Protein 4KYZ (pdb70)

Solvent-accessible surface area: 34044 Å² total

Foldseek 3Di:
DKKKKKWFAQDPDIDIDIDDDDDPVVVVVVLVVCVCCQPPNGQKMKMKMKDQALVVVLVVLVVVVVSCLVSQWDQPWKKKKKWFDQPVVLVVVLVVVVVLLVVQVWDWDWDDDHGMIMIMTTDHDPVSLSVVRVVSRVSCVVSVIGMMDMMMTMIHRDDPVVSD/DKKKWKWFAQDVDIDIDMDDDDDPVVVVVVLVVCVCCQVPNGQKMKMKMKAQALVVVLVVLVVVVVSCLVSQKDFPWKKKKKKFDDPVVLVVVLVVVVVLQVVQVWDWDWDDDHGMIMIMTTDDDPVSLSVVRNVNRVSCVVSVIGMMDMMMTMIHRDDPVVSD/DKKKWKWFAADPDIDIDMDDDDDPVVVVVVLVVCVCCQVPNTQKMKMKMKDQALVVVVVVLVVVVVSCLVSQKDQPWKKKKKKFDQPPVLVVVLVVVVVLLVVQPWDWDWDDDHRMIMIMTTDDDPVSVSVVRNVSRVSCVVSVIGMMDMMMTMIHNDDPVVSD/DKKKKKWFAQDVDIDIDIDDDDDPVVVVVVLVVCVCCQVPNTQKMKMKMKDQALVVVLVVVVVVVVSCLVSQWDFPFKKKKKWFAQDPVLVVVLVVVVVLLCVQVWDWDWDDDHRMIMIMITDHPPVSLSVVRNVSVVSCVVSVIGMMDMMMTMTHRDDPVVND

CATH classification: 3.30.70.600

Sequence (656 aa):
DIQVQVNIDDNGKNFDYTYTVTTESELQKVLNELDYIKKQGAKRVRISITARSSKEAYKFLAILAKVFAELGYNDINRKTVRFRGDDLEALEKALKEIRQARKFAGTVTYTLDGNDLEITITGVPRQVLEELAKEAERLAKEFNITITITVTVEGQLGSLEHHHDIQVQVNIDDNGKNFDYTYTVTTESELQKVLNELDYIKKQGAKRVRISITARSSKEAYKFLAILAKVFAELGYNDINRKTVRFRGDDLEALEKALKEIRQARKFAGTVTYTLDGNDLEITITGVPRQVLEELAKEAERLAKEFNITITITVTVEGQLGSLEHHHDIQVQVNIDDNGKNFDYTYTVTTESELQKVLNELDYIKKQGAKRVRISITARSSKEAYKFLAILAKVFAELGYNDINRKTVRFRGDDLEALEKALKEIRQARKFAGTVTYTLDGNDLEITITGVPRQVLEELAKEAERLAKEFNITITITVTVEGQLGSLEHHHDIQVQVNIDDNGKNFDYTYTVTTESELQKVLNELDYIKKQGAKRVRISITARSSKEAYKFLAILAKVFAELGYNDINRKTVRFRGDDLEALEKALKEIRQARKFAGTVTYTLDGNDLEITITGVPRQVLEELAKEAERLAKEFNITITITVTVEGQLGSLEHHH

Secondary structure (DSSP, 8-state):
-EEEEEEEE-SSSEEEEEEEESSHHHHHHHHHH--HHHHH--SEEEEEEEESSHHHHHHHHHHHHHHHHHHTEEEEEE--EEEE-S-HHHHHHHHH--HHHHHTT-EEEEEEETTEEEEEEES--HHHHHHHHHHHHHHHHHTT-EEEEEEEEEEEE--HHHH-/-EEEEEEEEETTEEEEEEEEESSHHHHHHHHHH--HHHHH--SEEEEEEEESSHHHHHHHHHHHHHHHHHHTEEEEEE--EEEE-S-HHHHHHHHH--HHHHHTT-EEEEEEETTEEEEEEES--HHHHHHHHHHHHHHHHHTT-EEEEEEEEEEEE--HHHH-/-EEEEEEEE-SS-EEEEEEEESSHHHHHHHHHH--HHHHH--SEEEEEEEESSHHHHHHHHHHHHHHHHHHTEEEEEE--EEEE-S-HHHHHHHHH--HHHHHTT-EEEEEEETTEEEEEEESS-HHHHHHHHHHHHHHHHHHT-EEEEEEEEEEEE--HHHH-/-EEEEEEEE-SSSEEEEEEEESSHHHHHHHHHH--HHHHH--SEEEEEEEESSHHHHHHHHHHHHHHHHHHTEEEEEE--EEEE-S-HHHHHHHHH--HHHHHTT-EEEEEEETTEEEEEEES--HHHHHHHHHHHHHHHHHHT-EEEEEEEEEEEE--HHHH-

B-factor: mean 33.31, std 10.25, range [11.46, 69.8]

Radius of gyration: 30.58 Å; Cα contacts (8 Å, |Δi|>4): 1275; chains: 4; bounding box: 86×59×70 Å

Nearest PDB structures (foldseek):
  4kyz-assembly1_A  TM=1.004E+00  e=5.260E-32  synthetic construct
  5cw9-assembly1_A  TM=6.616E-01  e=2.447E-10  synthetic construct
  4rjv-assembly2_C  TM=8.339E-01  e=1.054E-07  synthetic construct
  6wxp-assembly2_D  TM=7.128E-01  e=6.543E-07  synthetic construct
  4nez-assembly1_A-2  TM=4.896E-01  e=3.786E-09  synthetic construct

Structure (mmCIF, N/CA/C/O backbone):
data_4KYZ
#
_entry.id   4KYZ
#
_cell.length_a   43.819
_cell.length_b   55.402
_cell.length_c   78.258
_cell.angle_alpha   82.030
_cell.angle_beta   80.340
_cell.angle_gamma   90.030
#
_symmetry.space_group_name_H-M   'P 1'
#
loop_
_entity.id
_entity.type
_entity.pdbx_description
1 polymer 'Designed protein OR327'
2 water water
#
loop_
_atom_site.group_PDB
_atom_site.id
_atom_site.type_symbol
_atom_site.label_atom_id
_atom_site.label_alt_id
_atom_site.label_comp_id
_atom_site.label_asym_id
_atom_site.label_entity_id
_atom_site.label_seq_id
_atom_site.pdbx_PDB_ins_code
_atom_site.Cartn_x
_atom_site.Cartn_y
_atom_site.Cartn_z
_atom_site.occupancy
_atom_site.B_iso_or_equiv
_atom_site.auth_seq_id
_atom_site.auth_comp_id
_atom_site.auth_asym_id
_atom_site.auth_atom_id
_atom_site.pdbx_PDB_model_num
ATOM 1 N N . ASP A 1 3 ? -8.631 10.769 4.564 1.00 46.84 3 ASP A N 1
ATOM 2 C CA . ASP A 1 3 ? -7.706 11.166 3.496 1.00 46.23 3 ASP A CA 1
ATOM 3 C C . ASP A 1 3 ? -6.434 10.314 3.482 1.00 43.44 3 ASP A C 1
ATOM 4 O O . ASP A 1 3 ? -6.179 9.571 2.527 1.00 46.11 3 ASP A O 1
ATOM 9 N N . ILE A 1 4 ? -5.621 10.436 4.524 1.00 35.34 4 ILE A N 1
ATOM 10 C CA . ILE A 1 4 ? -4.458 9.571 4.650 1.00 33.05 4 ILE A CA 1
ATOM 11 C C . ILE A 1 4 ? -4.606 8.655 5.852 1.00 27.76 4 ILE A C 1
ATOM 12 O O . ILE A 1 4 ? -4.890 9.099 6.958 1.00 26.62 4 ILE A O 1
ATOM 17 N N . GLN A 1 5 ? -4.414 7.365 5.626 1.00 26.23 5 GLN A N 1
ATOM 18 C CA . GLN A 1 5 ? -4.482 6.405 6.708 1.00 24.20 5 GLN A CA 1
ATOM 19 C C . GLN A 1 5 ? -3.160 5.651 6.878 1.00 22.68 5 GLN A C 1
ATOM 20 O O . GLN A 1 5 ? -2.611 5.106 5.920 1.00 17.99 5 GLN A O 1
ATOM 26 N N . VAL A 1 6 ? -2.659 5.626 8.110 1.00 19.77 6 VAL A N 1
ATOM 27 C CA . VAL A 1 6 ? -1.413 4.943 8.397 1.00 18.94 6 VAL A CA 1
ATOM 28 C C . VAL A 1 6 ? -1.635 3.916 9.497 1.00 16.53 6 VAL A C 1
ATOM 29 O O . VAL A 1 6 ? -2.140 4.250 10.567 1.00 16.51 6 VAL A O 1
ATOM 33 N N . GLN A 1 7 ? -1.280 2.665 9.203 1.00 15.93 7 GLN A N 1
ATOM 34 C CA . GLN A 1 7 ? -1.461 1.542 10.119 1.00 15.78 7 GLN A CA 1
ATOM 35 C C . GLN A 1 7 ? -0.128 0.932 10.508 1.00 17.61 7 GLN A C 1
ATOM 36 O O . GLN A 1 7 ? 0.693 0.573 9.667 1.00 18.29 7 GLN A O 1
ATOM 42 N N . VAL A 1 8 ? 0.074 0.783 11.801 1.00 18.60 8 VAL A N 1
ATOM 43 C CA . VAL A 1 8 ? 1.358 0.358 12.292 1.00 18.62 8 VAL A CA 1
ATOM 44 C C . VAL A 1 8 ? 1.220 -0.906 13.116 1.00 20.71 8 VAL A C 1
ATOM 45 O O . VAL A 1 8 ? 0.393 -0.972 14.021 1.00 23.07 8 VAL A O 1
ATOM 49 N N . ASN A 1 9 ? 2.017 -1.912 12.778 1.00 22.68 9 ASN A N 1
ATOM 50 C CA . ASN A 1 9 ? 2.176 -3.098 13.601 1.00 23.01 9 ASN A CA 1
ATOM 51 C C . ASN A 1 9 ? 3.598 -3.136 14.147 1.00 26.15 9 ASN A C 1
ATOM 52 O O . ASN A 1 9 ? 4.565 -3.083 13.390 1.00 24.78 9 ASN A O 1
ATOM 57 N N . ILE A 1 10 ? 3.714 -3.204 15.465 1.00 25.74 10 ILE A N 1
ATOM 58 C CA . ILE A 1 10 ? 4.991 -3.363 16.120 1.00 23.27 10 ILE A CA 1
ATOM 59 C C . ILE A 1 10 ? 5.034 -4.724 16.793 1.00 28.63 10 ILE A C 1
ATOM 60 O O . ILE A 1 10 ? 4.271 -4.994 17.716 1.00 29.13 10 ILE A O 1
ATOM 65 N N . ASP A 1 11 ? 5.937 -5.576 16.329 1.00 29.62 11 ASP A N 1
ATOM 66 C CA . ASP A 1 11 ? 6.161 -6.876 16.939 1.00 34.54 11 ASP A CA 1
ATOM 67 C C . ASP A 1 11 ? 7.340 -6.735 17.897 1.00 32.75 11 ASP A C 1
ATOM 68 O O . ASP A 1 11 ? 8.481 -6.627 17.465 1.00 32.27 11 ASP A O 1
ATOM 73 N N . ASP A 1 12 ? 7.057 -6.722 19.195 1.00 39.46 12 ASP A N 1
ATOM 74 C CA . ASP A 1 12 ? 8.108 -6.729 20.209 1.00 41.14 12 ASP A CA 1
ATOM 75 C C . ASP A 1 12 ? 8.141 -8.099 20.889 1.00 43.25 12 ASP A C 1
ATOM 76 O O . ASP A 1 12 ? 8.187 -8.195 22.115 1.00 43.93 12 ASP A O 1
ATOM 81 N N . ASN A 1 13 ? 8.091 -9.134 20.049 1.00 42.87 13 ASN A N 1
ATOM 82 C CA . ASN A 1 13 ? 8.163 -10.557 20.408 1.00 46.27 13 ASN A CA 1
ATOM 83 C C . ASN A 1 13 ? 7.714 -11.038 21.803 1.00 52.37 13 ASN A C 1
ATOM 84 O O . ASN A 1 13 ? 8.328 -10.715 22.831 1.00 54.18 13 ASN A O 1
ATOM 89 N N . GLY A 1 14 ? 6.661 -11.857 21.803 1.00 53.12 14 GLY A N 1
ATOM 90 C CA . GLY A 1 14 ? 6.031 -12.343 23.022 1.00 46.78 14 GLY A CA 1
ATOM 91 C C . GLY A 1 14 ? 4.767 -11.539 23.227 1.00 45.74 14 GLY A C 1
ATOM 92 O O . GLY A 1 14 ? 3.824 -11.978 23.904 1.00 36.24 14 GLY A O 1
ATOM 93 N N . LYS A 1 15 ? 4.775 -10.353 22.616 1.00 44.46 15 LYS A N 1
ATOM 94 C CA . LYS A 1 15 ? 3.666 -9.418 22.641 1.00 43.40 15 LYS A CA 1
ATOM 95 C C . LYS A 1 15 ? 3.614 -8.653 21.316 1.00 47.19 15 LYS A C 1
ATOM 96 O O . LYS A 1 15 ? 4.501 -8.809 20.468 1.00 45.99 15 LYS A O 1
ATOM 102 N N . ASN A 1 16 ? 2.590 -7.820 21.143 1.00 41.13 16 ASN A N 1
ATOM 103 C CA . ASN A 1 16 ? 2.285 -7.290 19.827 1.00 36.79 16 ASN A CA 1
ATOM 104 C C . ASN A 1 16 ? 1.312 -6.101 19.866 1.00 38.35 16 ASN A C 1
ATOM 105 O O . ASN A 1 16 ? 0.258 -6.174 20.501 1.00 37.77 16 ASN A O 1
ATOM 110 N N . PHE A 1 17 ? 1.665 -5.013 19.178 1.00 33.24 17 PHE A N 1
ATOM 111 C CA . PHE A 1 17 ? 0.889 -3.784 19.257 1.00 31.54 17 PHE A CA 1
ATOM 112 C C . PHE A 1 17 ? 0.485 -3.152 17.906 1.00 31.31 17 PHE A C 1
ATOM 113 O O . PHE A 1 17 ? 1.339 -2.849 17.065 1.00 30.98 17 PHE A O 1
ATOM 121 N N . ASP A 1 18 ? -0.818 -2.946 17.726 1.00 25.15 18 ASP A N 1
ATOM 122 C CA . ASP A 1 18 ? -1.375 -2.389 16.492 1.00 24.83 18 ASP A CA 1
ATOM 123 C C . ASP A 1 18 ? -2.199 -1.136 16.758 1.00 24.24 18 ASP A C 1
ATOM 124 O O . ASP A 1 18 ? -2.952 -1.068 17.732 1.00 19.81 18 ASP A O 1
ATOM 129 N N . TYR A 1 19 ? -2.086 -0.169 15.858 1.00 20.67 19 TYR A N 1
ATOM 130 C CA . TYR A 1 19 ? -2.809 1.073 15.984 1.00 19.47 19 TYR A CA 1
ATOM 131 C C . TYR A 1 19 ? -2.859 1.755 14.643 1.00 19.50 19 TYR A C 1
ATOM 132 O O . TYR A 1 19 ? -2.108 1.411 13.732 1.00 18.21 19 TYR A O 1
ATOM 141 N N . THR A 1 20 ? -3.759 2.725 14.531 1.00 18.62 20 THR A N 1
ATOM 142 C CA . THR A 1 20 ? -3.981 3.418 13.280 1.00 18.81 20 THR A CA 1
ATOM 143 C C . THR A 1 20 ? -4.307 4.886 13.532 1.00 19.58 20 THR A C 1
ATOM 144 O O . THR A 1 20 ? -5.025 5.223 14.468 1.00 20.35 20 THR A O 1
ATOM 148 N N . TYR A 1 21 ? -3.749 5.763 12.716 1.00 16.99 21 TYR A N 1
ATOM 149 C CA . TYR A 1 21 ? -4.223 7.128 12.683 1.00 19.87 21 TYR A CA 1
ATOM 150 C C . TYR A 1 21 ? -4.748 7.393 11.281 1.00 20.93 21 TYR A C 1
ATOM 151 O O . TYR A 1 21 ? -4.208 6.882 10.286 1.00 20.37 21 TYR A O 1
ATOM 160 N N . THR A 1 22 ? -5.796 8.204 11.209 1.00 21.89 22 THR A N 1
ATOM 161 C CA . THR A 1 22 ? -6.198 8.811 9.958 1.00 22.66 22 THR A CA 1
ATOM 162 C C . THR A 1 22 ? -5.824 10.277 10.084 1.00 23.02 22 THR A C 1
ATOM 163 O O . THR A 1 22 ? -6.001 10.868 11.141 1.00 27.25 22 THR A O 1
ATOM 167 N N . VAL A 1 23 ? -5.273 10.848 9.020 1.00 24.91 23 VAL A N 1
ATOM 168 C CA . VAL A 1 23 ? -4.731 12.203 9.039 1.00 27.65 23 VAL A CA 1
ATOM 169 C C . VAL A 1 23 ? -4.952 12.828 7.671 1.00 29.45 23 VAL A C 1
ATOM 170 O O . VAL A 1 23 ? -5.150 12.114 6.686 1.00 31.69 23 VAL A O 1
ATOM 174 N N . THR A 1 24 ? -4.898 14.156 7.601 1.00 31.78 24 THR A N 1
ATOM 175 C CA . THR A 1 24 ? -5.272 14.859 6.372 1.00 32.91 24 THR A CA 1
ATOM 176 C C . THR A 1 24 ? -4.121 15.501 5.617 1.00 32.30 24 THR A C 1
ATOM 177 O O . THR A 1 24 ? -4.277 15.836 4.444 1.00 37.40 24 THR A O 1
ATOM 181 N N . THR A 1 25 ? -2.974 15.661 6.272 1.00 27.20 25 THR A N 1
ATOM 182 C CA . THR A 1 25 ? -1.817 16.294 5.642 1.00 26.77 25 THR A CA 1
ATOM 183 C C . THR A 1 25 ? -0.581 15.428 5.731 1.00 28.57 25 THR A C 1
ATOM 184 O O . THR A 1 25 ? -0.498 14.557 6.580 1.00 31.10 25 THR A O 1
ATOM 188 N N . GLU A 1 26 ? 0.396 15.698 4.876 1.00 29.04 26 GLU A N 1
ATOM 189 C CA . GLU A 1 26 ? 1.695 15.044 4.968 1.00 25.98 26 GLU A CA 1
ATOM 190 C C . GLU A 1 26 ? 2.397 15.352 6.284 1.00 27.25 26 GLU A C 1
ATOM 191 O O . GLU A 1 26 ? 3.097 14.508 6.851 1.00 29.71 26 GLU A O 1
ATOM 197 N N . SER A 1 27 ? 2.212 16.569 6.767 1.00 26.48 27 SER A N 1
ATOM 198 C CA . SER A 1 27 ? 2.791 16.984 8.035 1.00 24.22 27 SER A CA 1
ATOM 199 C C . SER A 1 27 ? 2.288 16.170 9.250 1.00 27.71 27 SER A C 1
ATOM 200 O O . SER A 1 27 ? 3.069 15.815 10.131 1.00 27.65 27 SER A O 1
ATOM 203 N N . GLU A 1 28 ? 0.991 15.873 9.300 1.00 30.21 28 GLU A N 1
ATOM 204 C CA . GLU A 1 28 ? 0.437 15.060 10.382 1.00 25.95 28 GLU A CA 1
ATOM 205 C C . GLU A 1 28 ? 0.871 13.609 10.258 1.00 22.69 28 GLU A C 1
ATOM 206 O O . GLU A 1 28 ? 1.002 12.895 11.248 1.00 20.48 28 GLU A O 1
ATOM 212 N N . LEU A 1 29 ? 1.095 13.183 9.025 1.00 22.42 29 LEU A N 1
ATOM 213 C CA . LEU A 1 29 ? 1.610 11.864 8.762 1.00 20.79 29 LEU A CA 1
ATOM 214 C C . LEU A 1 29 ? 3.014 11.780 9.369 1.00 22.43 29 LEU A C 1
ATOM 215 O O . LEU A 1 29 ? 3.321 10.879 10.159 1.00 18.83 29 LEU A O 1
ATOM 220 N N . GLN A 1 30 ? 3.851 12.753 9.009 1.00 23.98 30 GLN A N 1
ATOM 221 C CA . GLN A 1 30 ? 5.228 12.813 9.469 1.00 19.94 30 GLN A CA 1
ATOM 222 C C . GLN A 1 30 ? 5.319 12.762 10.987 1.00 19.98 30 GLN A C 1
ATOM 223 O O . GLN A 1 30 ? 6.185 12.093 11.544 1.00 21.59 30 GLN A O 1
ATOM 229 N N . LYS A 1 31 ? 4.415 13.455 11.664 1.00 21.24 31 LYS A N 1
ATOM 230 C CA . LYS A 1 31 ? 4.446 13.481 13.121 1.00 21.34 31 LYS A CA 1
ATOM 231 C C . LYS A 1 31 ? 4.171 12.107 13.753 1.00 20.04 31 LYS A C 1
ATOM 232 O O . LYS A 1 31 ? 4.705 11.789 14.802 1.00 21.36 31 LYS A O 1
ATOM 238 N N . VAL A 1 32 ? 3.343 11.291 13.110 1.00 20.16 32 VAL A N 1
ATOM 239 C CA . VAL A 1 32 ? 3.127 9.923 13.564 1.00 16.88 32 VAL A CA 1
ATOM 240 C C . VAL A 1 32 ? 4.405 9.106 13.389 1.00 16.50 32 VAL A C 1
ATOM 241 O O . VAL A 1 32 ? 4.854 8.430 14.311 1.00 18.44 32 VAL A O 1
ATOM 245 N N . LEU A 1 33 ? 4.996 9.179 12.207 1.00 15.10 33 LEU A N 1
ATOM 246 C CA . LEU A 1 33 ? 6.249 8.497 11.942 1.00 17.29 33 LEU A CA 1
ATOM 247 C C . LEU A 1 33 ? 7.399 8.937 12.865 1.00 18.24 33 LEU A C 1
ATOM 248 O O . LEU A 1 33 ? 8.172 8.094 13.328 1.00 17.14 33 LEU A O 1
ATOM 253 N N . ASN A 1 34 ? 7.501 10.235 13.151 1.00 17.10 34 ASN A N 1
ATOM 254 C CA . ASN A 1 34 ? 8.503 10.721 14.102 1.00 17.57 34 ASN A CA 1
ATOM 255 C C . ASN A 1 34 ? 8.312 10.117 15.470 1.00 20.32 34 ASN A C 1
ATOM 256 O O . ASN A 1 34 ? 9.283 9.741 16.129 1.00 21.96 34 ASN A O 1
ATOM 261 N N . GLU A 1 35 ? 7.061 10.047 15.918 1.00 19.98 35 GLU A N 1
ATOM 262 C CA . GLU A 1 35 ? 6.796 9.459 17.224 1.00 22.26 35 GLU A CA 1
ATOM 263 C C . GLU A 1 35 ? 7.196 7.998 17.220 1.00 18.38 35 GLU A C 1
ATOM 264 O O . GLU A 1 35 ? 7.675 7.477 18.218 1.00 20.86 35 GLU A O 1
ATOM 270 N N . LEU A 1 36 ? 6.981 7.331 16.098 1.00 15.73 36 LEU A N 1
ATOM 271 C CA . LEU A 1 36 ? 7.305 5.925 16.030 1.00 16.66 36 LEU A CA 1
ATOM 272 C C . LEU A 1 36 ? 8.826 5.728 15.936 1.00 19.19 36 LEU A C 1
ATOM 273 O O . LEU A 1 36 ? 9.370 4.811 16.528 1.00 19.96 36 LEU A O 1
ATOM 286 N N . ASP A 1 38 ? 11.170 7.753 17.283 1.00 17.40 38 ASP A N 1
ATOM 287 C CA . ASP A 1 38 ? 11.655 7.947 18.655 1.00 19.80 38 ASP A CA 1
ATOM 288 C C . ASP A 1 38 ? 11.483 6.686 19.482 1.00 20.91 38 ASP A C 1
ATOM 289 O O . ASP A 1 38 ? 12.409 6.273 20.191 1.00 20.96 38 ASP A O 1
ATOM 294 N N . TYR A 1 39 ? 10.309 6.063 19.381 1.00 18.20 39 TYR A N 1
ATOM 295 C CA . TYR A 1 39 ? 10.038 4.876 20.174 1.00 17.80 39 TYR A CA 1
ATOM 296 C C . TYR A 1 39 ? 10.946 3.710 19.777 1.00 19.72 39 TYR A C 1
ATOM 297 O O . TYR A 1 39 ? 11.465 2.976 20.635 1.00 17.95 39 TYR A O 1
ATOM 306 N N . ILE A 1 40 ? 11.116 3.527 18.473 1.00 15.31 40 ILE A N 1
ATOM 307 C CA . ILE A 1 40 ? 11.930 2.440 17.996 1.00 19.41 40 ILE A CA 1
ATOM 308 C C . ILE A 1 40 ? 13.400 2.622 18.408 1.00 21.56 40 ILE A C 1
ATOM 309 O O . ILE A 1 40 ? 14.050 1.679 18.860 1.00 20.23 40 ILE A O 1
ATOM 314 N N . LYS A 1 41 ? 13.895 3.848 18.271 1.00 20.43 41 LYS A N 1
ATOM 315 C CA . LYS A 1 41 ? 15.265 4.175 18.616 1.00 19.60 41 LYS A CA 1
ATOM 316 C C . LYS A 1 41 ? 15.523 3.850 20.075 1.00 21.96 41 LYS A C 1
ATOM 317 O O . LYS A 1 41 ? 16.607 3.356 20.440 1.00 22.42 41 LYS A O 1
ATOM 323 N N . LYS A 1 42 ? 14.515 4.104 20.900 1.00 17.78 42 LYS A N 1
ATOM 324 C CA . LYS A 1 42 ? 14.665 4.014 22.352 1.00 22.23 42 LYS A CA 1
ATOM 325 C C . LYS A 1 42 ? 14.223 2.689 22.996 1.00 24.10 42 LYS A C 1
ATOM 326 O O . LYS A 1 42 ? 14.645 2.387 24.112 1.00 28.27 42 LYS A O 1
ATOM 332 N N . GLN A 1 43 ? 13.389 1.907 22.307 1.00 22.56 43 GLN A N 1
ATOM 333 C CA . GLN A 1 43 ? 12.816 0.689 22.885 1.00 21.54 43 GLN A CA 1
ATOM 334 C C . GLN A 1 43 ? 12.978 -0.529 21.984 1.00 22.10 43 GLN A C 1
ATOM 335 O O . GLN A 1 43 ? 12.846 -1.668 22.430 1.00 24.53 43 GLN A O 1
ATOM 341 N N . GLY A 1 44 ? 13.253 -0.288 20.709 1.00 23.61 44 GLY A N 1
ATOM 342 C CA . GLY A 1 44 ? 13.463 -1.358 19.747 1.00 21.60 44 GLY A CA 1
ATOM 343 C C . GLY A 1 44 ? 12.222 -2.159 19.411 1.00 24.11 44 GLY A C 1
ATOM 344 O O . GLY A 1 44 ? 11.137 -1.915 19.954 1.00 24.31 44 GLY A O 1
ATOM 345 N N . ALA A 1 45 ? 12.385 -3.123 18.509 1.00 24.42 45 ALA A N 1
ATOM 346 C CA . ALA A 1 45 ? 11.320 -4.068 18.187 1.00 24.38 45 ALA A CA 1
ATOM 347 C C . ALA A 1 45 ? 11.905 -5.271 17.458 1.00 23.65 45 ALA A C 1
ATOM 348 O O . ALA A 1 45 ? 12.961 -5.170 16.852 1.00 25.82 45 ALA A O 1
ATOM 350 N N . LYS A 1 46 ? 11.232 -6.410 17.505 1.00 24.37 46 LYS A N 1
ATOM 351 C CA . LYS A 1 46 ? 11.658 -7.536 16.687 1.00 26.42 46 LYS A CA 1
ATOM 352 C C . LYS A 1 46 ? 11.369 -7.238 15.206 1.00 29.09 46 LYS A C 1
ATOM 353 O O . LYS A 1 46 ? 12.183 -7.527 14.330 1.00 31.91 46 LYS A O 1
ATOM 359 N N . ARG A 1 47 ? 10.226 -6.613 14.940 1.00 27.81 47 ARG A N 1
ATOM 360 C CA . ARG A 1 47 ? 9.812 -6.324 13.578 1.00 26.42 47 ARG A CA 1
ATOM 361 C C . ARG A 1 47 ? 8.787 -5.182 13.565 1.00 26.00 47 ARG A C 1
ATOM 362 O O . ARG A 1 47 ? 8.059 -4.984 14.537 1.00 24.15 47 ARG A O 1
ATOM 370 N N . VAL A 1 48 ? 8.732 -4.417 12.480 1.00 23.26 48 VAL A N 1
ATOM 371 C CA . VAL A 1 48 ? 7.725 -3.359 12.363 1.00 23.58 48 VAL A CA 1
ATOM 372 C C . VAL A 1 48 ? 7.075 -3.401 10.984 1.00 23.50 48 VAL A C 1
ATOM 373 O O . VAL A 1 48 ? 7.754 -3.611 9.989 1.00 24.81 48 VAL A O 1
ATOM 377 N N . ARG A 1 49 ? 5.759 -3.223 10.924 1.00 23.99 49 ARG A N 1
ATOM 378 C CA . ARG A 1 49 ? 5.066 -3.113 9.639 1.00 24.62 49 ARG A CA 1
ATOM 379 C C . ARG A 1 49 ? 4.297 -1.789 9.557 1.00 20.99 49 ARG A C 1
ATOM 380 O O . ARG A 1 49 ? 3.617 -1.406 10.508 1.00 17.55 49 ARG A O 1
ATOM 388 N N . ILE A 1 50 ? 4.444 -1.076 8.441 1.00 19.09 50 ILE A N 1
ATOM 389 C CA . ILE A 1 50 ? 3.776 0.209 8.257 1.00 19.55 50 ILE A CA 1
ATOM 390 C C . ILE A 1 50 ? 3.018 0.219 6.938 1.00 21.51 50 ILE A C 1
ATOM 391 O O . ILE A 1 50 ? 3.584 -0.123 5.895 1.00 20.69 50 ILE A O 1
ATOM 396 N N . SER A 1 51 ? 1.737 0.594 6.992 1.00 19.79 51 SER A N 1
ATOM 397 C CA . SER A 1 51 ? 0.905 0.723 5.795 1.00 20.28 51 SER A CA 1
ATOM 398 C C . SER A 1 51 ? 0.415 2.156 5.676 1.00 20.41 51 SER A C 1
ATOM 399 O O . SER A 1 51 ? -0.091 2.739 6.637 1.00 18.73 51 SER A O 1
ATOM 402 N N . ILE A 1 52 ? 0.582 2.740 4.504 1.00 19.16 52 ILE A N 1
ATOM 403 C CA . ILE A 1 52 ? 0.008 4.041 4.266 1.00 18.78 52 ILE A CA 1
ATOM 404 C C . ILE A 1 52 ? -0.885 3.932 3.049 1.00 23.05 52 ILE A C 1
ATOM 405 O O . ILE A 1 52 ? -0.513 3.304 2.050 1.00 21.35 52 ILE A O 1
ATOM 410 N N . THR A 1 53 ? -2.083 4.508 3.180 1.00 22.08 53 THR A N 1
ATOM 411 C CA . THR A 1 53 ? -3.140 4.443 2.177 1.00 24.18 53 THR A CA 1
ATOM 412 C C . THR A 1 53 ? -3.322 5.806 1.518 1.00 27.02 53 THR A C 1
ATOM 413 O O . THR A 1 53 ? -3.776 6.750 2.153 1.00 26.59 53 THR A O 1
ATOM 417 N N . ALA A 1 54 ? -2.976 5.885 0.237 1.00 30.01 54 ALA A N 1
ATOM 418 C CA . ALA A 1 54 ? -3.061 7.115 -0.543 1.00 31.62 54 ALA A CA 1
ATOM 419 C C . ALA A 1 54 ? -4.306 7.153 -1.416 1.00 37.14 54 ALA A C 1
ATOM 420 O O . ALA A 1 54 ? -4.965 6.127 -1.627 1.00 38.66 54 ALA A O 1
ATOM 422 N N . ARG A 1 55 ? -4.607 8.341 -1.941 1.00 39.38 55 ARG A N 1
ATOM 423 C CA . ARG A 1 55 ? -5.714 8.525 -2.869 1.00 33.81 55 ARG A CA 1
ATOM 424 C C . ARG A 1 55 ? -5.200 8.620 -4.304 1.00 30.40 55 ARG A C 1
ATOM 425 O O . ARG A 1 55 ? -5.987 8.622 -5.242 1.00 30.02 55 ARG A O 1
ATOM 433 N N . SER A 1 56 ? -3.879 8.683 -4.476 1.00 32.84 56 SER A N 1
ATOM 434 C CA . SER A 1 56 ? -3.291 8.870 -5.812 1.00 30.25 56 SER A CA 1
ATOM 435 C C . SER A 1 56 ? -1.929 8.237 -5.983 1.00 26.99 56 SER A C 1
ATOM 436 O O . SER A 1 56 ? -1.238 7.933 -5.016 1.00 31.59 56 SER A O 1
ATOM 439 N N . SER A 1 57 ? -1.526 8.048 -7.226 1.00 27.36 57 SER A N 1
ATOM 440 C CA . SER A 1 57 ? -0.226 7.451 -7.478 1.00 27.85 57 SER A CA 1
ATOM 441 C C . SER A 1 57 ? 0.923 8.388 -7.077 1.00 29.97 57 SER A C 1
ATOM 442 O O . SER A 1 57 ? 1.975 7.925 -6.631 1.00 31.79 57 SER A O 1
ATOM 445 N N . LYS A 1 58 ? 0.732 9.696 -7.233 1.00 28.06 58 LYS A N 1
ATOM 446 C CA . LYS A 1 58 ? 1.740 10.642 -6.775 1.00 28.96 58 LYS A CA 1
ATOM 447 C C . LYS A 1 58 ? 1.948 10.538 -5.269 1.00 29.79 58 LYS A C 1
ATOM 448 O O . LYS A 1 58 ? 3.072 10.637 -4.792 1.00 30.45 58 LYS A O 1
ATOM 454 N N . GLU A 1 59 ? 0.874 10.331 -4.515 1.00 30.65 59 GLU A N 1
ATOM 455 C CA . GLU A 1 59 ? 1.023 10.164 -3.074 1.00 30.58 59 GLU A CA 1
ATOM 456 C C . GLU A 1 59 ? 1.641 8.818 -2.743 1.00 28.76 59 GLU A C 1
ATOM 457 O O . GLU A 1 59 ? 2.411 8.711 -1.801 1.00 29.76 59 GLU A O 1
ATOM 463 N N . ALA A 1 60 ? 1.296 7.789 -3.509 1.00 28.94 60 ALA A N 1
ATOM 464 C CA . ALA A 1 60 ? 1.836 6.458 -3.253 1.00 27.24 60 ALA A CA 1
ATOM 465 C C . ALA A 1 60 ? 3.339 6.477 -3.434 1.00 29.09 60 ALA A C 1
ATOM 466 O O . ALA A 1 60 ? 4.078 6.011 -2.558 1.00 28.66 60 ALA A O 1
ATOM 468 N N . TYR A 1 61 ? 3.788 7.026 -4.565 1.00 29.92 61 TYR A N 1
ATOM 469 C CA . TYR A 1 61 ? 5.210 7.264 -4.798 1.00 28.95 61 TYR A CA 1
ATOM 470 C C . TYR A 1 61 ? 5.835 7.972 -3.595 1.00 28.69 61 TYR A C 1
ATOM 471 O O . TYR A 1 61 ? 6.895 7.583 -3.106 1.00 25.96 61 TYR A O 1
ATOM 480 N N . LYS A 1 62 ? 5.175 9.025 -3.131 1.00 27.36 62 LYS A N 1
ATOM 481 C CA . LYS A 1 62 ? 5.722 9.828 -2.050 1.00 29.68 62 LYS A CA 1
ATOM 482 C C . LYS A 1 62 ? 5.785 9.040 -0.741 1.00 28.17 62 LYS A C 1
ATOM 483 O O . LYS A 1 62 ? 6.747 9.175 0.036 1.00 26.77 62 LYS A O 1
ATOM 489 N N . PHE A 1 63 ? 4.765 8.213 -0.521 1.00 24.27 63 PHE A N 1
ATOM 490 C CA . PHE A 1 63 ? 4.658 7.399 0.681 1.00 24.60 63 PHE A CA 1
ATOM 491 C C . PHE A 1 63 ? 5.701 6.273 0.675 1.00 23.79 63 PHE A C 1
ATOM 492 O O . PHE A 1 63 ? 6.165 5.833 1.724 1.00 22.94 63 PHE A O 1
ATOM 500 N N . LEU A 1 64 ? 6.076 5.808 -0.510 1.00 22.82 64 LEU A N 1
ATOM 501 C CA . LEU A 1 64 ? 7.096 4.778 -0.593 1.00 23.37 64 LEU A CA 1
ATOM 502 C C . LEU A 1 64 ? 8.462 5.381 -0.297 1.00 26.12 64 LEU A C 1
ATOM 503 O O . LEU A 1 64 ? 9.323 4.729 0.312 1.00 28.07 64 LEU A O 1
ATOM 508 N N . ALA A 1 65 ? 8.664 6.626 -0.721 1.00 23.85 65 ALA A N 1
ATOM 509 C CA . ALA A 1 65 ? 9.915 7.311 -0.438 1.00 26.16 65 ALA A CA 1
ATOM 510 C C . ALA A 1 65 ? 9.982 7.651 1.042 1.00 24.17 65 ALA A C 1
ATOM 511 O O . ALA A 1 65 ? 11.060 7.710 1.636 1.00 24.17 65 ALA A O 1
ATOM 513 N N . ILE A 1 66 ? 8.821 7.850 1.646 1.00 23.88 66 ILE A N 1
ATOM 514 C CA . ILE A 1 66 ? 8.781 8.196 3.061 1.00 26.06 66 ILE A CA 1
ATOM 515 C C . ILE A 1 66 ? 9.025 6.971 3.954 1.00 25.14 66 ILE A C 1
ATOM 516 O O . ILE A 1 66 ? 9.680 7.056 4.995 1.00 24.34 66 ILE A O 1
ATOM 521 N N . LEU A 1 67 ? 8.499 5.826 3.544 1.00 26.29 67 LEU A N 1
ATOM 522 C CA . LEU A 1 67 ? 8.761 4.599 4.278 1.00 22.81 67 LEU A CA 1
ATOM 523 C C . LEU A 1 67 ? 10.263 4.292 4.186 1.00 23.26 67 LEU A C 1
ATOM 524 O O . LEU A 1 67 ? 10.872 3.869 5.160 1.00 23.76 67 LEU A O 1
ATOM 529 N N . ALA A 1 68 ? 10.865 4.548 3.026 1.00 21.97 68 ALA A N 1
ATOM 530 C CA . ALA A 1 68 ? 12.293 4.296 2.846 1.00 24.82 68 ALA A CA 1
ATOM 531 C C . ALA A 1 68 ? 13.184 5.097 3.799 1.00 24.22 68 ALA A C 1
ATOM 532 O O . ALA A 1 68 ? 14.088 4.528 4.415 1.00 23.46 68 ALA A O 1
ATOM 534 N N . LYS A 1 69 ? 12.927 6.397 3.943 1.00 22.47 69 LYS A N 1
ATOM 535 C CA . LYS A 1 69 ? 13.700 7.203 4.888 1.00 21.02 69 LYS A CA 1
ATOM 536 C C . LYS A 1 69 ? 13.505 6.723 6.312 1.00 24.21 69 LYS A C 1
ATOM 537 O O . LYS A 1 69 ? 14.455 6.695 7.102 1.00 27.14 69 LYS A O 1
ATOM 543 N N . VAL A 1 70 ? 12.273 6.341 6.632 1.00 22.60 70 VAL A N 1
ATOM 544 C CA . VAL A 1 70 ? 11.933 5.895 7.971 1.00 21.99 70 VAL A CA 1
ATOM 545 C C . VAL A 1 70 ? 12.804 4.711 8.371 1.00 22.15 70 VAL A C 1
ATOM 546 O O . VAL A 1 70 ? 13.468 4.751 9.407 1.00 21.96 70 VAL A O 1
ATOM 550 N N . PHE A 1 71 ? 12.815 3.668 7.544 1.00 20.83 71 PHE A N 1
ATOM 551 C CA . PHE A 1 71 ? 13.629 2.488 7.843 1.00 23.61 71 PHE A CA 1
ATOM 552 C C . PHE A 1 71 ? 15.147 2.774 7.792 1.00 25.71 71 PHE A C 1
ATOM 553 O O . PHE A 1 71 ? 15.908 2.249 8.610 1.00 24.99 71 PHE A O 1
ATOM 561 N N . ALA A 1 72 ? 15.566 3.624 6.855 1.00 24.00 72 ALA A N 1
ATOM 562 C CA . ALA A 1 72 ? 16.962 4.031 6.761 1.00 22.20 72 ALA A CA 1
ATOM 563 C C . ALA A 1 72 ? 17.395 4.654 8.063 1.00 22.72 72 ALA A C 1
ATOM 564 O O . ALA A 1 72 ? 18.352 4.202 8.687 1.00 26.34 72 ALA A O 1
ATOM 566 N N . GLU A 1 73 ? 16.691 5.690 8.482 1.00 20.33 73 GLU A N 1
ATOM 567 C CA . GLU A 1 73 ? 16.993 6.323 9.757 1.00 21.25 73 GLU A CA 1
ATOM 568 C C . GLU A 1 73 ? 17.067 5.325 10.936 1.00 24.32 73 GLU A C 1
ATOM 569 O O . GLU A 1 73 ? 17.866 5.494 11.863 1.00 20.99 73 GLU A O 1
ATOM 575 N N . LEU A 1 74 ? 16.235 4.281 10.889 1.00 23.39 74 LEU A N 1
ATOM 576 C CA . LEU A 1 74 ? 16.186 3.305 11.970 1.00 21.98 74 LEU A CA 1
ATOM 577 C C . LEU A 1 74 ? 17.247 2.241 11.812 1.00 22.94 74 LEU A C 1
ATOM 578 O O . LEU A 1 74 ? 17.451 1.433 12.720 1.00 22.96 74 LEU A O 1
ATOM 583 N N . GLY A 1 75 ? 17.930 2.242 10.670 1.00 22.18 75 GLY A N 1
ATOM 584 C CA . GLY A 1 75 ? 18.881 1.186 10.358 1.00 23.01 75 GLY A CA 1
ATOM 585 C C . GLY A 1 75 ? 18.146 -0.129 10.187 1.00 24.89 75 GLY A C 1
ATOM 586 O O . GLY A 1 75 ? 18.645 -1.209 10.532 1.00 27.41 75 GLY A O 1
ATOM 587 N N . TYR A 1 76 ? 16.929 -0.037 9.668 1.00 24.01 76 TYR A N 1
ATOM 588 C CA . TYR A 1 76 ? 16.099 -1.206 9.449 1.00 23.08 76 TYR A CA 1
ATOM 589 C C . TYR A 1 76 ? 16.222 -1.666 8.014 1.00 24.44 76 TYR A C 1
ATOM 590 O O . TYR A 1 76 ? 16.223 -0.852 7.098 1.00 25.74 76 TYR A O 1
ATOM 599 N N . ASN A 1 77 ? 16.329 -2.975 7.832 1.00 25.99 77 ASN A N 1
ATOM 600 C CA . ASN A 1 77 ? 16.299 -3.583 6.514 1.00 28.53 77 ASN A CA 1
ATOM 601 C C . ASN A 1 77 ? 14.884 -3.782 6.016 1.00 33.96 77 ASN A C 1
ATOM 602 O O . ASN A 1 77 ? 14.083 -4.472 6.657 1.00 33.53 77 ASN A O 1
ATOM 607 N N . ASP A 1 78 ? 14.596 -3.180 4.866 1.00 34.22 78 ASP A N 1
ATOM 608 C CA . ASP A 1 78 ? 13.344 -3.362 4.154 1.00 34.71 78 ASP A CA 1
ATOM 609 C C . ASP A 1 78 ? 13.184 -4.834 3.728 1.00 40.70 78 ASP A C 1
ATOM 610 O O . ASP A 1 78 ? 13.519 -5.191 2.602 1.00 45.57 78 ASP A O 1
ATOM 615 N N . ILE A 1 79 ? 12.671 -5.679 4.623 1.00 35.33 79 ILE A N 1
ATOM 616 C CA . ILE A 1 79 ? 12.561 -7.114 4.355 1.00 36.47 79 ILE A CA 1
ATOM 617 C C . ILE A 1 79 ? 11.281 -7.536 3.599 1.00 44.03 79 ILE A C 1
ATOM 618 O O . ILE A 1 79 ? 11.102 -8.718 3.295 1.00 44.10 79 ILE A O 1
ATOM 623 N N . ASN A 1 80 ? 10.401 -6.589 3.282 1.00 39.98 80 ASN A N 1
ATOM 624 C CA . ASN A 1 80 ? 9.093 -6.955 2.742 1.00 36.80 80 ASN A CA 1
ATOM 625 C C . ASN A 1 80 ? 8.263 -5.763 2.291 1.00 33.66 80 ASN A C 1
ATOM 626 O O . ASN A 1 80 ? 8.053 -4.832 3.060 1.00 31.42 80 ASN A O 1
ATOM 631 N N . ARG A 1 81 ? 7.783 -5.799 1.052 1.00 33.44 81 ARG A N 1
ATOM 632 C CA . ARG A 1 81 ? 6.961 -4.718 0.523 1.00 31.48 81 ARG A CA 1
ATOM 633 C C . ARG A 1 81 ? 5.806 -5.257 -0.296 1.00 32.62 81 ARG A C 1
ATOM 634 O O . ARG A 1 81 ? 5.932 -6.272 -0.980 1.00 33.58 81 ARG A O 1
ATOM 642 N N . LYS A 1 82 ? 4.671 -4.577 -0.217 1.00 26.35 82 LYS A N 1
ATOM 643 C CA . LYS A 1 82 ? 3.550 -4.913 -1.079 1.00 28.22 82 LYS A CA 1
ATOM 644 C C . LYS A 1 82 ? 2.634 -3.731 -1.344 1.00 27.58 82 LYS A C 1
ATOM 645 O O . LYS A 1 82 ? 2.892 -2.601 -0.919 1.00 24.91 82 LYS A O 1
ATOM 659 N N . THR A 1 84 ? -1.715 -2.748 -2.016 1.00 21.98 84 THR A N 1
ATOM 660 C CA . THR A 1 84 ? -3.098 -3.125 -2.208 1.00 22.07 84 THR A CA 1
ATOM 661 C C . THR A 1 84 ? -3.833 -1.995 -2.934 1.00 22.58 84 THR A C 1
ATOM 662 O O . THR A 1 84 ? -3.890 -0.861 -2.456 1.00 20.97 84 THR A O 1
ATOM 666 N N . VAL A 1 85 ? -4.370 -2.307 -4.104 1.00 22.79 85 VAL A N 1
ATOM 667 C CA . VAL A 1 85 ? -5.239 -1.372 -4.805 1.00 22.57 85 VAL A CA 1
ATOM 668 C C . VAL A 1 85 ? -6.693 -1.757 -4.574 1.00 24.13 85 VAL A C 1
ATOM 669 O O . VAL A 1 85 ? -7.085 -2.911 -4.756 1.00 23.71 85 VAL A O 1
ATOM 673 N N . ARG A 1 86 ? -7.488 -0.788 -4.151 1.00 23.63 86 ARG A N 1
ATOM 674 C CA . ARG A 1 86 ? -8.904 -1.015 -3.930 1.00 25.22 86 ARG A CA 1
ATOM 675 C C . ARG A 1 86 ? -9.679 -0.113 -4.873 1.00 25.90 86 ARG A C 1
ATOM 676 O O . ARG A 1 86 ? -9.551 1.110 -4.817 1.00 24.67 86 ARG A O 1
ATOM 684 N N . PHE A 1 87 ? -10.461 -0.732 -5.752 1.00 27.27 87 PHE A N 1
ATOM 685 C CA . PHE A 1 87 ? -11.383 -0.015 -6.624 1.00 27.80 87 PHE A CA 1
ATOM 686 C C . PHE A 1 87 ? -12.800 -0.176 -6.124 1.00 28.76 87 PHE A C 1
ATOM 687 O O . PHE A 1 87 ? -13.133 -1.168 -5.464 1.00 32.98 87 PHE A O 1
ATOM 695 N N . ARG A 1 88 ? -13.648 0.784 -6.465 1.00 30.61 88 ARG A N 1
ATOM 696 C CA . ARG A 1 88 ? -15.068 0.700 -6.133 1.00 32.49 88 ARG A CA 1
ATOM 697 C C . ARG A 1 88 ? -15.886 1.259 -7.294 1.00 33.45 88 ARG A C 1
ATOM 698 O O . ARG A 1 88 ? -15.577 2.333 -7.805 1.00 33.78 88 ARG A O 1
ATOM 706 N N . GLY A 1 89 ? -16.912 0.527 -7.724 1.00 34.98 89 GLY A N 1
ATOM 707 C CA . GLY A 1 89 ? -17.705 0.939 -8.869 1.00 34.70 89 GLY A CA 1
ATOM 708 C C . GLY A 1 89 ? -19.062 0.268 -8.901 1.00 41.17 89 GLY A C 1
ATOM 709 O O . GLY A 1 89 ? -19.266 -0.734 -8.224 1.00 42.85 89 GLY A O 1
ATOM 710 N N . ASP A 1 90 ? -19.986 0.817 -9.688 1.00 42.09 90 ASP A N 1
ATOM 711 C CA . ASP A 1 90 ? -21.318 0.239 -9.854 1.00 36.98 90 ASP A CA 1
ATOM 712 C C . ASP A 1 90 ? -21.396 -0.631 -11.089 1.00 36.19 90 ASP A C 1
ATOM 713 O O . ASP A 1 90 ? -22.135 -1.597 -11.125 1.00 40.57 90 ASP A O 1
ATOM 718 N N . ASP A 1 91 ? -20.652 -0.275 -12.122 1.00 39.97 91 ASP A N 1
ATOM 719 C CA . ASP A 1 91 ? -20.665 -1.072 -13.337 1.00 39.83 91 ASP A CA 1
ATOM 720 C C . ASP A 1 91 ? -19.728 -2.271 -13.142 1.00 40.17 91 ASP A C 1
ATOM 721 O O . ASP A 1 91 ? -18.504 -2.144 -13.234 1.00 38.65 91 ASP A O 1
ATOM 726 N N . LEU A 1 92 ? -20.325 -3.425 -12.848 1.00 38.72 92 LEU A N 1
ATOM 727 C CA . LEU A 1 92 ? -19.590 -4.665 -12.653 1.00 36.10 92 LEU A CA 1
ATOM 728 C C . LEU A 1 92 ? -18.629 -4.875 -13.788 1.00 34.70 92 LEU A C 1
ATOM 729 O O . LEU A 1 92 ? -17.494 -5.268 -13.570 1.00 34.76 92 LEU A O 1
ATOM 734 N N . GLU A 1 93 ? -19.095 -4.610 -15.004 1.00 36.32 93 GLU A N 1
ATOM 735 C CA . GLU A 1 93 ? -18.299 -4.868 -16.195 1.00 35.74 93 GLU A CA 1
ATOM 736 C C . GLU A 1 93 ? -17.027 -4.028 -16.230 1.00 32.78 93 GLU A C 1
ATOM 737 O O . GLU A 1 93 ? -15.987 -4.501 -16.657 1.00 30.39 93 GLU A O 1
ATOM 743 N N . ALA A 1 94 ? -17.126 -2.783 -15.772 1.00 35.89 94 ALA A N 1
ATOM 744 C CA . ALA A 1 94 ? -15.991 -1.868 -15.701 1.00 33.13 94 ALA A CA 1
ATOM 745 C C . ALA A 1 94 ? -14.999 -2.347 -14.651 1.00 34.25 94 ALA A C 1
ATOM 746 O O . ALA A 1 94 ? -13.783 -2.277 -14.842 1.00 33.11 94 ALA A O 1
ATOM 748 N N . LEU A 1 95 ? -15.537 -2.840 -13.540 1.00 32.24 95 LEU A N 1
ATOM 749 C CA . LEU A 1 95 ? -14.734 -3.369 -12.449 1.00 29.10 95 LEU A CA 1
ATOM 750 C C . LEU A 1 95 ? -13.915 -4.569 -12.918 1.00 30.13 95 LEU A C 1
ATOM 751 O O . LEU A 1 95 ? -12.703 -4.624 -12.719 1.00 29.76 95 LEU A O 1
ATOM 756 N N . GLU A 1 96 ? -14.578 -5.516 -13.569 1.00 28.75 96 GLU A N 1
ATOM 757 C CA . GLU A 1 96 ? -13.900 -6.685 -14.112 1.00 29.03 96 GLU A CA 1
ATOM 758 C C . GLU A 1 96 ? -12.853 -6.380 -15.201 1.00 32.07 96 GLU A C 1
ATOM 759 O O . GLU A 1 96 ? -11.838 -7.091 -15.306 1.00 31.67 96 GLU A O 1
ATOM 765 N N . LYS A 1 97 ? -13.072 -5.328 -15.992 1.00 29.02 97 LYS A N 1
ATOM 766 C CA . LYS A 1 97 ? -12.031 -4.877 -16.925 1.00 33.86 97 LYS A CA 1
ATOM 767 C C . LYS A 1 97 ? -10.806 -4.311 -16.185 1.00 31.80 97 LYS A C 1
ATOM 768 O O . LYS A 1 97 ? -9.664 -4.648 -16.499 1.00 31.39 97 LYS A O 1
ATOM 774 N N . ALA A 1 98 ? -11.051 -3.478 -15.180 1.00 31.62 98 ALA A N 1
ATOM 775 C CA . ALA A 1 98 ? -9.971 -2.989 -14.328 1.00 32.82 98 ALA A CA 1
ATOM 776 C C . ALA A 1 98 ? -9.151 -4.139 -13.730 1.00 30.74 98 ALA A C 1
ATOM 777 O O . ALA A 1 98 ? -7.932 -4.069 -13.685 1.00 29.14 98 ALA A O 1
ATOM 779 N N . LEU A 1 99 ? -9.822 -5.200 -13.288 1.00 29.03 99 LEU A N 1
ATOM 780 C CA . LEU A 1 99 ? -9.127 -6.352 -12.721 1.00 27.91 99 LEU A CA 1
ATOM 781 C C . LEU A 1 99 ? -8.274 -7.042 -13.764 1.00 29.81 99 LEU A C 1
ATOM 782 O O . LEU A 1 99 ? -7.116 -7.359 -13.507 1.00 30.49 99 LEU A O 1
ATOM 787 N N . LYS A 1 100 ? -8.857 -7.283 -14.935 1.00 31.76 100 LYS A N 1
ATOM 788 C CA . LYS A 1 100 ? -8.178 -8.035 -15.982 1.00 30.16 100 LYS A CA 1
ATOM 789 C C . LYS A 1 100 ? -6.847 -7.392 -16.323 1.00 31.26 100 LYS A C 1
ATOM 790 O O . LYS A 1 100 ? -5.829 -8.072 -16.428 1.00 30.03 100 LYS A O 1
ATOM 796 N N . GLU A 1 101 ? -6.869 -6.069 -16.465 1.00 32.47 101 GLU A N 1
ATOM 797 C CA . GLU A 1 101 ? -5.697 -5.316 -16.882 1.00 30.50 101 GLU A CA 1
ATOM 798 C C . GLU A 1 101 ? -4.726 -5.069 -15.731 1.00 31.09 101 GLU A C 1
ATOM 799 O O . GLU A 1 101 ? -3.520 -5.164 -15.914 1.00 32.43 101 GLU A O 1
ATOM 813 N N . ILE A 1 103 ? -4.084 -6.952 -13.210 1.00 28.95 103 ILE A N 1
ATOM 814 C CA . ILE A 1 103 ? -3.292 -8.122 -12.878 1.00 31.89 103 ILE A CA 1
ATOM 815 C C . ILE A 1 103 ? -2.390 -8.595 -14.017 1.00 31.93 103 ILE A C 1
ATOM 816 O O . ILE A 1 103 ? -1.408 -9.297 -13.783 1.00 30.59 103 ILE A O 1
ATOM 821 N N . ARG A 1 104 ? -2.724 -8.217 -15.245 1.00 31.94 104 ARG A N 1
ATOM 822 C CA . ARG A 1 104 ? -1.880 -8.558 -16.373 1.00 30.96 104 ARG A CA 1
ATOM 823 C C . ARG A 1 104 ? -0.573 -7.802 -16.219 1.00 33.25 104 ARG A C 1
ATOM 824 O O . ARG A 1 104 ? 0.504 -8.393 -16.272 1.00 32.21 104 ARG A O 1
ATOM 832 N N . GLN A 1 105 ? -0.689 -6.495 -15.996 1.00 31.54 105 GLN A N 1
ATOM 833 C CA . GLN A 1 105 ? 0.459 -5.621 -15.822 1.00 32.70 105 GLN A CA 1
ATOM 834 C C . GLN A 1 105 ? 1.373 -6.104 -14.694 1.00 37.64 105 GLN A C 1
ATOM 835 O O . GLN A 1 105 ? 2.596 -6.111 -14.833 1.00 37.74 105 GLN A O 1
ATOM 841 N N . ALA A 1 106 ? 0.784 -6.515 -13.576 1.00 36.45 106 ALA A N 1
ATOM 842 C CA . ALA A 1 106 ? 1.585 -6.926 -12.427 1.00 34.14 106 ALA A CA 1
ATOM 843 C C . ALA A 1 106 ? 2.325 -8.229 -12.706 1.00 35.79 106 ALA A C 1
ATOM 844 O O . ALA A 1 106 ? 3.514 -8.362 -12.404 1.00 35.96 106 ALA A O 1
ATOM 846 N N . ARG A 1 107 ? 1.625 -9.185 -13.300 1.00 33.76 107 ARG A N 1
ATOM 847 C CA . ARG A 1 107 ? 2.260 -10.431 -13.707 1.00 35.81 107 ARG A CA 1
ATOM 848 C C . ARG A 1 107 ? 3.325 -10.168 -14.790 1.00 38.12 107 ARG A C 1
ATOM 849 O O . ARG A 1 107 ? 4.349 -10.844 -14.839 1.00 38.05 107 ARG A O 1
ATOM 857 N N . LYS A 1 108 ? 3.084 -9.169 -15.638 1.00 37.03 108 LYS A N 1
ATOM 858 C CA . LYS A 1 108 ? 4.067 -8.746 -16.633 1.00 36.12 108 LYS A CA 1
ATOM 859 C C . LYS A 1 108 ? 5.384 -8.342 -15.978 1.00 38.42 108 LYS A C 1
ATOM 860 O O . LYS A 1 108 ? 6.456 -8.563 -16.544 1.00 38.75 108 LYS A O 1
ATOM 866 N N . PHE A 1 109 ? 5.303 -7.741 -14.792 1.00 38.08 109 PHE A N 1
ATOM 867 C CA . PHE A 1 109 ? 6.506 -7.385 -14.040 1.00 35.78 109 PHE A CA 1
ATOM 868 C C . PHE A 1 109 ? 6.792 -8.443 -12.983 1.00 34.74 109 PHE A C 1
ATOM 869 O O . PHE A 1 109 ? 7.272 -8.118 -11.906 1.00 34.03 109 PHE A O 1
ATOM 877 N N . ALA A 1 110 ? 6.469 -9.700 -13.288 1.00 35.72 110 ALA A N 1
ATOM 878 C CA . ALA A 1 110 ? 6.795 -10.845 -12.423 1.00 33.77 110 ALA A CA 1
ATOM 879 C C . ALA A 1 110 ? 6.208 -10.799 -11.023 1.00 35.05 110 ALA A C 1
ATOM 880 O O . ALA A 1 110 ? 6.598 -11.583 -10.162 1.00 35.50 110 ALA A O 1
ATOM 882 N N . GLY A 1 111 ? 5.270 -9.890 -10.792 1.00 36.38 111 GLY A N 1
ATOM 883 C CA . GLY A 1 111 ? 4.614 -9.816 -9.503 1.00 32.65 111 GLY A CA 1
ATOM 884 C C . GLY A 1 111 ? 3.549 -10.880 -9.365 1.00 33.78 111 GLY A C 1
ATOM 885 O O . GLY A 1 111 ? 2.974 -11.308 -10.358 1.00 33.26 111 GLY A O 1
ATOM 886 N N . THR A 1 112 ? 3.302 -11.301 -8.125 1.00 35.14 112 THR A N 1
ATOM 887 C CA . THR A 1 112 ? 2.230 -12.220 -7.783 1.00 27.14 112 THR A CA 1
ATOM 888 C C . THR A 1 112 ? 1.057 -11.408 -7.242 1.00 29.97 112 THR A C 1
ATOM 889 O O . THR A 1 112 ? 1.244 -10.511 -6.417 1.00 28.37 112 THR A O 1
ATOM 893 N N . VAL A 1 113 ? -0.149 -11.732 -7.704 1.00 28.83 113 VAL A N 1
ATOM 894 C CA . VAL A 1 113 ? -1.347 -11.015 -7.291 1.00 26.54 113 VAL A CA 1
ATOM 895 C C . VAL A 1 113 ? -2.331 -11.872 -6.519 1.00 23.60 113 VAL A C 1
ATOM 896 O O . VAL A 1 113 ? -2.406 -13.085 -6.688 1.00 24.37 113 VAL A O 1
ATOM 900 N N . THR A 1 114 ? -3.098 -11.203 -5.678 1.00 22.01 114 THR A N 1
ATOM 901 C CA . THR A 1 114 ? -4.180 -11.813 -4.927 1.00 26.03 114 THR A CA 1
ATOM 902 C C . THR A 1 114 ? -5.372 -10.862 -5.091 1.00 25.30 114 THR A C 1
ATOM 903 O O . THR A 1 114 ? -5.184 -9.644 -5.132 1.00 25.13 114 THR A O 1
ATOM 907 N N . TYR A 1 115 ? -6.587 -11.381 -5.218 1.00 23.12 115 TYR A N 1
ATOM 908 C CA . TYR A 1 115 ? -7.724 -10.469 -5.345 1.00 24.53 115 TYR A CA 1
ATOM 909 C C . TYR A 1 115 ? -9.051 -10.997 -4.859 1.00 20.83 115 TYR A C 1
ATOM 910 O O . TYR A 1 115 ? -9.288 -12.195 -4.858 1.00 21.90 115 TYR A O 1
ATOM 919 N N . THR A 1 116 ? -9.917 -10.074 -4.461 1.00 19.24 116 THR A N 1
ATOM 920 C CA . THR A 1 116 ? -11.286 -10.416 -4.117 1.00 24.82 116 THR A CA 1
ATOM 921 C C . THR A 1 116 ? -12.273 -9.367 -4.649 1.00 23.42 116 THR A C 1
ATOM 922 O O . THR A 1 116 ? -12.063 -8.168 -4.485 1.00 25.68 116 THR A O 1
ATOM 926 N N . LEU A 1 117 ? -13.327 -9.828 -5.310 1.00 22.67 117 LEU A N 1
ATOM 927 C CA . LEU A 1 117 ? -14.426 -8.954 -5.737 1.00 25.27 117 LEU A CA 1
ATOM 928 C C . LEU A 1 117 ? -15.663 -9.222 -4.908 1.00 24.58 117 LEU A C 1
ATOM 929 O O . LEU A 1 117 ? -16.147 -10.344 -4.829 1.00 23.92 117 LEU A O 1
ATOM 934 N N . ASP A 1 118 ? -16.185 -8.184 -4.285 1.00 27.46 118 ASP A N 1
ATOM 935 C CA . ASP A 1 118 ? -17.362 -8.357 -3.460 1.00 30.34 118 ASP A CA 1
ATOM 936 C C . ASP A 1 118 ? -18.299 -7.163 -3.615 1.00 30.93 118 ASP A C 1
ATOM 937 O O . ASP A 1 118 ? -18.043 -6.090 -3.081 1.00 31.34 118 ASP A O 1
ATOM 942 N N . GLY A 1 119 ? -19.388 -7.363 -4.348 1.00 34.14 119 GLY A N 1
ATOM 943 C CA . GLY A 1 119 ? -20.374 -6.312 -4.542 1.00 32.28 119 GLY A CA 1
ATOM 944 C C . GLY A 1 119 ? -19.835 -5.153 -5.356 1.00 33.65 119 GLY A C 1
ATOM 945 O O . GLY A 1 119 ? -19.541 -5.307 -6.541 1.00 32.84 119 GLY A O 1
ATOM 946 N N . ASN A 1 120 ? -19.713 -3.990 -4.720 1.00 34.38 120 ASN A N 1
ATOM 947 C CA . ASN A 1 120 ? -19.112 -2.810 -5.353 1.00 35.59 120 ASN A CA 1
ATOM 948 C C . ASN A 1 120 ? -17.589 -2.718 -5.205 1.00 34.03 120 ASN A C 1
ATOM 949 O O . ASN A 1 120 ? -16.931 -1.977 -5.928 1.00 36.58 120 ASN A O 1
ATOM 954 N N . ASP A 1 121 ? -17.038 -3.470 -4.264 1.00 33.43 121 ASP A N 1
ATOM 955 C CA . ASP A 1 121 ? -15.648 -3.310 -3.877 1.00 30.09 121 ASP A CA 1
ATOM 956 C C . ASP A 1 121 ? -14.753 -4.343 -4.524 1.00 27.84 121 ASP A C 1
ATOM 957 O O . ASP A 1 121 ? -15.097 -5.520 -4.583 1.00 27.53 121 ASP A O 1
ATOM 962 N N . LEU A 1 122 ? -13.581 -3.898 -4.967 1.00 27.73 122 LEU A N 1
ATOM 963 C CA . LEU A 1 122 ? -12.622 -4.766 -5.638 1.00 24.92 122 LEU A CA 1
ATOM 964 C C . LEU A 1 122 ? -11.227 -4.577 -5.057 1.00 26.75 122 LEU A C 1
ATOM 965 O O . LEU A 1 122 ? -10.695 -3.470 -5.071 1.00 28.69 122 LEU A O 1
ATOM 970 N N . GLU A 1 123 ? -10.607 -5.653 -4.587 1.00 24.28 123 GLU A N 1
ATOM 971 C CA . GLU A 1 123 ? -9.336 -5.520 -3.895 1.00 22.22 123 GLU A CA 1
ATOM 972 C C . GLU A 1 123 ? -8.231 -6.356 -4.514 1.00 23.33 123 GLU A C 1
ATOM 973 O O . GLU A 1 123 ? -8.378 -7.558 -4.690 1.00 23.82 123 GLU A O 1
ATOM 979 N N . ILE A 1 124 ? -7.112 -5.710 -4.829 1.00 22.19 124 ILE A N 1
ATOM 980 C CA . ILE A 1 124 ? -5.993 -6.398 -5.445 1.00 21.29 124 ILE A CA 1
ATOM 981 C C . ILE A 1 124 ? -4.695 -6.168 -4.666 1.00 25.32 124 ILE A C 1
ATOM 982 O O . ILE A 1 124 ? -4.252 -5.028 -4.473 1.00 27.61 124 ILE A O 1
ATOM 987 N N . THR A 1 125 ? -4.073 -7.259 -4.239 1.00 24.08 125 THR A N 1
ATOM 988 C CA . THR A 1 125 ? -2.836 -7.186 -3.485 1.00 23.21 125 THR A CA 1
ATOM 989 C C . THR A 1 125 ? -1.721 -7.713 -4.353 1.00 25.18 125 THR A C 1
ATOM 990 O O . THR A 1 125 ? -1.865 -8.757 -4.976 1.00 26.37 125 THR A O 1
ATOM 994 N N . ILE A 1 126 ? -0.610 -6.984 -4.387 1.00 26.57 126 ILE A N 1
ATOM 995 C CA . ILE A 1 126 ? 0.511 -7.316 -5.241 1.00 24.76 126 ILE A CA 1
ATOM 996 C C . ILE A 1 126 ? 1.737 -7.468 -4.374 1.00 30.05 126 ILE A C 1
ATOM 997 O O . ILE A 1 126 ? 2.020 -6.603 -3.552 1.00 31.45 126 ILE A O 1
ATOM 1002 N N . THR A 1 127 ? 2.465 -8.567 -4.545 1.00 29.95 127 THR A N 1
ATOM 1003 C CA . THR A 1 127 ? 3.644 -8.821 -3.729 1.00 30.57 127 THR A CA 1
ATOM 1004 C C . THR A 1 127 ? 4.859 -9.218 -4.570 1.00 32.19 127 THR A C 1
ATOM 1005 O O . THR A 1 127 ? 4.749 -9.450 -5.773 1.00 35.09 127 THR A O 1
ATOM 1009 N N . GLY A 1 128 ? 6.020 -9.274 -3.928 1.00 31.62 128 GLY A N 1
ATOM 1010 C CA . GLY A 1 128 ? 7.191 -9.904 -4.513 1.00 34.89 128 GLY A CA 1
ATOM 1011 C C . GLY A 1 128 ? 7.945 -9.153 -5.594 1.00 33.92 128 GLY A C 1
ATOM 1012 O O . GLY A 1 128 ? 8.745 -9.751 -6.322 1.00 32.52 128 GLY A O 1
ATOM 1013 N N . VAL A 1 129 ? 7.698 -7.849 -5.696 1.00 36.49 129 VAL A N 1
ATOM 1014 C CA . VAL A 1 129 ? 8.393 -7.006 -6.663 1.00 36.76 129 VAL A CA 1
ATOM 1015 C C . VAL A 1 129 ? 9.117 -5.862 -5.980 1.00 37.70 129 VAL A C 1
ATOM 1016 O O . VAL A 1 129 ? 8.739 -5.451 -4.880 1.00 36.54 129 VAL A O 1
ATOM 1020 N N . PRO A 1 130 ? 10.184 -5.365 -6.621 1.00 36.85 130 PRO A N 1
ATOM 1021 C CA . PRO A 1 130 ? 10.923 -4.244 -6.035 1.00 38.03 130 PRO A CA 1
ATOM 1022 C C . PRO A 1 130 ? 10.155 -2.928 -6.083 1.00 36.69 130 PRO A C 1
ATOM 1023 O O . PRO A 1 130 ? 9.280 -2.736 -6.941 1.00 33.95 130 PRO A O 1
ATOM 1027 N N . ARG A 1 131 ? 10.499 -2.043 -5.148 1.00 35.11 131 ARG A N 1
ATOM 1028 C CA . ARG A 1 131 ? 9.883 -0.732 -5.016 1.00 32.26 131 ARG A CA 1
ATOM 1029 C C . ARG A 1 131 ? 9.612 -0.053 -6.358 1.00 34.61 131 ARG A C 1
ATOM 1030 O O . ARG A 1 131 ? 8.537 0.497 -6.565 1.00 34.20 131 ARG A O 1
ATOM 1038 N N . GLN A 1 132 ? 10.575 -0.121 -7.273 1.00 39.51 132 GLN A N 1
ATOM 1039 C CA . GLN A 1 132 ? 10.445 0.503 -8.597 1.00 40.67 132 GLN A CA 1
ATOM 1040 C C . GLN A 1 132 ? 9.175 0.066 -9.345 1.00 37.38 132 GLN A C 1
ATOM 1041 O O . GLN A 1 132 ? 8.542 0.858 -10.034 1.00 35.22 132 GLN A O 1
ATOM 1047 N N . VAL A 1 133 ? 8.801 -1.199 -9.194 1.00 37.50 133 VAL A N 1
ATOM 1048 C CA . VAL A 1 133 ? 7.637 -1.731 -9.887 1.00 34.48 133 VAL A CA 1
ATOM 1049 C C . VAL A 1 133 ? 6.324 -1.242 -9.269 1.00 33.17 133 VAL A C 1
ATOM 1050 O O . VAL A 1 133 ? 5.397 -0.857 -9.985 1.00 33.01 133 VAL A O 1
ATOM 1054 N N . LEU A 1 134 ? 6.257 -1.257 -7.940 1.00 33.35 134 LEU A N 1
ATOM 1055 C CA . LEU A 1 134 ? 5.071 -0.817 -7.222 1.00 32.22 134 LEU A CA 1
ATOM 1056 C C . LEU A 1 134 ? 4.772 0.619 -7.605 1.00 32.38 134 LEU A C 1
ATOM 1057 O O . LEU A 1 134 ? 3.617 1.040 -7.645 1.00 33.86 134 LEU A O 1
ATOM 1062 N N . GLU A 1 135 ? 5.817 1.362 -7.927 1.00 30.84 135 GLU A N 1
ATOM 1063 C CA . GLU A 1 135 ? 5.637 2.731 -8.381 1.00 34.66 135 GLU A CA 1
ATOM 1064 C C . GLU A 1 135 ? 4.930 2.752 -9.732 1.00 33.87 135 GLU A C 1
ATOM 1065 O O . GLU A 1 135 ? 4.019 3.549 -9.943 1.00 33.89 135 GLU A O 1
ATOM 1071 N N . GLU A 1 136 ? 5.344 1.875 -10.643 1.00 34.34 136 GLU A N 1
ATOM 1072 C CA . GLU A 1 136 ? 4.706 1.807 -11.952 1.00 37.46 136 GLU A CA 1
ATOM 1073 C C . GLU A 1 136 ? 3.273 1.331 -11.820 1.00 34.74 136 GLU A C 1
ATOM 1074 O O . GLU A 1 136 ? 2.357 1.920 -12.373 1.00 33.15 136 GLU A O 1
ATOM 1080 N N . LEU A 1 137 ? 3.084 0.262 -11.067 1.00 34.06 137 LEU A N 1
ATOM 1081 C CA . LEU A 1 137 ? 1.761 -0.295 -10.898 1.00 30.80 137 LEU A CA 1
ATOM 1082 C C . LEU A 1 137 ? 0.815 0.686 -10.211 1.00 32.38 137 LEU A C 1
ATOM 1083 O O . LEU A 1 137 ? -0.397 0.602 -10.377 1.00 34.67 137 LEU A O 1
ATOM 1088 N N . ALA A 1 138 ? 1.351 1.629 -9.448 1.00 32.26 138 ALA A N 1
ATOM 1089 C CA . ALA A 1 138 ? 0.489 2.675 -8.913 1.00 32.59 138 ALA A CA 1
ATOM 1090 C C . ALA A 1 138 ? 0.039 3.571 -10.064 1.00 33.36 138 ALA A C 1
ATOM 1091 O O . ALA A 1 138 ? -1.143 3.900 -10.181 1.00 32.32 138 ALA A O 1
ATOM 1093 N N . LYS A 1 139 ? 0.994 3.955 -10.908 1.00 33.83 139 LYS A N 1
ATOM 1094 C CA . LYS A 1 139 ? 0.708 4.760 -12.088 1.00 36.44 139 LYS A CA 1
ATOM 1095 C C . LYS A 1 139 ? -0.429 4.117 -12.866 1.00 33.66 139 LYS A C 1
ATOM 1096 O O . LYS A 1 139 ? -1.428 4.763 -13.194 1.00 31.73 139 LYS A O 1
ATOM 1102 N N . GLU A 1 140 ? -0.265 2.830 -13.136 1.00 31.98 140 GLU A N 1
ATOM 1103 C CA . GLU A 1 140 ? -1.230 2.077 -13.911 1.00 34.68 140 GLU A CA 1
ATOM 1104 C C . GLU A 1 140 ? -2.601 2.064 -13.236 1.00 37.04 140 GLU A C 1
ATOM 1105 O O . GLU A 1 140 ? -3.628 2.262 -13.891 1.00 35.61 140 GLU A O 1
ATOM 1111 N N . ALA A 1 141 ? -2.604 1.837 -11.925 1.00 35.42 141 ALA A N 1
ATOM 1112 C CA . ALA A 1 141 ? -3.838 1.749 -11.158 1.00 32.18 141 ALA A CA 1
ATOM 1113 C C . ALA A 1 141 ? -4.652 3.035 -11.268 1.00 34.02 141 ALA A C 1
ATOM 1114 O O . ALA A 1 141 ? -5.874 3.002 -11.471 1.00 32.15 141 ALA A O 1
ATOM 1116 N N . GLU A 1 142 ? -3.968 4.164 -11.125 1.00 31.28 142 GLU A N 1
ATOM 1117 C CA . GLU A 1 142 ? -4.613 5.465 -11.194 1.00 32.54 142 GLU A CA 1
ATOM 1118 C C . GLU A 1 142 ? -5.105 5.687 -12.605 1.00 33.07 142 GLU A C 1
ATOM 1119 O O . GLU A 1 142 ? -6.200 6.203 -12.822 1.00 36.12 142 GLU A O 1
ATOM 1125 N N . ARG A 1 143 ? -4.280 5.288 -13.560 1.00 32.54 143 ARG A N 1
ATOM 1126 C CA . ARG A 1 143 ? -4.655 5.339 -14.959 1.00 38.34 143 ARG A CA 1
ATOM 1127 C C . ARG A 1 143 ? -5.979 4.586 -15.166 1.00 37.50 143 ARG A C 1
ATOM 1128 O O . ARG A 1 143 ? -6.954 5.165 -15.650 1.00 35.86 143 ARG A O 1
ATOM 1136 N N . LEU A 1 144 ? -6.017 3.315 -14.756 1.00 37.81 144 LEU A N 1
ATOM 1137 C CA . LEU A 1 144 ? -7.204 2.467 -14.924 1.00 36.07 144 LEU A CA 1
ATOM 1138 C C . LEU A 1 144 ? -8.422 3.016 -14.198 1.00 34.20 144 LEU A C 1
ATOM 1139 O O . LEU A 1 144 ? -9.535 2.926 -14.700 1.00 37.60 144 LEU A O 1
ATOM 1144 N N . ALA A 1 145 ? -8.219 3.574 -13.014 1.00 33.14 145 ALA A N 1
ATOM 1145 C CA . ALA A 1 145 ? -9.342 4.102 -12.252 1.00 35.36 145 ALA A CA 1
ATOM 1146 C C . ALA A 1 145 ? -10.028 5.196 -13.060 1.00 37.79 145 ALA A C 1
ATOM 1147 O O . ALA A 1 145 ? -11.262 5.300 -13.088 1.00 36.49 145 ALA A O 1
ATOM 1149 N N . LYS A 1 146 ? -9.212 6.000 -13.732 1.00 40.24 146 LYS A N 1
ATOM 1150 C CA . LYS A 1 146 ? -9.715 7.094 -14.554 1.00 40.11 146 LYS A CA 1
ATOM 1151 C C . LYS A 1 146 ? -10.401 6.568 -15.826 1.00 38.43 146 LYS A C 1
ATOM 1152 O O . LYS A 1 146 ? -11.497 7.006 -16.181 1.00 38.25 146 LYS A O 1
ATOM 1158 N N . GLU A 1 147 ? -9.766 5.602 -16.484 1.00 35.54 147 GLU A N 1
ATOM 1159 C CA . GLU A 1 147 ? -10.311 5.000 -17.702 1.00 38.09 147 GLU A CA 1
ATOM 1160 C C . GLU A 1 147 ? -11.692 4.363 -17.511 1.00 37.70 147 GLU A C 1
ATOM 1161 O O . GLU A 1 147 ? -12.496 4.334 -18.437 1.00 36.39 147 GLU A O 1
ATOM 1167 N N . PHE A 1 148 ? -11.969 3.843 -16.319 1.00 37.60 148 PHE A N 1
ATOM 1168 C CA . PHE A 1 148 ? -13.227 3.136 -16.100 1.00 34.52 148 PHE A CA 1
ATOM 1169 C C . PHE A 1 148 ? -14.128 3.883 -15.134 1.00 33.95 148 PHE A C 1
ATOM 1170 O O . PHE A 1 148 ? -15.192 3.396 -14.765 1.00 38.05 148 PHE A O 1
ATOM 1178 N N . ASN A 1 149 ? -13.696 5.074 -14.743 1.00 33.77 149 ASN A N 1
ATOM 1179 C CA . ASN A 1 149 ? -14.429 5.894 -13.791 1.00 34.47 149 ASN A CA 1
ATOM 1180 C C . ASN A 1 149 ? -14.839 5.111 -12.554 1.00 37.96 149 ASN A C 1
ATOM 1181 O O . ASN A 1 149 ? -16.029 4.934 -12.265 1.00 36.60 149 ASN A O 1
ATOM 1186 N N . ILE A 1 150 ? -13.838 4.617 -11.837 1.00 35.36 150 ILE A N 1
ATOM 1187 C CA . ILE A 1 150 ? -14.084 3.981 -10.566 1.00 31.25 150 ILE A CA 1
ATOM 1188 C C . ILE A 1 150 ? -13.187 4.649 -9.556 1.00 31.03 150 ILE A C 1
ATOM 1189 O O . ILE A 1 150 ? -12.087 5.065 -9.893 1.00 30.77 150 ILE A O 1
ATOM 1194 N N . THR A 1 151 ? -13.660 4.782 -8.323 1.00 30.87 151 THR A N 1
ATOM 1195 C CA . THR A 1 151 ? -12.820 5.342 -7.273 1.00 30.80 151 THR A CA 1
ATOM 1196 C C . THR A 1 151 ? -11.674 4.394 -6.986 1.00 28.18 151 THR A C 1
ATOM 1197 O O . THR A 1 151 ? -11.770 3.208 -7.268 1.00 28.92 151 THR A O 1
ATOM 1201 N N . ILE A 1 152 ? -10.592 4.905 -6.414 1.00 30.36 152 ILE A N 1
ATOM 1202 C CA . ILE A 1 152 ? -9.408 4.073 -6.190 1.00 26.73 152 ILE A CA 1
ATOM 1203 C C . ILE A 1 152 ? -8.710 4.405 -4.882 1.00 26.93 152 ILE A C 1
ATOM 1204 O O . ILE A 1 152 ? -8.710 5.550 -4.442 1.00 27.05 152 ILE A O 1
ATOM 1209 N N . THR A 1 153 ? -8.133 3.380 -4.259 1.00 30.09 153 THR A N 1
ATOM 1210 C CA . THR A 1 153 ? -7.298 3.532 -3.069 1.00 30.08 153 THR A CA 1
ATOM 1211 C C . THR A 1 153 ? -5.962 2.853 -3.336 1.00 26.38 153 THR A C 1
ATOM 1212 O O . THR A 1 153 ? -5.923 1.850 -4.041 1.00 27.02 153 THR A O 1
ATOM 1216 N N . ILE A 1 154 ? -4.870 3.389 -2.800 1.00 24.63 154 ILE A N 1
ATOM 1217 C CA . ILE A 1 154 ? -3.583 2.704 -2.924 1.00 23.92 154 ILE A CA 1
ATOM 1218 C C . ILE A 1 154 ? -2.888 2.543 -1.579 1.00 26.06 154 ILE A C 1
ATOM 1219 O O . ILE A 1 154 ? -2.534 3.527 -0.920 1.00 25.62 154 ILE A O 1
ATOM 1224 N N . THR A 1 155 ? -2.685 1.300 -1.162 1.00 23.26 155 THR A N 1
ATOM 1225 C CA . THR A 1 155 ? -1.992 1.082 0.098 1.00 23.79 155 THR A CA 1
ATOM 1226 C C . THR A 1 155 ? -0.608 0.520 -0.141 1.00 23.01 155 THR A C 1
ATOM 1227 O O . THR A 1 155 ? -0.455 -0.541 -0.749 1.00 23.25 155 THR A O 1
ATOM 1231 N N . VAL A 1 156 ? 0.401 1.248 0.319 1.00 23.43 156 VAL A N 1
ATOM 1232 C CA . VAL A 1 156 ? 1.769 0.732 0.304 1.00 21.70 156 VAL A CA 1
ATOM 1233 C C . VAL A 1 156 ? 2.182 0.225 1.682 1.00 21.49 156 VAL A C 1
ATOM 1234 O O . VAL A 1 156 ? 1.951 0.857 2.716 1.00 19.12 156 VAL A O 1
ATOM 1238 N N . THR A 1 157 ? 2.777 -0.952 1.686 1.00 23.70 157 THR A N 1
ATOM 1239 C CA . THR A 1 157 ? 3.041 -1.622 2.933 1.00 23.20 157 THR A CA 1
ATOM 1240 C C . THR A 1 157 ? 4.464 -2.090 2.992 1.00 23.35 157 THR A C 1
ATOM 1241 O O . THR A 1 157 ? 4.940 -2.784 2.101 1.00 28.64 157 THR A O 1
ATOM 1245 N N . VAL A 1 158 ? 5.155 -1.693 4.045 1.00 24.68 158 VAL A N 1
ATOM 1246 C CA . VAL A 1 158 ? 6.537 -2.098 4.226 1.00 25.07 158 VAL A CA 1
ATOM 1247 C C . VAL A 1 158 ? 6.688 -2.766 5.581 1.00 27.30 158 VAL A C 1
ATOM 1248 O O . VAL A 1 158 ? 6.045 -2.381 6.553 1.00 26.41 158 VAL A O 1
ATOM 1252 N N . GLU A 1 159 ? 7.525 -3.795 5.617 1.00 29.87 159 GLU A N 1
ATOM 1253 C CA . GLU A 1 159 ? 7.817 -4.530 6.821 1.00 29.28 159 GLU A CA 1
ATOM 1254 C C . GLU A 1 159 ? 9.348 -4.618 6.929 1.00 31.47 159 GLU A C 1
ATOM 1255 O O . GLU A 1 159 ? 10.023 -4.941 5.958 1.00 33.73 159 GLU A O 1
ATOM 1261 N N . GLY A 1 160 ? 9.898 -4.310 8.096 1.00 25.81 160 GLY A N 1
ATOM 1262 C CA . GLY A 1 160 ? 11.328 -4.352 8.274 1.00 25.42 160 GLY A CA 1
ATOM 1263 C C . GLY A 1 160 ? 11.744 -4.764 9.668 1.00 25.08 160 GLY A C 1
ATOM 1264 O O . GLY A 1 160 ? 10.932 -4.805 10.584 1.00 24.23 160 GLY A O 1
ATOM 1265 N N . GLN A 1 161 ? 13.024 -5.080 9.823 1.00 25.77 161 GLN A N 1
ATOM 1266 C CA . GLN A 1 161 ? 13.587 -5.390 11.128 1.00 25.90 161 GLN A CA 1
ATOM 1267 C C . GLN A 1 161 ? 14.955 -4.718 11.212 1.00 21.36 161 GLN A C 1
ATOM 1268 O O . GLN A 1 161 ? 15.506 -4.329 10.193 1.00 21.58 161 GLN A O 1
ATOM 1274 N N . LEU A 1 162 ? 15.494 -4.582 12.419 1.00 21.55 162 LEU A N 1
ATOM 1275 C CA . LEU A 1 162 ? 16.797 -3.946 12.624 1.00 20.32 162 LEU A CA 1
ATOM 1276 C C . LEU A 1 162 ? 17.918 -4.674 11.889 1.00 20.46 162 LEU A C 1
ATOM 1277 O O . LEU A 1 162 ? 18.061 -5.878 12.024 1.00 22.10 162 LEU A O 1
ATOM 1282 N N . GLY A 1 163 ? 18.706 -3.936 11.108 1.00 24.18 163 GLY A N 1
ATOM 1283 C CA . GLY A 1 163 ? 19.751 -4.530 10.286 1.00 27.58 163 GLY A CA 1
ATOM 1284 C C . GLY A 1 163 ? 21.120 -4.577 10.942 1.00 24.17 163 GLY A C 1
ATOM 1285 O O . GLY A 1 163 ? 21.246 -4.328 12.139 1.00 24.29 163 GLY A O 1
ATOM 1286 N N . SER A 1 164 ? 22.142 -4.902 10.157 1.00 29.01 164 SER A N 1
ATOM 1287 C CA . SER A 1 164 ? 23.526 -4.982 10.656 1.00 30.66 164 SER A CA 1
ATOM 1288 C C . SER A 1 164 ? 24.151 -3.618 10.816 1.00 29.72 164 SER A C 1
ATOM 1289 O O . SER A 1 164 ? 23.910 -2.737 10.010 1.00 30.30 164 SER A O 1
ATOM 1292 N N . LEU A 1 165 ? 24.975 -3.454 11.844 1.00 31.65 165 LEU A N 1
ATOM 1293 C CA . LEU A 1 165 ? 25.722 -2.215 12.020 1.00 31.95 165 LEU A CA 1
ATOM 1294 C C . LEU A 1 165 ? 26.514 -1.849 10.774 1.00 35.15 165 LEU A C 1
ATOM 1295 O O . LEU A 1 165 ? 26.533 -0.687 10.349 1.00 36.37 165 LEU A O 1
ATOM 1300 N N . GLU A 1 166 ? 27.149 -2.856 10.186 1.00 34.11 166 GLU A N 1
ATOM 1301 C CA . GLU A 1 166 ? 27.987 -2.664 9.013 1.00 37.97 166 GLU A CA 1
ATOM 1302 C C . GLU A 1 166 ? 27.177 -2.164 7.814 1.00 42.77 166 GLU A C 1
ATOM 1303 O O . GLU A 1 166 ? 27.621 -1.264 7.105 1.00 43.61 166 GLU A O 1
ATOM 1309 N N . HIS A 1 167 ? 25.983 -2.723 7.605 1.00 43.08 167 HIS A N 1
ATOM 1310 C CA . HIS A 1 167 ? 25.155 -2.355 6.449 1.00 41.75 167 HIS A CA 1
ATOM 1311 C C . HIS A 1 167 ? 24.619 -0.924 6.496 1.00 43.54 167 HIS A C 1
ATOM 1312 O O . HIS A 1 167 ? 24.574 -0.242 5.470 1.00 51.16 167 HIS A O 1
ATOM 1319 N N . HIS A 1 168 ? 24.214 -0.477 7.682 1.00 41.30 168 HIS A N 1
ATOM 1320 C CA . HIS A 1 168 ? 23.724 0.889 7.886 1.00 43.78 168 HIS A CA 1
ATOM 1321 C C . HIS A 1 168 ? 24.757 1.958 7.497 1.00 46.91 168 HIS A C 1
ATOM 1322 O O . HIS A 1 168 ? 24.404 3.051 7.048 1.00 47.03 168 HIS A O 1
ATOM 1329 N N . HIS A 1 169 ? 26.033 1.633 7.672 1.00 45.48 169 HIS A N 1
ATOM 1330 C CA . HIS A 1 169 ? 27.115 2.563 7.365 1.00 49.13 169 HIS A CA 1
ATOM 1331 C C . HIS A 1 169 ? 27.354 2.752 5.854 1.00 48.52 169 HIS A C 1
ATOM 1332 O O . HIS A 1 169 ? 27.173 1.828 5.053 1.00 49.97 169 HIS A O 1
ATOM 1339 N N . ASP B 1 3 ? 29.895 19.828 4.661 1.00 42.95 3 ASP B N 1
ATOM 1340 C CA . ASP B 1 3 ? 28.951 19.384 3.634 1.00 47.73 3 ASP B CA 1
ATOM 1341 C C . ASP B 1 3 ? 27.733 20.316 3.528 1.00 46.50 3 ASP B C 1
ATOM 1342 O O . ASP B 1 3 ? 27.710 21.232 2.706 1.00 51.56 3 ASP B O 1
ATOM 1347 N N . ILE B 1 4 ? 26.713 20.060 4.342 1.00 39.82 4 ILE B N 1
ATOM 1348 C CA . ILE B 1 4 ? 25.523 20.897 4.393 1.00 32.76 4 ILE B CA 1
ATOM 1349 C C . ILE B 1 4 ? 25.603 21.794 5.613 1.00 29.67 4 ILE B C 1
ATOM 1350 O O . ILE B 1 4 ? 25.794 21.310 6.724 1.00 30.46 4 ILE B O 1
ATOM 1355 N N . GLN B 1 5 ? 25.452 23.098 5.417 1.00 30.07 5 GLN B N 1
ATOM 1356 C CA . GLN B 1 5 ? 25.534 24.042 6.534 1.00 25.40 5 GLN B CA 1
ATOM 1357 C C . GLN B 1 5 ? 24.260 24.862 6.772 1.00 24.58 5 GLN B C 1
ATOM 1358 O O . GLN B 1 5 ? 23.695 25.477 5.845 1.00 22.58 5 GLN B O 1
ATOM 1364 N N . VAL B 1 6 ? 23.811 24.865 8.025 1.00 21.54 6 VAL B N 1
ATOM 1365 C CA . VAL B 1 6 ? 22.543 25.489 8.357 1.00 20.82 6 VAL B CA 1
ATOM 1366 C C . VAL B 1 6 ? 22.720 26.539 9.447 1.00 18.57 6 VAL B C 1
ATOM 1367 O O . VAL B 1 6 ? 23.158 26.243 10.556 1.00 17.35 6 VAL B O 1
ATOM 1371 N N . GLN B 1 7 ? 22.385 27.778 9.099 1.00 20.12 7 GLN B N 1
ATOM 1372 C CA . GLN B 1 7 ? 22.551 28.931 9.985 1.00 18.82 7 GLN B CA 1
ATOM 1373 C C . GLN B 1 7 ? 21.197 29.504 10.354 1.00 21.22 7 GLN B C 1
ATOM 1374 O O . GLN B 1 7 ? 20.375 29.797 9.487 1.00 21.89 7 GLN B O 1
ATOM 1380 N N . VAL B 1 8 ? 20.983 29.683 11.649 1.00 18.50 8 VAL B N 1
ATOM 1381 C CA . VAL B 1 8 ? 19.704 30.109 12.162 1.00 19.67 8 VAL B CA 1
ATOM 1382 C C . VAL B 1 8 ? 19.874 31.379 12.982 1.00 21.09 8 VAL B C 1
ATOM 1383 O O . VAL B 1 8 ? 20.836 31.521 13.716 1.00 21.93 8 VAL B O 1
ATOM 1387 N N . ASN B 1 9 ? 18.944 32.313 12.831 1.00 24.90 9 ASN B N 1
ATOM 1388 C CA . ASN B 1 9 ? 18.883 33.499 13.672 1.00 23.45 9 ASN B CA 1
ATOM 1389 C C . ASN B 1 9 ? 17.471 33.556 14.226 1.00 24.62 9 ASN B C 1
ATOM 1390 O O . ASN B 1 9 ? 16.505 33.627 13.468 1.00 24.54 9 ASN B O 1
ATOM 1395 N N . ILE B 1 10 ? 17.346 33.463 15.542 1.00 23.97 10 ILE B N 1
ATOM 1396 C CA . ILE B 1 10 ? 16.066 33.622 16.192 1.00 22.73 10 ILE B CA 1
ATOM 1397 C C . ILE B 1 10 ? 16.071 34.984 16.843 1.00 28.33 10 ILE B C 1
ATOM 1398 O O . ILE B 1 10 ? 16.882 35.249 17.718 1.00 28.54 10 ILE B O 1
ATOM 1403 N N . ASP B 1 11 ? 15.176 35.856 16.392 1.00 31.95 11 ASP B N 1
ATOM 1404 C CA . ASP B 1 11 ? 15.002 37.171 16.997 1.00 34.58 11 ASP B CA 1
ATOM 1405 C C . ASP B 1 11 ? 13.830 37.081 17.949 1.00 33.06 11 ASP B C 1
ATOM 1406 O O . ASP B 1 11 ? 12.686 37.073 17.523 1.00 35.66 11 ASP B O 1
ATOM 1411 N N . ASP B 1 12 ? 14.119 36.982 19.240 1.00 42.90 12 ASP B N 1
ATOM 1412 C CA . ASP B 1 12 ? 13.076 36.941 20.265 1.00 41.14 12 ASP B CA 1
ATOM 1413 C C . ASP B 1 12 ? 13.073 38.307 20.935 1.00 44.64 12 ASP B C 1
ATOM 1414 O O . ASP B 1 12 ? 13.240 38.412 22.152 1.00 46.25 12 ASP B O 1
ATOM 1419 N N . ASN B 1 13 ? 12.831 39.329 20.111 1.00 43.04 13 ASN B N 1
ATOM 1420 C CA . ASN B 1 13 ? 13.250 40.719 20.335 1.00 48.37 13 ASN B CA 1
ATOM 1421 C C . ASN B 1 13 ? 13.417 41.280 21.757 1.00 52.46 13 ASN B C 1
ATOM 1422 O O . ASN B 1 13 ? 12.641 40.990 22.676 1.00 51.25 13 ASN B O 1
ATOM 1427 N N . GLY B 1 14 ? 14.437 42.131 21.880 1.00 54.34 14 GLY B N 1
ATOM 1428 C CA . GLY B 1 14 ? 15.046 42.487 23.146 1.00 49.09 14 GLY B CA 1
ATOM 1429 C C . GLY B 1 14 ? 16.380 41.765 23.148 1.00 45.47 14 GLY B C 1
ATOM 1430 O O . GLY B 1 14 ? 17.407 42.308 23.567 1.00 40.67 14 GLY B O 1
ATOM 1431 N N . LYS B 1 15 ? 16.339 40.529 22.645 1.00 46.00 15 LYS B N 1
ATOM 1432 C CA . LYS B 1 15 ? 17.499 39.656 22.535 1.00 46.35 15 LYS B CA 1
ATOM 1433 C C . LYS B 1 15 ? 17.533 38.966 21.171 1.00 46.60 15 LYS B C 1
ATOM 1434 O O . LYS B 1 15 ? 16.551 38.984 20.425 1.00 43.52 15 LYS B O 1
ATOM 1440 N N . ASN B 1 16 ? 18.667 38.344 20.861 1.00 41.08 16 ASN B N 1
ATOM 1441 C CA . ASN B 1 16 ? 18.869 37.736 19.558 1.00 34.86 16 ASN B CA 1
ATOM 1442 C C . ASN B 1 16 ? 19.808 36.534 19.674 1.00 34.93 16 ASN B C 1
ATOM 1443 O O . ASN B 1 16 ? 20.808 36.589 20.388 1.00 38.50 16 ASN B O 1
ATOM 1448 N N . PHE B 1 17 ? 19.482 35.436 19.001 1.00 30.60 17 PHE B N 1
ATOM 1449 C CA . PHE B 1 17 ? 20.262 34.217 19.160 1.00 28.07 17 PHE B CA 1
ATOM 1450 C C . PHE B 1 17 ? 20.697 33.568 17.840 1.00 27.58 17 PHE B C 1
ATOM 1451 O O . PHE B 1 17 ? 19.866 33.240 17.006 1.00 27.11 17 PHE B O 1
ATOM 1459 N N . ASP B 1 18 ? 22.005 33.378 17.669 1.00 25.74 18 ASP B N 1
ATOM 1460 C CA . ASP B 1 18 ? 22.568 32.808 16.443 1.00 22.76 18 ASP B CA 1
ATOM 1461 C C . ASP B 1 18 ? 23.327 31.501 16.694 1.00 21.29 18 ASP B C 1
ATOM 1462 O O . ASP B 1 18 ? 24.079 31.379 17.660 1.00 17.85 18 ASP B O 1
ATOM 1467 N N . TYR B 1 19 ? 23.168 30.549 15.785 1.00 18.90 19 TYR B N 1
ATOM 1468 C CA . TYR B 1 19 ? 23.899 29.296 15.865 1.00 18.66 19 TYR B CA 1
ATOM 1469 C C . TYR B 1 19 ? 23.973 28.643 14.511 1.00 18.32 19 TYR B C 1
ATOM 1470 O O . TYR B 1 19 ? 23.184 28.976 13.621 1.00 16.42 19 TYR B O 1
ATOM 1479 N N . THR B 1 20 ? 24.940 27.732 14.359 1.00 17.14 20 THR B N 1
ATOM 1480 C CA . THR B 1 20 ? 25.138 27.023 13.100 1.00 18.01 20 THR B CA 1
ATOM 1481 C C . THR B 1 20 ? 25.379 25.548 13.356 1.00 19.13 20 THR B C 1
ATOM 1482 O O . THR B 1 20 ? 25.964 25.177 14.378 1.00 19.64 20 THR B O 1
ATOM 1486 N N . TYR B 1 21 ? 24.886 24.708 12.447 1.00 20.13 21 TYR B N 1
ATOM 1487 C CA . TYR B 1 21 ? 25.247 23.293 12.412 1.00 19.89 21 TYR B CA 1
ATOM 1488 C C . TYR B 1 21 ? 25.804 22.957 11.037 1.00 22.10 21 TYR B C 1
ATOM 1489 O O . TYR B 1 21 ? 25.287 23.404 10.003 1.00 20.45 21 TYR B O 1
ATOM 1498 N N . THR B 1 22 ? 26.871 22.171 11.031 1.00 20.78 22 THR B N 1
ATOM 1499 C CA . THR B 1 22 ? 27.329 21.547 9.808 1.00 22.67 22 THR B CA 1
ATOM 1500 C C . THR B 1 22 ? 26.975 20.078 9.929 1.00 25.43 22 THR B C 1
ATOM 1501 O O . THR B 1 22 ? 27.217 19.449 10.962 1.00 27.86 22 THR B O 1
ATOM 1505 N N . VAL B 1 23 ? 26.354 19.547 8.890 1.00 26.47 23 VAL B N 1
ATOM 1506 C CA . VAL B 1 23 ? 25.847 18.183 8.907 1.00 27.40 23 VAL B CA 1
ATOM 1507 C C . VAL B 1 23 ? 26.131 17.567 7.542 1.00 31.85 23 VAL B C 1
ATOM 1508 O O . VAL B 1 23 ? 26.363 18.287 6.567 1.00 34.38 23 VAL B O 1
ATOM 1512 N N . THR B 1 24 ? 26.108 16.245 7.456 1.00 34.81 24 THR B N 1
ATOM 1513 C CA . THR B 1 24 ? 26.426 15.586 6.192 1.00 36.93 24 THR B CA 1
ATOM 1514 C C . THR B 1 24 ? 25.206 15.033 5.457 1.00 36.35 24 THR B C 1
ATOM 1515 O O . THR B 1 24 ? 25.230 14.897 4.231 1.00 37.93 24 THR B O 1
ATOM 1519 N N . THR B 1 25 ? 24.137 14.734 6.189 1.00 30.78 25 THR B N 1
ATOM 1520 C CA . THR B 1 25 ? 22.959 14.148 5.558 1.00 30.93 25 THR B CA 1
ATOM 1521 C C . THR B 1 25 ? 21.712 14.993 5.725 1.00 32.19 25 THR B C 1
ATOM 1522 O O . THR B 1 25 ? 21.598 15.769 6.673 1.00 31.35 25 THR B O 1
ATOM 1526 N N . GLU B 1 26 ? 20.772 14.808 4.802 1.00 31.52 26 GLU B N 1
ATOM 1527 C CA . GLU B 1 26 ? 19.459 15.413 4.890 1.00 29.61 26 GLU B CA 1
ATOM 1528 C C . GLU B 1 26 ? 18.751 14.996 6.177 1.00 29.37 26 GLU B C 1
ATOM 1529 O O . GLU B 1 26 ? 17.974 15.754 6.745 1.00 30.25 26 GLU B O 1
ATOM 1535 N N . SER B 1 27 ? 19.020 13.783 6.632 1.00 29.51 27 SER B N 1
ATOM 1536 C CA . SER B 1 27 ? 18.466 13.299 7.886 1.00 27.56 27 SER B CA 1
ATOM 1537 C C . SER B 1 27 ? 18.875 14.150 9.10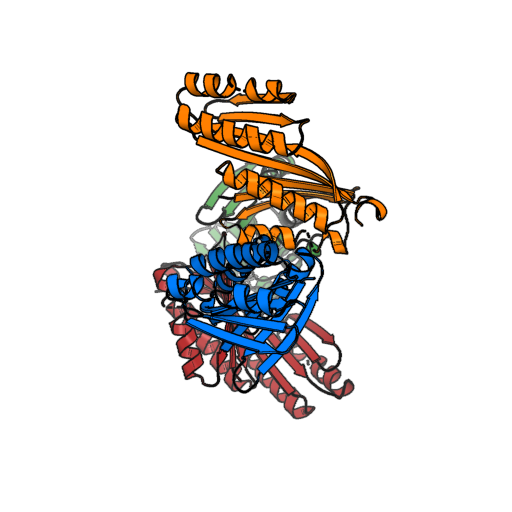3 1.00 28.35 27 SER B C 1
ATOM 1538 O O . SER B 1 27 ? 18.044 14.506 9.934 1.00 26.83 27 SER B O 1
ATOM 1541 N N . GLU B 1 28 ? 20.157 14.472 9.220 1.00 29.91 28 GLU B N 1
ATOM 1542 C CA . GLU B 1 28 ? 20.606 15.291 10.342 1.00 27.46 28 GLU B CA 1
ATOM 1543 C C . GLU B 1 28 ? 20.175 16.744 10.182 1.00 21.67 28 GLU B C 1
ATOM 1544 O O . GLU B 1 28 ? 19.951 17.441 11.152 1.00 19.55 28 GLU B O 1
ATOM 1550 N N . LEU B 1 29 ? 20.042 17.192 8.946 1.00 22.81 29 LEU B N 1
ATOM 1551 C CA . LEU B 1 29 ? 19.521 18.513 8.691 1.00 19.34 29 LEU B CA 1
ATOM 1552 C C . LEU B 1 29 ? 18.081 18.621 9.227 1.00 23.43 29 LEU B C 1
ATOM 1553 O O . LEU B 1 29 ? 17.728 19.591 9.916 1.00 21.70 29 LEU B O 1
ATOM 1558 N N . GLN B 1 30 ? 17.259 17.616 8.923 1.00 23.57 30 GLN B N 1
ATOM 1559 C CA . GLN B 1 30 ? 15.858 17.612 9.328 1.00 19.06 30 GLN B CA 1
ATOM 1560 C C . GLN B 1 30 ? 15.738 17.694 10.841 1.00 18.36 30 GLN B C 1
ATOM 1561 O O . GLN B 1 30 ? 14.953 18.482 11.379 1.00 16.37 30 GLN B O 1
ATOM 1567 N N . LYS B 1 31 ? 16.547 16.891 11.520 1.00 19.39 31 LYS B N 1
ATOM 1568 C CA . LYS B 1 31 ? 16.584 16.886 12.977 1.00 19.19 31 LYS B CA 1
ATOM 1569 C C . LYS B 1 31 ? 16.849 18.272 13.599 1.00 19.55 31 LYS B C 1
ATOM 1570 O O . LYS B 1 31 ? 16.165 18.642 14.543 1.00 19.98 31 LYS B O 1
ATOM 1576 N N . VAL B 1 32 ? 17.817 19.031 13.060 1.00 19.64 32 VAL B N 1
ATOM 1577 C CA . VAL B 1 32 ? 18.060 20.431 13.457 1.00 16.47 32 VAL B CA 1
ATOM 1578 C C . VAL B 1 32 ? 16.793 21.276 13.312 1.00 16.08 32 VAL B C 1
ATOM 1579 O O . VAL B 1 32 ? 16.345 21.941 14.246 1.00 14.70 32 VAL B O 1
ATOM 1583 N N . LEU B 1 33 ? 16.217 21.230 12.120 1.00 16.67 33 LEU B N 1
ATOM 1584 C CA . LEU B 1 33 ? 14.951 21.897 11.843 1.00 17.55 33 LEU B CA 1
ATOM 1585 C C . LEU B 1 33 ? 13.799 21.432 12.748 1.00 18.00 33 LEU B C 1
ATOM 1586 O O . LEU B 1 33 ? 13.012 22.264 13.208 1.00 18.63 33 LEU B O 1
ATOM 1591 N N . ASN B 1 34 ? 13.718 20.133 13.045 1.00 18.29 34 ASN B N 1
ATOM 1592 C CA . ASN B 1 34 ? 12.697 19.658 13.992 1.00 17.86 34 ASN B CA 1
ATOM 1593 C C . ASN B 1 34 ? 12.868 20.284 15.357 1.00 18.98 34 ASN B C 1
ATOM 1594 O O . ASN B 1 34 ? 11.879 20.580 16.032 1.00 18.34 34 ASN B O 1
ATOM 1599 N N . GLU B 1 35 ? 14.118 20.460 15.782 1.00 19.32 35 GLU B N 1
ATOM 1600 C CA . GLU B 1 35 ? 14.354 21.123 17.055 1.00 20.78 35 GLU B CA 1
ATOM 1601 C C . GLU B 1 35 ? 13.896 22.576 16.989 1.00 18.27 35 GLU B C 1
ATOM 1602 O O . GLU B 1 35 ? 13.245 23.069 17.905 1.00 18.54 35 GLU B O 1
ATOM 1608 N N . LEU B 1 36 ? 14.227 23.253 15.898 1.00 16.53 36 LEU B N 1
ATOM 1609 C CA . LEU B 1 36 ? 13.820 24.634 15.763 1.00 18.09 36 LEU B CA 1
ATOM 1610 C C . LEU B 1 36 ? 12.285 24.748 15.774 1.00 18.86 36 LEU B C 1
ATOM 1611 O O . LEU B 1 36 ? 11.739 25.594 16.473 1.00 17.57 36 LEU B O 1
ATOM 1624 N N . ASP B 1 38 ? 9.924 22.693 17.123 1.00 15.76 38 ASP B N 1
ATOM 1625 C CA . ASP B 1 38 ? 9.416 22.445 18.470 1.00 17.69 38 ASP B CA 1
ATOM 1626 C C . ASP B 1 38 ? 9.549 23.700 19.315 1.00 19.49 38 ASP B C 1
ATOM 1627 O O . ASP B 1 38 ? 8.608 24.096 19.993 1.00 21.53 38 ASP B O 1
ATOM 1632 N N . TYR B 1 39 ? 10.713 24.339 19.252 1.00 17.20 39 TYR B N 1
ATOM 1633 C CA . TYR B 1 39 ? 10.969 25.495 20.085 1.00 18.41 39 TYR B CA 1
ATOM 1634 C C . TYR B 1 39 ? 10.081 26.686 19.722 1.00 18.10 39 TYR B C 1
ATOM 1635 O O . TYR B 1 39 ? 9.539 27.368 20.593 1.00 16.98 39 TYR B O 1
ATOM 1644 N N . ILE B 1 40 ? 9.965 26.954 18.432 1.00 15.77 40 ILE B N 1
ATOM 1645 C CA . ILE B 1 40 ? 9.188 28.082 17.984 1.00 17.59 40 ILE B CA 1
ATOM 1646 C C . ILE B 1 40 ? 7.717 27.893 18.380 1.00 20.03 40 ILE B C 1
ATOM 1647 O O . ILE B 1 40 ? 7.053 28.840 18.813 1.00 17.02 40 ILE B O 1
ATOM 1652 N N . LYS B 1 41 ? 7.239 26.655 18.239 1.00 18.01 41 LYS B N 1
ATOM 1653 C CA . LYS B 1 41 ? 5.871 26.285 18.583 1.00 18.77 41 LYS B CA 1
ATOM 1654 C C . LYS B 1 41 ? 5.583 26.514 20.058 1.00 20.68 41 LYS B C 1
ATOM 1655 O O . LYS B 1 41 ? 4.478 26.944 20.424 1.00 20.24 41 LYS B O 1
ATOM 1661 N N . LYS B 1 42 ? 6.576 26.225 20.894 1.00 19.35 42 LYS B N 1
ATOM 1662 C CA . LYS B 1 42 ? 6.417 26.289 22.348 1.00 20.67 42 LYS B CA 1
ATOM 1663 C C . LYS B 1 42 ? 6.844 27.614 22.986 1.00 22.22 42 LYS B C 1
ATOM 1664 O O . LYS B 1 42 ? 6.428 27.914 24.098 1.00 28.40 42 LYS B O 1
ATOM 1670 N N . GLN B 1 43 ? 7.663 28.402 22.292 1.00 20.76 43 GLN B N 1
ATOM 1671 C CA . GLN B 1 43 ? 8.292 29.591 22.880 1.00 21.64 43 GLN B CA 1
ATOM 1672 C C . GLN B 1 43 ? 8.086 30.856 22.047 1.00 22.75 43 GLN B C 1
ATOM 1673 O O . GLN B 1 43 ? 8.128 31.966 22.569 1.00 23.98 43 GLN B O 1
ATOM 1679 N N . GLY B 1 44 ? 7.878 30.681 20.744 1.00 22.80 44 GLY B N 1
ATOM 1680 C CA . GLY B 1 44 ? 7.606 31.785 19.846 1.00 19.43 44 GLY B CA 1
ATOM 1681 C C . GLY B 1 44 ? 8.855 32.547 19.507 1.00 21.58 44 GLY B C 1
ATOM 1682 O O . GLY B 1 44 ? 9.913 32.271 20.046 1.00 23.20 44 GLY B O 1
ATOM 1683 N N . ALA B 1 45 ? 8.730 33.499 18.591 1.00 26.60 45 ALA B N 1
ATOM 1684 C CA . ALA B 1 45 ? 9.825 34.389 18.218 1.00 23.88 45 ALA B CA 1
ATOM 1685 C C . ALA B 1 45 ? 9.225 35.592 17.528 1.00 25.07 45 ALA B C 1
ATOM 1686 O O . ALA B 1 45 ? 8.152 35.496 16.936 1.00 24.24 45 ALA B O 1
ATOM 1688 N N . LYS B 1 46 ? 9.898 36.730 17.598 1.00 26.98 46 LYS B N 1
ATOM 1689 C CA . LYS B 1 46 ? 9.477 37.853 16.790 1.00 25.61 46 LYS B CA 1
ATOM 1690 C C . LYS B 1 46 ? 9.798 37.530 15.327 1.00 26.72 46 LYS B C 1
ATOM 1691 O O . LYS B 1 46 ? 8.977 37.749 14.436 1.00 25.81 46 LYS B O 1
ATOM 1697 N N . ARG B 1 47 ? 10.969 36.948 15.088 1.00 26.23 47 ARG B N 1
ATOM 1698 C CA . ARG B 1 47 ? 11.439 36.748 13.726 1.00 26.13 47 ARG B CA 1
ATOM 1699 C C . ARG B 1 47 ? 12.454 35.612 13.618 1.00 25.83 47 ARG B C 1
ATOM 1700 O O . ARG B 1 47 ? 13.230 35.373 14.539 1.00 25.65 47 ARG B O 1
ATOM 1708 N N . VAL B 1 48 ? 12.455 34.918 12.485 1.00 22.27 48 VAL B N 1
ATOM 1709 C CA . VAL B 1 48 ? 13.347 33.790 12.279 1.00 20.68 48 VAL B CA 1
ATOM 1710 C C . VAL B 1 48 ? 13.959 33.803 10.881 1.00 21.56 48 VAL B C 1
ATOM 1711 O O . VAL B 1 48 ? 13.260 33.985 9.905 1.00 22.51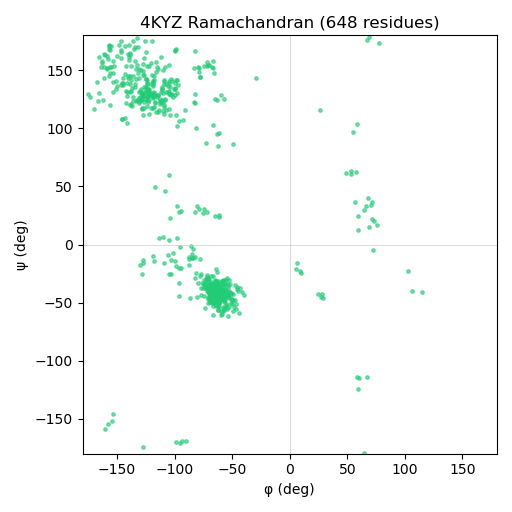 48 VAL B O 1
ATOM 1715 N N . ARG B 1 49 ? 15.277 33.621 10.808 1.00 22.49 49 ARG B N 1
ATOM 1716 C CA . ARG B 1 49 ? 16.004 33.521 9.544 1.00 22.27 49 ARG B CA 1
ATOM 1717 C C . ARG B 1 49 ? 16.761 32.185 9.471 1.00 23.29 49 ARG B C 1
ATOM 1718 O O . ARG B 1 49 ? 17.551 31.844 10.366 1.00 20.94 49 ARG B O 1
ATOM 1726 N N . ILE B 1 50 ? 16.503 31.417 8.421 1.00 21.55 50 ILE B N 1
ATOM 1727 C CA . ILE B 1 50 ? 17.199 30.150 8.243 1.00 20.73 50 ILE B CA 1
ATOM 1728 C C . ILE B 1 50 ? 17.993 30.221 6.958 1.00 23.67 50 ILE B C 1
ATOM 1729 O O . ILE B 1 50 ? 17.549 30.809 5.974 1.00 22.08 50 ILE B O 1
ATOM 1734 N N . SER B 1 51 ? 19.184 29.636 6.982 1.00 24.19 51 SER B N 1
ATOM 1735 C CA . SER B 1 51 ? 20.093 29.715 5.860 1.00 23.72 51 SER B CA 1
ATOM 1736 C C . SER B 1 51 ? 20.713 28.349 5.665 1.00 23.22 51 SER B C 1
ATOM 1737 O O . SER B 1 51 ? 21.331 27.800 6.576 1.00 21.83 51 SER B O 1
ATOM 1740 N N . ILE B 1 52 ? 20.520 27.779 4.485 1.00 23.93 52 ILE B N 1
ATOM 1741 C CA . ILE B 1 52 ? 21.108 26.486 4.187 1.00 23.80 52 ILE B CA 1
ATOM 1742 C C . ILE B 1 52 ? 22.077 26.584 3.004 1.00 27.87 52 ILE B C 1
ATOM 1743 O O . ILE B 1 52 ? 21.824 27.287 2.024 1.00 27.92 52 ILE B O 1
ATOM 1748 N N . THR B 1 53 ? 23.207 25.900 3.127 1.00 26.94 53 THR B N 1
ATOM 1749 C CA . THR B 1 53 ? 24.261 25.963 2.123 1.00 28.04 53 THR B CA 1
ATOM 1750 C C . THR B 1 53 ? 24.455 24.616 1.422 1.00 30.83 53 THR B C 1
ATOM 1751 O O . THR B 1 53 ? 24.865 23.636 2.032 1.00 30.15 53 THR B O 1
ATOM 1755 N N . ALA B 1 54 ? 24.145 24.598 0.131 1.00 34.58 54 ALA B N 1
ATOM 1756 C CA . ALA B 1 54 ? 24.175 23.400 -0.699 1.00 38.21 54 ALA B CA 1
ATOM 1757 C C . ALA B 1 54 ? 25.443 23.307 -1.543 1.00 40.54 54 ALA B C 1
ATOM 1758 O O . ALA B 1 54 ? 26.176 24.283 -1.683 1.00 43.16 54 ALA B O 1
ATOM 1760 N N . ARG B 1 55 ? 25.680 22.139 -2.138 1.00 43.38 55 ARG B N 1
ATOM 1761 C CA . ARG B 1 55 ? 26.799 21.967 -3.061 1.00 40.63 55 ARG B CA 1
ATOM 1762 C C . ARG B 1 55 ? 26.326 21.902 -4.518 1.00 42.12 55 ARG B C 1
ATOM 1763 O O . ARG B 1 55 ? 27.146 21.925 -5.439 1.00 39.17 55 ARG B O 1
ATOM 1771 N N . SER B 1 56 ? 25.008 21.816 -4.719 1.00 41.84 56 SER B N 1
ATOM 1772 C CA . SER B 1 56 ? 24.435 21.604 -6.054 1.00 43.16 56 SER B CA 1
ATOM 1773 C C . SER B 1 56 ? 23.093 22.305 -6.225 1.00 37.68 56 SER B C 1
ATOM 1774 O O . SER B 1 56 ? 22.496 22.732 -5.248 1.00 39.96 56 SER B O 1
ATOM 1777 N N . SER B 1 57 ? 22.617 22.433 -7.458 1.00 39.47 57 SER B N 1
ATOM 1778 C CA . SER B 1 57 ? 21.334 23.101 -7.684 1.00 40.53 57 SER B CA 1
ATOM 1779 C C . SER B 1 57 ? 20.157 22.203 -7.327 1.00 40.72 57 SER B C 1
ATOM 1780 O O . SER B 1 57 ? 19.066 22.690 -7.012 1.00 38.70 57 SER B O 1
ATOM 1783 N N . LYS B 1 58 ? 20.368 20.893 -7.386 1.00 37.81 58 LYS B N 1
ATOM 1784 C CA . LYS B 1 58 ? 19.322 19.973 -6.971 1.00 41.95 58 LYS B CA 1
ATOM 1785 C C . LYS B 1 58 ? 19.210 19.950 -5.454 1.00 40.66 58 LYS B C 1
ATOM 1786 O O . LYS B 1 58 ? 18.124 19.745 -4.909 1.00 40.26 58 LYS B O 1
ATOM 1792 N N . GLU B 1 59 ? 20.328 20.174 -4.768 1.00 39.76 59 GLU B N 1
ATOM 1793 C CA . GLU B 1 59 ? 20.277 20.350 -3.321 1.00 39.47 59 GLU B CA 1
ATOM 1794 C C . GLU B 1 59 ? 19.578 21.669 -2.975 1.00 37.98 59 GLU B C 1
ATOM 1795 O O . GLU B 1 59 ? 18.797 21.744 -2.023 1.00 37.10 59 GLU B O 1
ATOM 1801 N N . ALA B 1 60 ? 19.850 22.705 -3.758 1.00 34.17 60 ALA B N 1
ATOM 1802 C CA . ALA B 1 60 ? 19.304 24.021 -3.462 1.00 37.61 60 ALA B CA 1
ATOM 1803 C C . ALA B 1 60 ? 17.797 24.023 -3.636 1.00 36.05 60 ALA B C 1
ATOM 1804 O O . ALA B 1 60 ? 17.072 24.514 -2.777 1.00 35.12 60 ALA B O 1
ATOM 1806 N N . TYR B 1 61 ? 17.344 23.480 -4.763 1.00 37.13 61 TYR B N 1
ATOM 1807 C CA . TYR B 1 61 ? 15.929 23.283 -5.042 1.00 35.65 61 TYR B CA 1
ATOM 1808 C C . TYR B 1 61 ? 15.260 22.583 -3.858 1.00 35.59 61 TYR B C 1
ATOM 1809 O O . TYR B 1 61 ? 14.219 23.011 -3.363 1.00 32.27 61 TYR B O 1
ATOM 1818 N N . LYS B 1 62 ? 15.897 21.515 -3.393 1.00 34.26 62 LYS B N 1
ATOM 1819 C CA . LYS B 1 62 ? 15.391 20.720 -2.286 1.00 34.05 62 LYS B CA 1
ATOM 1820 C C . LYS B 1 62 ? 15.329 21.498 -0.966 1.00 35.08 62 LYS B C 1
ATOM 1821 O O . LYS B 1 62 ? 14.357 21.366 -0.204 1.00 30.73 62 LYS B O 1
ATOM 1827 N N . PHE B 1 63 ? 16.370 22.295 -0.706 1.00 32.34 63 PHE B N 1
ATOM 1828 C CA . PHE B 1 63 ? 16.476 23.077 0.519 1.00 28.44 63 PHE B CA 1
ATOM 1829 C C . PHE B 1 63 ? 15.449 24.207 0.556 1.00 25.55 63 PHE B C 1
ATOM 1830 O O . PHE B 1 63 ? 14.984 24.593 1.617 1.00 24.56 63 PHE B O 1
ATOM 1838 N N . LEU B 1 64 ? 15.100 24.738 -0.609 1.00 28.14 64 LEU B N 1
ATOM 1839 C CA . LEU B 1 64 ? 14.045 25.739 -0.702 1.00 27.07 64 LEU B CA 1
ATOM 1840 C C . LEU B 1 64 ? 12.682 25.122 -0.378 1.00 29.09 64 LEU B C 1
ATOM 1841 O O . LEU B 1 64 ? 11.834 25.769 0.240 1.00 29.69 64 LEU B O 1
ATOM 1846 N N . ALA B 1 65 ? 12.473 23.870 -0.787 1.00 28.66 65 ALA B N 1
ATOM 1847 C CA . ALA B 1 65 ? 11.220 23.180 -0.499 1.00 27.90 65 ALA B CA 1
ATOM 1848 C C . ALA B 1 65 ? 11.111 22.911 0.991 1.00 25.80 65 ALA B C 1
ATOM 1849 O O . ALA B 1 65 ? 10.031 23.008 1.578 1.00 24.36 65 ALA B O 1
ATOM 1851 N N . ILE B 1 66 ? 12.247 22.584 1.597 1.00 25.51 66 ILE B N 1
ATOM 1852 C CA . ILE B 1 66 ? 12.294 22.249 3.013 1.00 25.29 66 ILE B CA 1
ATOM 1853 C C . ILE B 1 66 ? 11.968 23.463 3.880 1.00 25.35 66 ILE B C 1
ATOM 1854 O O . ILE B 1 66 ? 11.172 23.360 4.812 1.00 27.45 66 ILE B O 1
ATOM 1859 N N . LEU B 1 67 ? 12.576 24.606 3.570 1.00 25.38 67 LEU B N 1
ATOM 1860 C CA . LEU B 1 67 ? 12.281 25.848 4.284 1.00 25.15 67 LEU B CA 1
ATOM 1861 C C . LEU B 1 67 ? 10.794 26.174 4.174 1.00 24.72 67 LEU B C 1
ATOM 1862 O O . LEU B 1 67 ? 10.152 26.479 5.172 1.00 24.97 67 LEU B O 1
ATOM 1867 N N . ALA B 1 68 ? 10.256 26.097 2.959 1.00 21.79 68 ALA B N 1
ATOM 1868 C CA . ALA B 1 68 ? 8.832 26.278 2.733 1.00 24.23 68 ALA B CA 1
ATOM 1869 C C . ALA B 1 68 ? 7.963 25.405 3.660 1.00 25.86 68 ALA B C 1
ATOM 1870 O O . ALA B 1 68 ? 6.970 25.886 4.198 1.00 26.39 68 ALA B O 1
ATOM 1872 N N . LYS B 1 69 ? 8.339 24.147 3.878 1.00 23.76 69 LYS B N 1
ATOM 1873 C CA . LYS B 1 69 ? 7.565 23.309 4.799 1.00 23.67 69 LYS B CA 1
ATOM 1874 C C . LYS B 1 69 ? 7.731 23.745 6.240 1.00 22.97 69 LYS B C 1
ATOM 1875 O O . LYS B 1 69 ? 6.770 23.758 7.008 1.00 25.34 69 LYS B O 1
ATOM 1881 N N . VAL B 1 70 ? 8.954 24.084 6.612 1.00 21.84 70 VAL B N 1
ATOM 1882 C CA . VAL B 1 70 ? 9.216 24.572 7.948 1.00 22.81 70 VAL B CA 1
ATOM 1883 C C . VAL B 1 70 ? 8.317 25.762 8.264 1.00 23.05 70 VAL B C 1
ATOM 1884 O O . VAL B 1 70 ? 7.621 25.756 9.270 1.00 23.15 70 VAL B O 1
ATOM 1888 N N . PHE B 1 71 ? 8.297 26.768 7.396 1.00 23.62 71 PHE B N 1
ATOM 1889 C CA . PHE B 1 71 ? 7.470 27.953 7.664 1.00 24.76 71 PHE B CA 1
ATOM 1890 C C . PHE B 1 71 ? 5.957 27.665 7.570 1.00 25.19 71 PHE B C 1
ATOM 1891 O O . PHE B 1 71 ? 5.162 28.192 8.349 1.00 23.63 71 PHE B O 1
ATOM 1899 N N . ALA B 1 72 ? 5.570 26.808 6.635 1.00 24.61 72 ALA B N 1
ATOM 1900 C CA . ALA B 1 72 ? 4.200 26.322 6.588 1.00 22.73 72 ALA B CA 1
ATOM 1901 C C . ALA B 1 72 ? 3.817 25.651 7.902 1.00 21.21 72 ALA B C 1
ATOM 1902 O O . ALA B 1 72 ? 2.845 26.023 8.551 1.00 21.72 72 ALA B O 1
ATOM 1904 N N . GLU B 1 73 ? 4.597 24.675 8.316 1.00 22.67 73 GLU B N 1
ATOM 1905 C CA . GLU B 1 73 ? 4.325 24.016 9.585 1.00 23.83 73 GLU B CA 1
ATOM 1906 C C . GLU B 1 73 ? 4.163 25.022 10.728 1.00 24.40 73 GLU B C 1
ATOM 1907 O O . GLU B 1 73 ? 3.260 24.906 11.559 1.00 23.04 73 GLU B O 1
ATOM 1913 N N . LEU B 1 74 ? 5.037 26.027 10.746 1.00 24.93 74 LEU B N 1
ATOM 1914 C CA . LEU B 1 74 ? 5.063 26.998 11.834 1.00 22.74 74 LEU B CA 1
ATOM 1915 C C . LEU B 1 74 ? 3.952 28.035 11.725 1.00 23.27 74 LEU B C 1
ATOM 1916 O O . LEU B 1 74 ? 3.684 28.762 12.689 1.00 21.17 74 LEU B O 1
ATOM 1921 N N . GLY B 1 75 ? 3.293 28.085 10.563 1.00 23.92 75 GLY B N 1
ATOM 1922 C CA . GLY B 1 75 ? 2.286 29.102 10.287 1.00 23.40 75 GLY B CA 1
ATOM 1923 C C . GLY B 1 75 ? 2.936 30.463 10.102 1.00 23.75 75 GLY B C 1
ATOM 1924 O O . GLY B 1 75 ? 2.387 31.501 10.484 1.00 24.04 75 GLY B O 1
ATOM 1925 N N . TYR B 1 76 ? 4.133 30.442 9.523 1.00 23.11 76 TYR B N 1
ATOM 1926 C CA . TYR B 1 76 ? 4.935 31.634 9.318 1.00 24.07 76 TYR B CA 1
ATOM 1927 C C . TYR B 1 76 ? 4.787 32.154 7.891 1.00 24.96 76 TYR B C 1
ATOM 1928 O O . TYR B 1 76 ? 4.725 31.383 6.936 1.00 22.90 76 TYR B O 1
ATOM 1937 N N . ASN B 1 77 ? 4.742 33.473 7.757 1.00 24.71 77 ASN B N 1
ATOM 1938 C CA . ASN B 1 77 ? 4.771 34.104 6.449 1.00 29.89 77 ASN B CA 1
ATOM 1939 C C . ASN B 1 77 ? 6.187 34.418 6.016 1.00 34.23 77 ASN B C 1
ATOM 1940 O O . ASN B 1 77 ? 6.891 35.219 6.646 1.00 30.17 77 ASN B O 1
ATOM 1945 N N . ASP B 1 78 ? 6.585 33.747 4.942 1.00 34.72 78 ASP B N 1
ATOM 1946 C CA . ASP B 1 78 ? 7.786 34.048 4.183 1.00 38.27 78 ASP B CA 1
ATOM 1947 C C . ASP B 1 78 ? 7.900 35.549 3.824 1.00 36.26 78 ASP B C 1
ATOM 1948 O O . ASP B 1 78 ? 7.480 35.955 2.748 1.00 39.18 78 ASP B O 1
ATOM 1953 N N . ILE B 1 79 ? 8.462 36.362 4.713 1.00 30.53 79 ILE B N 1
ATOM 1954 C CA . ILE B 1 79 ? 8.615 37.792 4.434 1.00 36.62 79 ILE B CA 1
ATOM 1955 C C . ILE B 1 79 ? 9.834 38.162 3.559 1.00 41.18 79 ILE B C 1
ATOM 1956 O O . ILE B 1 79 ? 9.814 39.196 2.898 1.00 41.42 79 ILE B O 1
ATOM 1961 N N . ASN B 1 80 ? 10.883 37.336 3.544 1.00 39.17 80 ASN B N 1
ATOM 1962 C CA . ASN B 1 80 ? 12.063 37.631 2.722 1.00 39.08 80 ASN B CA 1
ATOM 1963 C C . ASN B 1 80 ? 12.801 36.376 2.258 1.00 38.94 80 ASN B C 1
ATOM 1964 O O . ASN B 1 80 ? 12.932 35.422 3.024 1.00 36.64 80 ASN B O 1
ATOM 1969 N N . ARG B 1 81 ? 13.285 36.388 1.015 1.00 36.53 81 ARG B N 1
ATOM 1970 C CA . ARG B 1 81 ? 14.024 35.256 0.443 1.00 34.50 81 ARG B CA 1
ATOM 1971 C C . ARG B 1 81 ? 15.188 35.771 -0.396 1.00 37.75 81 ARG B C 1
ATOM 1972 O O . ARG B 1 81 ? 15.093 36.818 -1.041 1.00 39.95 81 ARG B O 1
ATOM 1980 N N . LYS B 1 82 ? 16.295 35.043 -0.374 1.00 31.78 82 LYS B N 1
ATOM 1981 C CA . LYS B 1 82 ? 17.476 35.461 -1.114 1.00 33.39 82 LYS B CA 1
ATOM 1982 C C . LYS B 1 82 ? 18.442 34.293 -1.344 1.00 33.82 82 LYS B C 1
ATOM 1983 O O . LYS B 1 82 ? 18.297 33.200 -0.772 1.00 29.76 82 LYS B O 1
ATOM 1997 N N . THR B 1 84 ? 22.713 33.231 -2.250 1.00 28.73 84 THR B N 1
ATOM 1998 C CA . THR B 1 84 ? 24.106 33.591 -2.358 1.00 27.55 84 THR B CA 1
ATOM 1999 C C . THR B 1 84 ? 24.878 32.463 -3.030 1.00 29.32 84 THR B C 1
ATOM 2000 O O . THR B 1 84 ? 24.949 31.344 -2.524 1.00 29.90 84 THR B O 1
ATOM 2004 N N . VAL B 1 85 ? 25.434 32.772 -4.194 1.00 31.27 85 VAL B N 1
ATOM 2005 C CA . VAL B 1 85 ? 26.281 31.854 -4.930 1.00 27.79 85 VAL B CA 1
ATOM 2006 C C . VAL B 1 85 ? 27.711 32.246 -4.653 1.00 28.45 85 VAL B C 1
ATOM 2007 O O . VAL B 1 85 ? 28.060 33.420 -4.697 1.00 30.36 85 VAL B O 1
ATOM 2011 N N . ARG B 1 86 ? 28.545 31.268 -4.359 1.00 28.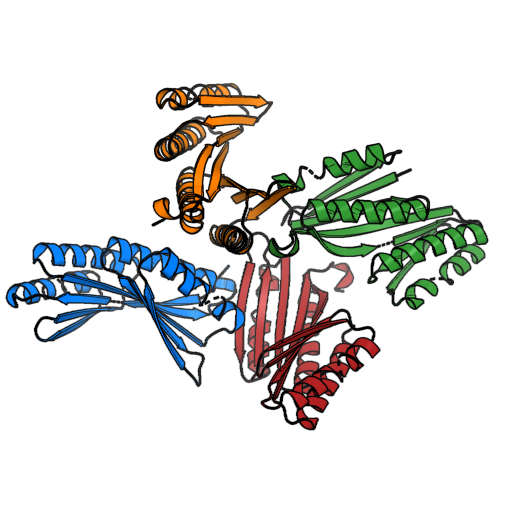86 86 ARG B N 1
ATOM 2012 C CA . ARG B 1 86 ? 29.953 31.527 -4.185 1.00 27.82 86 ARG B CA 1
ATOM 2013 C C . ARG B 1 86 ? 30.726 30.651 -5.148 1.00 31.36 86 ARG B C 1
ATOM 2014 O O . ARG B 1 86 ? 30.566 29.437 -5.143 1.00 32.33 86 ARG B O 1
ATOM 2022 N N . PHE B 1 87 ? 31.536 31.282 -5.992 1.00 32.31 87 PHE B N 1
ATOM 2023 C CA . PHE B 1 87 ? 32.421 30.577 -6.906 1.00 31.17 87 PHE B CA 1
ATOM 2024 C C . PHE B 1 87 ? 33.861 30.733 -6.433 1.00 32.95 87 PHE B C 1
ATOM 2025 O O . PHE B 1 87 ? 34.214 31.733 -5.806 1.00 34.78 87 PHE B O 1
ATOM 2033 N N . ARG B 1 88 ? 34.701 29.761 -6.763 1.00 37.12 88 ARG B N 1
ATOM 2034 C CA . ARG B 1 88 ? 36.121 29.827 -6.426 1.00 37.59 88 ARG B CA 1
ATOM 2035 C C . ARG B 1 88 ? 37.002 29.254 -7.551 1.00 40.26 88 ARG B C 1
ATOM 2036 O O . ARG B 1 88 ? 36.842 28.095 -7.939 1.00 43.63 88 ARG B O 1
ATOM 2044 N N . GLY B 1 89 ? 37.923 30.066 -8.075 1.00 41.77 89 GLY B N 1
ATOM 2045 C CA . GLY B 1 89 ? 38.797 29.641 -9.164 1.00 41.23 89 GLY B CA 1
ATOM 2046 C C . GLY B 1 89 ? 40.107 30.410 -9.308 1.00 45.04 89 GLY B C 1
ATOM 2047 O O . GLY B 1 89 ? 40.293 31.460 -8.693 1.00 44.30 89 GLY B O 1
ATOM 2048 N N . ASP B 1 90 ? 41.019 29.890 -10.130 1.00 44.29 90 ASP B N 1
ATOM 2049 C CA . ASP B 1 90 ? 42.330 30.508 -10.329 1.00 40.33 90 ASP B CA 1
ATOM 2050 C C . ASP B 1 90 ? 42.323 31.387 -11.552 1.00 44.18 90 ASP B C 1
ATOM 2051 O O . ASP B 1 90 ? 42.862 32.498 -11.538 1.00 45.73 90 ASP B O 1
ATOM 2056 N N . ASP B 1 91 ? 41.736 30.872 -12.625 1.00 46.81 91 ASP B N 1
ATOM 2057 C CA . ASP B 1 91 ? 41.522 31.675 -13.815 1.00 45.37 91 ASP B CA 1
ATOM 2058 C C . ASP B 1 91 ? 40.564 32.821 -13.456 1.00 44.38 91 ASP B C 1
ATOM 2059 O O . ASP B 1 91 ? 39.346 32.661 -13.470 1.00 45.66 91 ASP B O 1
ATOM 2064 N N . LEU B 1 92 ? 41.142 33.968 -13.123 1.00 43.71 92 LEU B N 1
ATOM 2065 C CA . LEU B 1 92 ? 40.407 35.191 -12.843 1.00 38.59 92 LEU B CA 1
ATOM 2066 C C . LEU B 1 92 ? 39.486 35.583 -13.992 1.00 37.75 92 LEU B C 1
ATOM 2067 O O . LEU B 1 92 ? 38.439 36.177 -13.772 1.00 39.98 92 LEU B O 1
ATOM 2072 N N . GLU B 1 93 ? 39.872 35.251 -15.219 1.00 40.03 93 GLU B N 1
ATOM 2073 C CA . GLU B 1 93 ? 39.057 35.588 -16.380 1.00 38.46 93 GLU B CA 1
ATOM 2074 C C . GLU B 1 93 ? 37.805 34.706 -16.432 1.00 43.56 93 GLU B C 1
ATOM 2075 O O . GLU B 1 93 ? 36.748 35.138 -16.895 1.00 41.81 93 GLU B O 1
ATOM 2081 N N . ALA B 1 94 ? 37.931 33.471 -15.948 1.00 44.17 94 ALA B N 1
ATOM 2082 C CA . ALA B 1 94 ? 36.808 32.538 -15.891 1.00 41.26 94 ALA B CA 1
ATOM 2083 C C . ALA B 1 94 ? 35.800 33.029 -14.863 1.00 40.96 94 ALA B C 1
ATOM 2084 O O . ALA B 1 94 ? 34.594 33.061 -15.117 1.00 42.21 94 ALA B O 1
ATOM 2086 N N . LEU B 1 95 ? 36.313 33.417 -13.701 1.00 40.54 95 LEU B N 1
ATOM 2087 C CA . LEU B 1 95 ? 35.509 33.988 -12.631 1.00 38.18 95 LEU B CA 1
ATOM 2088 C C . LEU B 1 95 ? 34.729 35.215 -13.090 1.00 36.92 95 LEU B C 1
ATOM 2089 O O . LEU B 1 95 ? 33.528 35.337 -12.845 1.00 34.15 95 LEU B O 1
ATOM 2094 N N . GLU B 1 96 ? 35.404 36.133 -13.766 1.00 38.18 96 GLU B N 1
ATOM 2095 C CA . GLU B 1 96 ? 34.710 37.343 -14.192 1.00 38.54 96 GLU B CA 1
ATOM 2096 C C . GLU B 1 96 ? 33.716 37.093 -15.326 1.00 35.40 96 GLU B C 1
ATOM 2097 O O . GLU B 1 96 ? 32.704 37.783 -15.442 1.00 34.49 96 GLU B O 1
ATOM 2103 N N . LYS B 1 97 ? 33.993 36.086 -16.142 1.00 37.52 97 LYS B N 1
ATOM 2104 C CA . LYS B 1 97 ? 33.012 35.638 -17.121 1.00 41.30 97 LYS B CA 1
ATOM 2105 C C . LYS B 1 97 ? 31.821 34.989 -16.413 1.00 38.78 97 LYS B C 1
ATOM 2106 O O . LYS B 1 97 ? 30.676 35.320 -16.697 1.00 37.16 97 LYS B O 1
ATOM 2112 N N . ALA B 1 98 ? 32.099 34.090 -15.471 1.00 39.68 98 ALA B N 1
ATOM 2113 C CA . ALA B 1 98 ? 31.053 33.508 -14.626 1.00 39.64 98 ALA B CA 1
ATOM 2114 C C . ALA B 1 98 ? 30.183 34.600 -14.003 1.00 39.44 98 ALA B C 1
ATOM 2115 O O . ALA B 1 98 ? 28.957 34.553 -14.093 1.00 41.24 98 ALA B O 1
ATOM 2117 N N . LEU B 1 99 ? 30.833 35.586 -13.386 1.00 38.36 99 LEU B N 1
ATOM 2118 C CA . LEU B 1 99 ? 30.145 36.733 -12.799 1.00 37.90 99 LEU B CA 1
ATOM 2119 C C . LEU B 1 99 ? 29.278 37.442 -13.825 1.00 37.54 99 LEU B C 1
ATOM 2120 O O . LEU B 1 99 ? 28.090 37.684 -13.588 1.00 35.17 99 LEU B O 1
ATOM 2125 N N . LYS B 1 100 ? 29.888 37.768 -14.962 1.00 37.30 100 LYS B N 1
ATOM 2126 C CA . LYS B 1 100 ? 29.236 38.581 -15.982 1.00 38.82 100 LYS B CA 1
ATOM 2127 C C . LYS B 1 100 ? 27.894 37.987 -16.391 1.00 40.21 100 LYS B C 1
ATOM 2128 O O . LYS B 1 100 ? 26.900 38.701 -16.516 1.00 41.17 100 LYS B O 1
ATOM 2134 N N . GLU B 1 101 ? 27.875 36.671 -16.573 1.00 38.75 101 GLU B N 1
ATOM 2135 C CA . GLU B 1 101 ? 26.692 35.976 -17.049 1.00 39.42 101 GLU B CA 1
ATOM 2136 C C . GLU B 1 101 ? 25.664 35.767 -15.945 1.00 44.90 101 GLU B C 1
ATOM 2137 O O . GLU B 1 101 ? 24.470 35.990 -16.156 1.00 46.65 101 GLU B O 1
ATOM 2151 N N . ILE B 1 103 ? 25.030 37.584 -13.317 1.00 37.88 103 ILE B N 1
ATOM 2152 C CA . ILE B 1 103 ? 24.264 38.788 -13.020 1.00 39.34 103 ILE B CA 1
ATOM 2153 C C . ILE B 1 103 ? 23.449 39.284 -14.212 1.00 40.91 103 ILE B C 1
ATOM 2154 O O . ILE B 1 103 ? 22.553 40.108 -14.049 1.00 40.70 103 ILE B O 1
ATOM 2159 N N . ARG B 1 104 ? 23.761 38.806 -15.412 1.00 40.34 104 ARG B N 1
ATOM 2160 C CA . ARG B 1 104 ? 22.909 39.120 -16.553 1.00 43.79 104 ARG B CA 1
ATOM 2161 C C . ARG B 1 104 ? 21.618 38.313 -16.432 1.00 43.70 104 ARG B C 1
ATOM 2162 O O . ARG B 1 104 ? 20.511 38.870 -16.426 1.00 42.27 104 ARG B O 1
ATOM 2170 N N . GLN B 1 105 ? 21.781 36.998 -16.309 1.00 42.97 105 GLN B N 1
ATOM 2171 C CA . GLN B 1 105 ? 20.673 36.094 -16.041 1.00 45.06 105 GLN B CA 1
ATOM 2172 C C . GLN B 1 105 ? 19.811 36.610 -14.906 1.00 45.63 105 GLN B C 1
ATOM 2173 O O . GLN B 1 105 ? 18.594 36.645 -15.018 1.00 50.19 105 GLN B O 1
ATOM 2179 N N . ALA B 1 106 ? 20.449 37.014 -13.813 1.00 44.04 106 ALA B N 1
ATOM 2180 C CA . ALA B 1 106 ? 19.717 37.450 -12.633 1.00 42.15 106 ALA B CA 1
ATOM 2181 C C . ALA B 1 106 ? 18.864 38.668 -12.927 1.00 42.67 106 ALA B C 1
ATOM 2182 O O . ALA B 1 106 ? 17.654 38.658 -12.710 1.00 43.31 106 ALA B O 1
ATOM 2184 N N . ARG B 1 107 ? 19.502 39.720 -13.420 1.00 42.21 107 ARG B N 1
ATOM 2185 C CA . ARG B 1 107 ? 18.803 40.975 -13.690 1.00 47.42 107 ARG B CA 1
ATOM 2186 C C . ARG B 1 107 ? 17.696 40.812 -14.751 1.00 46.72 107 ARG B C 1
ATOM 2187 O O . ARG B 1 107 ? 16.670 41.491 -14.688 1.00 43.60 107 ARG B O 1
ATOM 2195 N N . LYS B 1 108 ? 17.925 39.910 -15.711 1.00 46.99 108 LYS B N 1
ATOM 2196 C CA . LYS B 1 108 ? 16.919 39.492 -16.696 1.00 47.06 108 LYS B CA 1
ATOM 2197 C C . LYS B 1 108 ? 15.582 39.187 -16.026 1.00 48.19 108 LYS B C 1
ATOM 2198 O O . LYS B 1 108 ? 14.555 39.772 -16.376 1.00 43.88 108 LYS B O 1
ATOM 2204 N N . PHE B 1 109 ? 15.607 38.291 -15.040 1.00 46.71 109 PHE B N 1
ATOM 2205 C CA . PHE B 1 109 ? 14.396 37.929 -14.303 1.00 43.76 109 PHE B CA 1
ATOM 2206 C C . PHE B 1 109 ? 14.057 38.920 -13.193 1.00 42.15 109 PHE B C 1
ATOM 2207 O O . PHE B 1 109 ? 13.451 38.544 -12.198 1.00 43.82 109 PHE B O 1
ATOM 2215 N N . ALA B 1 110 ? 14.460 40.177 -13.377 1.00 43.91 110 ALA B N 1
ATOM 2216 C CA . ALA B 1 110 ? 14.149 41.289 -12.464 1.00 40.81 110 ALA B CA 1
ATOM 2217 C C . ALA B 1 110 ? 14.827 41.244 -11.091 1.00 38.54 110 ALA B C 1
ATOM 2218 O O . ALA B 1 110 ? 14.448 41.974 -10.184 1.00 38.36 110 ALA B O 1
ATOM 2220 N N . GLY B 1 111 ? 15.851 40.413 -10.953 1.00 41.51 111 GLY B N 1
ATOM 2221 C CA . GLY B 1 111 ? 16.579 40.316 -9.702 1.00 39.67 111 GLY B CA 1
ATOM 2222 C C . GLY B 1 111 ? 17.590 41.422 -9.461 1.00 40.92 111 GLY B C 1
ATOM 2223 O O . GLY B 1 111 ? 18.184 41.961 -10.394 1.00 40.53 111 GLY B O 1
ATOM 2224 N N . THR B 1 112 ? 17.781 41.761 -8.190 1.00 39.32 112 THR B N 1
ATOM 2225 C CA . THR B 1 112 ? 18.811 42.707 -7.785 1.00 36.75 112 THR B CA 1
ATOM 2226 C C . THR B 1 112 ? 20.058 41.946 -7.301 1.00 35.60 112 THR B C 1
ATOM 2227 O O . THR B 1 112 ? 19.957 41.018 -6.490 1.00 33.53 112 THR B O 1
ATOM 2231 N N . VAL B 1 113 ? 21.230 42.319 -7.812 1.00 32.75 113 VAL B N 1
ATOM 2232 C CA . VAL B 1 113 ? 22.459 41.649 -7.390 1.00 32.61 113 VAL B CA 1
ATOM 2233 C C . VAL B 1 113 ? 23.411 42.508 -6.583 1.00 29.06 113 VAL B C 1
ATOM 2234 O O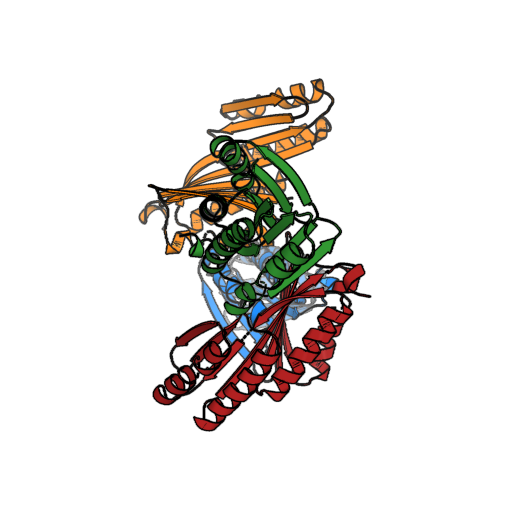 . VAL B 1 113 ? 23.373 43.736 -6.592 1.00 27.51 113 VAL B O 1
ATOM 2238 N N . THR B 1 114 ? 24.283 41.800 -5.898 1.00 28.91 114 THR B N 1
ATOM 2239 C CA . THR B 1 114 ? 25.298 42.368 -5.056 1.00 27.63 114 THR B CA 1
ATOM 2240 C C . THR B 1 114 ? 26.458 41.391 -5.235 1.00 30.28 114 THR B C 1
ATOM 2241 O O . THR B 1 114 ? 26.249 40.171 -5.323 1.00 29.60 114 THR B O 1
ATOM 2245 N N . TYR B 1 115 ? 27.678 41.897 -5.340 1.00 27.50 115 TYR B N 1
ATOM 2246 C CA . TYR B 1 115 ? 28.808 40.989 -5.453 1.00 25.52 115 TYR B CA 1
ATOM 2247 C C . TYR B 1 115 ? 30.111 41.559 -4.959 1.00 23.01 115 TYR B C 1
ATOM 2248 O O . TYR B 1 115 ? 30.285 42.774 -4.884 1.00 21.13 115 TYR B O 1
ATOM 2257 N N . THR B 1 116 ? 31.014 40.645 -4.617 1.00 20.35 116 THR B N 1
ATOM 2258 C CA . THR B 1 116 ? 32.366 40.992 -4.244 1.00 23.02 116 THR B CA 1
ATOM 2259 C C . THR B 1 116 ? 33.332 39.957 -4.805 1.00 23.01 116 THR B C 1
ATOM 2260 O O . THR B 1 116 ? 33.042 38.760 -4.812 1.00 25.96 116 THR B O 1
ATOM 2264 N N . LEU B 1 117 ? 34.461 40.426 -5.318 1.00 22.71 117 LEU B N 1
ATOM 2265 C CA . LEU B 1 117 ? 35.535 39.529 -5.744 1.00 27.30 117 LEU B CA 1
ATOM 2266 C C . LEU B 1 117 ? 36.756 39.808 -4.905 1.00 26.57 117 LEU B C 1
ATOM 2267 O O . LEU B 1 117 ? 37.181 40.950 -4.777 1.00 28.19 117 LEU B O 1
ATOM 2272 N N . ASP B 1 118 ? 37.320 38.761 -4.327 1.00 31.88 118 ASP B N 1
ATOM 2273 C CA . ASP B 1 118 ? 38.465 38.908 -3.444 1.00 33.30 118 ASP B CA 1
ATOM 2274 C C . ASP B 1 118 ? 39.348 37.699 -3.633 1.00 35.59 118 ASP B C 1
ATOM 2275 O O . ASP B 1 118 ? 38.987 36.604 -3.215 1.00 38.13 118 ASP B O 1
ATOM 2280 N N . GLY B 1 119 ? 40.494 37.884 -4.279 1.00 36.26 119 GLY B N 1
ATOM 2281 C CA . GLY B 1 119 ? 41.414 36.779 -4.505 1.00 33.45 119 GLY B CA 1
ATOM 2282 C C . GLY B 1 119 ? 40.811 35.648 -5.319 1.00 32.82 119 GLY B C 1
ATOM 2283 O O . GLY B 1 119 ? 40.491 35.822 -6.490 1.00 31.41 119 GLY B O 1
ATOM 2284 N N . ASN B 1 120 ? 40.660 34.483 -4.698 1.00 33.90 120 ASN B N 1
ATOM 2285 C CA . ASN B 1 120 ? 40.084 33.325 -5.378 1.00 39.32 120 ASN B CA 1
ATOM 2286 C C . ASN B 1 120 ? 38.558 33.260 -5.292 1.00 37.13 120 ASN B C 1
ATOM 2287 O O . ASN B 1 120 ? 37.929 32.467 -5.983 1.00 37.07 120 ASN B O 1
ATOM 2292 N N . ASP B 1 121 ? 37.976 34.100 -4.445 1.00 35.44 121 ASP B N 1
ATOM 2293 C CA . ASP B 1 121 ? 36.583 33.949 -4.043 1.00 35.20 121 ASP B CA 1
ATOM 2294 C C . ASP B 1 121 ? 35.632 34.953 -4.684 1.00 32.40 121 ASP B C 1
ATOM 2295 O O . ASP B 1 121 ? 35.868 36.159 -4.663 1.00 33.15 121 ASP B O 1
ATOM 2300 N N . LEU B 1 122 ? 34.548 34.449 -5.251 1.00 29.07 122 LEU B N 1
ATOM 2301 C CA . LEU B 1 122 ? 33.553 35.313 -5.865 1.00 30.24 122 LEU B CA 1
ATOM 2302 C C . LEU B 1 122 ? 32.225 35.074 -5.159 1.00 31.64 122 LEU B C 1
ATOM 2303 O O . LEU B 1 122 ? 31.803 33.928 -5.015 1.00 31.54 122 LEU B O 1
ATOM 2308 N N . GLU B 1 123 ? 31.568 36.141 -4.719 1.00 26.73 123 GLU B N 1
ATOM 2309 C CA . GLU B 1 123 ? 30.332 35.992 -3.976 1.00 26.93 123 GLU B CA 1
ATOM 2310 C C . GLU B 1 123 ? 29.217 36.858 -4.553 1.00 27.62 123 GLU B C 1
ATOM 2311 O O . GLU B 1 123 ? 29.374 38.056 -4.681 1.00 25.66 123 GLU B O 1
ATOM 2317 N N . ILE B 1 124 ? 28.087 36.242 -4.895 1.00 28.05 124 ILE B N 1
ATOM 2318 C CA . ILE B 1 124 ? 27.005 36.964 -5.547 1.00 27.87 124 ILE B CA 1
ATOM 2319 C C . ILE B 1 124 ? 25.681 36.740 -4.834 1.00 32.46 124 ILE B C 1
ATOM 2320 O O . ILE B 1 124 ? 25.252 35.604 -4.628 1.00 32.72 124 ILE B O 1
ATOM 2325 N N . THR B 1 125 ? 25.022 37.835 -4.481 1.00 31.02 125 THR B N 1
ATOM 2326 C CA . THR B 1 125 ? 23.811 37.768 -3.700 1.00 29.70 125 THR B CA 1
ATOM 2327 C C . THR B 1 125 ? 22.644 38.314 -4.499 1.00 32.79 125 THR B C 1
ATOM 2328 O O . THR B 1 125 ? 22.666 39.462 -4.938 1.00 32.86 125 THR B O 1
ATOM 2332 N N . ILE B 1 126 ? 21.627 37.473 -4.679 1.00 35.31 126 ILE B N 1
ATOM 2333 C CA . ILE B 1 126 ? 20.470 37.798 -5.504 1.00 33.19 126 ILE B CA 1
ATOM 2334 C C . ILE B 1 126 ? 19.228 37.957 -4.637 1.00 35.43 126 ILE B C 1
ATOM 2335 O O . ILE B 1 126 ? 18.942 37.111 -3.785 1.00 35.61 126 ILE B O 1
ATOM 2340 N N . THR B 1 127 ? 18.486 39.040 -4.840 1.00 32.72 127 THR B N 1
ATOM 2341 C CA . THR B 1 127 ? 17.312 39.294 -4.011 1.00 34.58 127 THR B CA 1
ATOM 2342 C C . THR B 1 127 ? 16.100 39.763 -4.810 1.00 36.57 127 THR B C 1
ATOM 2343 O O . THR B 1 127 ? 16.173 39.974 -6.019 1.00 37.33 127 THR B O 1
ATOM 2347 N N . GLY B 1 128 ? 14.978 39.918 -4.118 1.00 37.75 128 GLY B N 1
ATOM 2348 C CA . GLY B 1 128 ? 13.803 40.535 -4.699 1.00 35.79 128 GLY B CA 1
ATOM 2349 C C . GLY B 1 128 ? 13.078 39.706 -5.744 1.00 41.29 128 GLY B C 1
ATOM 2350 O O . GLY B 1 128 ? 12.344 40.257 -6.565 1.00 39.56 128 GLY B O 1
ATOM 2351 N N . VAL B 1 129 ? 13.274 38.389 -5.724 1.00 43.58 129 VAL B N 1
ATOM 2352 C CA . VAL B 1 129 ? 12.549 37.501 -6.634 1.00 42.82 129 VAL B CA 1
ATOM 2353 C C . VAL B 1 129 ? 11.886 36.325 -5.917 1.00 44.91 129 VAL B C 1
ATOM 2354 O O . VAL B 1 129 ? 12.364 35.875 -4.874 1.00 41.37 129 VAL B O 1
ATOM 2358 N N . PRO B 1 130 ? 10.762 35.841 -6.476 1.00 44.15 130 PRO B N 1
ATOM 2359 C CA . PRO B 1 130 ? 10.068 34.638 -5.998 1.00 42.50 130 PRO B CA 1
ATOM 2360 C C . PRO B 1 130 ? 10.839 33.333 -6.191 1.00 39.13 130 PRO B C 1
ATOM 2361 O O . PRO B 1 130 ? 11.642 33.185 -7.104 1.00 38.81 130 PRO B O 1
ATOM 2365 N N . ARG B 1 131 ? 10.545 32.391 -5.306 1.00 41.95 131 ARG B N 1
ATOM 2366 C CA . ARG B 1 131 ? 11.196 31.092 -5.217 1.00 37.91 131 ARG B CA 1
ATOM 2367 C C . ARG B 1 131 ? 11.486 30.383 -6.547 1.00 40.50 131 ARG B C 1
ATOM 2368 O O . ARG B 1 131 ? 12.547 29.779 -6.711 1.00 41.15 131 ARG B O 1
ATOM 2376 N N . GLN B 1 132 ? 10.552 30.447 -7.488 1.00 42.54 132 GLN B N 1
ATOM 2377 C CA . GLN B 1 132 ? 10.738 29.794 -8.787 1.00 45.60 132 GLN B CA 1
ATOM 2378 C C . GLN B 1 132 ? 11.946 30.366 -9.536 1.00 44.44 132 GLN B C 1
ATOM 2379 O O . GLN B 1 132 ? 12.708 29.630 -10.164 1.00 46.99 132 GLN B O 1
ATOM 2385 N N . VAL B 1 133 ? 12.114 31.681 -9.465 1.00 41.13 133 VAL B N 1
ATOM 2386 C CA . VAL B 1 133 ? 13.236 32.344 -10.113 1.00 42.93 133 VAL B CA 1
ATOM 2387 C C . VAL B 1 133 ? 14.553 31.836 -9.534 1.00 42.63 133 VAL B C 1
ATOM 2388 O O . VAL B 1 133 ? 15.448 31.435 -10.276 1.00 42.26 133 VAL B O 1
ATOM 2392 N N . LEU B 1 134 ? 14.650 31.846 -8.205 1.00 40.47 134 LEU B N 1
ATOM 2393 C CA . LEU B 1 134 ? 15.838 31.373 -7.502 1.00 39.36 134 LEU B CA 1
ATOM 2394 C C . LEU B 1 134 ? 16.229 29.972 -7.941 1.00 39.99 134 LEU B C 1
ATOM 2395 O O . LEU B 1 134 ? 17.411 29.683 -8.122 1.00 41.18 134 LEU B O 1
ATOM 2400 N N . GLU B 1 135 ? 15.237 29.109 -8.129 1.00 41.90 135 GLU B N 1
ATOM 2401 C CA . GLU B 1 135 ? 15.508 27.749 -8.583 1.00 42.94 135 GLU B CA 1
ATOM 2402 C C . GLU B 1 135 ? 16.179 27.770 -9.963 1.00 45.23 135 GLU B C 1
ATOM 2403 O O . GLU B 1 135 ? 17.135 27.033 -10.201 1.00 47.67 135 GLU B O 1
ATOM 2409 N N . GLU B 1 136 ? 15.705 28.634 -10.857 1.00 44.89 136 GLU B N 1
ATOM 2410 C CA . GLU B 1 136 ? 16.314 28.766 -12.185 1.00 48.21 136 GLU B CA 1
ATOM 2411 C C . GLU B 1 136 ? 17.784 29.178 -12.097 1.00 44.42 136 GLU B C 1
ATOM 2412 O O . GLU B 1 136 ? 18.674 28.484 -12.603 1.00 43.16 136 GLU B O 1
ATOM 2418 N N . LEU B 1 137 ? 18.018 30.314 -11.448 1.00 41.46 137 LEU B N 1
ATOM 2419 C CA . LEU B 1 137 ? 19.357 30.856 -11.268 1.00 41.46 137 LEU B CA 1
ATOM 2420 C C . LEU B 1 137 ? 20.287 29.836 -10.656 1.00 41.12 137 LEU B C 1
ATOM 2421 O O . LEU B 1 137 ? 21.470 29.798 -10.975 1.00 44.47 137 LEU B O 1
ATOM 2426 N N . ALA B 1 138 ? 19.750 29.003 -9.776 1.00 41.57 138 ALA B N 1
ATOM 2427 C CA . ALA B 1 138 ? 20.555 27.969 -9.141 1.00 43.39 138 ALA B CA 1
ATOM 2428 C C . ALA B 1 138 ? 21.111 26.981 -10.166 1.00 42.02 138 ALA B C 1
ATOM 2429 O O . ALA B 1 138 ? 22.260 26.564 -10.070 1.00 45.67 138 ALA B O 1
ATOM 2431 N N . LYS B 1 139 ? 20.292 26.615 -11.146 1.00 46.27 139 LYS B N 1
ATOM 2432 C CA . LYS B 1 139 ? 20.721 25.707 -12.209 1.00 48.47 139 LYS B CA 1
ATOM 2433 C C . LYS B 1 139 ? 21.707 26.409 -13.138 1.00 44.64 139 LYS B C 1
ATOM 2434 O O . LYS B 1 139 ? 22.705 25.821 -13.572 1.00 43.56 139 LYS B O 1
ATOM 2440 N N . GLU B 1 140 ? 21.415 27.671 -13.435 1.00 41.88 140 GLU B N 1
ATOM 2441 C CA . GLU B 1 140 ? 22.329 28.509 -14.189 1.00 45.37 140 GLU B CA 1
ATOM 2442 C C . GLU B 1 140 ? 23.704 28.566 -13.506 1.00 47.20 140 GLU B C 1
ATOM 2443 O O . GLU B 1 140 ? 24.748 28.562 -14.171 1.00 46.27 140 GLU B O 1
ATOM 2449 N N . ALA B 1 141 ? 23.692 28.606 -12.177 1.00 42.93 141 ALA B N 1
ATOM 2450 C CA . ALA B 1 141 ? 24.917 28.738 -11.403 1.00 44.15 141 ALA B CA 1
ATOM 2451 C C . ALA B 1 141 ? 25.749 27.468 -11.499 1.00 45.85 141 ALA B C 1
ATOM 2452 O O . ALA B 1 141 ? 26.978 27.515 -11.649 1.00 42.89 141 ALA B O 1
ATOM 2454 N N . GLU B 1 142 ? 25.073 26.330 -11.398 1.00 43.31 142 GLU B N 1
ATOM 2455 C CA . GLU B 1 142 ? 25.745 25.049 -11.487 1.00 43.12 142 GLU B CA 1
ATOM 2456 C C . GLU B 1 142 ? 26.278 24.904 -12.893 1.00 40.33 142 GLU B C 1
ATOM 2457 O O . GLU B 1 142 ? 27.356 24.355 -13.111 1.00 40.77 142 GLU B O 1
ATOM 2463 N N . ARG B 1 143 ? 25.510 25.418 -13.845 1.00 39.32 143 ARG B N 1
ATOM 2464 C CA . ARG B 1 143 ? 25.895 25.363 -15.245 1.00 45.18 143 ARG B CA 1
ATOM 2465 C C . ARG B 1 143 ? 27.195 26.134 -15.476 1.00 46.46 143 ARG B C 1
ATOM 2466 O O . ARG B 1 143 ? 28.172 25.578 -15.991 1.00 43.52 143 ARG B O 1
ATOM 2474 N N . LEU B 1 144 ? 27.187 27.413 -15.085 1.00 46.43 144 LEU B N 1
ATOM 2475 C CA . LEU B 1 144 ? 28.352 28.288 -15.205 1.00 43.67 144 LEU B CA 1
ATOM 2476 C C . LEU B 1 144 ? 29.553 27.707 -14.495 1.00 41.93 144 LEU B C 1
ATOM 2477 O O . LEU B 1 144 ? 30.680 27.891 -14.937 1.00 45.16 144 LEU B O 1
ATOM 2482 N N . ALA B 1 145 ? 29.312 27.012 -13.390 1.00 40.11 145 ALA B N 1
ATOM 2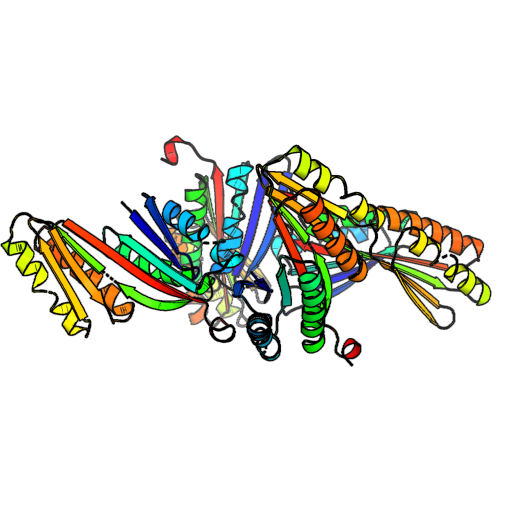483 C CA . ALA B 1 145 ? 30.402 26.433 -12.616 1.00 43.22 145 ALA B CA 1
ATOM 2484 C C . ALA B 1 145 ? 31.130 25.357 -13.415 1.00 45.58 145 ALA B C 1
ATOM 2485 O O . ALA B 1 145 ? 32.362 25.345 -13.475 1.00 47.37 145 ALA B O 1
ATOM 2487 N N . LYS B 1 146 ? 30.367 24.463 -14.038 1.00 45.75 146 LYS B N 1
ATOM 2488 C CA . LYS B 1 146 ? 30.960 23.399 -14.838 1.00 45.19 146 LYS B CA 1
ATOM 2489 C C . LYS B 1 146 ? 31.605 23.957 -16.096 1.00 46.18 146 LYS B C 1
ATOM 2490 O O . LYS B 1 146 ? 32.766 23.646 -16.394 1.00 43.15 146 LYS B O 1
ATOM 2496 N N . GLU B 1 147 ? 30.849 24.794 -16.810 1.00 41.22 147 GLU B N 1
ATOM 2497 C CA . GLU B 1 147 ? 31.334 25.478 -18.009 1.00 41.26 147 GLU B CA 1
ATOM 2498 C C . GLU B 1 147 ? 32.728 26.082 -17.830 1.00 46.57 147 GLU B C 1
ATOM 2499 O O . GLU B 1 147 ? 33.561 25.995 -18.727 1.00 45.72 147 GLU B O 1
ATOM 2505 N N . PHE B 1 148 ? 32.989 26.666 -16.663 1.00 43.96 148 PHE B N 1
ATOM 2506 C CA . PHE B 1 148 ? 34.239 27.381 -16.448 1.00 43.07 148 PHE B CA 1
ATOM 2507 C C . PHE B 1 148 ? 35.181 26.675 -15.492 1.00 44.72 148 PHE B C 1
ATOM 2508 O O . PHE B 1 148 ? 36.220 27.219 -15.124 1.00 47.33 148 PHE B O 1
ATOM 2516 N N . ASN B 1 149 ? 34.818 25.465 -15.094 1.00 46.24 149 ASN B N 1
ATOM 2517 C CA . ASN B 1 149 ? 35.647 24.700 -14.175 1.00 49.55 149 ASN B CA 1
ATOM 2518 C C . ASN B 1 149 ? 35.990 25.482 -12.902 1.00 49.04 149 ASN B C 1
ATOM 2519 O O . ASN B 1 149 ? 37.166 25.740 -12.609 1.00 47.43 149 ASN B O 1
ATOM 2524 N N . ILE B 1 150 ? 34.951 25.867 -12.163 1.00 46.30 150 ILE B N 1
ATOM 2525 C CA . ILE B 1 150 ? 35.108 26.541 -10.879 1.00 42.34 150 ILE B CA 1
ATOM 2526 C C . ILE B 1 150 ? 34.223 25.883 -9.836 1.00 41.94 150 ILE B C 1
ATOM 2527 O O . ILE B 1 150 ? 33.146 25.384 -10.165 1.00 44.00 150 ILE B O 1
ATOM 2532 N N . THR B 1 151 ? 34.666 25.881 -8.579 1.00 41.02 151 THR B N 1
ATOM 2533 C CA . THR B 1 151 ? 33.852 25.320 -7.493 1.00 39.26 151 THR B CA 1
ATOM 2534 C C . THR B 1 151 ? 32.652 26.218 -7.151 1.00 37.03 151 THR B C 1
ATOM 2535 O O . THR B 1 151 ? 32.663 27.416 -7.424 1.00 34.51 151 THR B O 1
ATOM 2539 N N . ILE B 1 152 ? 31.610 25.640 -6.561 1.00 39.80 152 ILE B N 1
ATOM 2540 C CA . ILE B 1 152 ? 30.364 26.384 -6.345 1.00 37.47 152 ILE B CA 1
ATOM 2541 C C . ILE B 1 152 ? 29.620 26.002 -5.067 1.00 35.24 152 ILE B C 1
ATOM 2542 O O . ILE B 1 152 ? 29.507 24.829 -4.723 1.00 37.34 152 ILE B O 1
ATOM 2547 N N . THR B 1 153 ? 29.127 27.012 -4.361 1.00 35.27 153 THR B N 1
ATOM 2548 C CA . THR B 1 153 ? 28.293 26.805 -3.191 1.00 34.39 153 THR B CA 1
ATOM 2549 C C . THR B 1 153 ? 26.998 27.559 -3.443 1.00 31.72 153 THR B C 1
ATOM 2550 O O . THR B 1 153 ? 26.975 28.511 -4.211 1.00 33.04 153 THR B O 1
ATOM 2554 N N . ILE B 1 154 ? 25.907 27.125 -2.837 1.00 33.58 154 ILE B N 1
ATOM 2555 C CA . ILE B 1 154 ? 24.652 27.856 -2.996 1.00 32.95 154 ILE B CA 1
ATOM 2556 C C . ILE B 1 154 ? 23.913 27.930 -1.678 1.00 32.12 154 ILE B C 1
ATOM 2557 O O . ILE B 1 154 ? 23.564 26.910 -1.080 1.00 30.77 154 ILE B O 1
ATOM 2562 N N . THR B 1 155 ? 23.688 29.148 -1.219 1.00 29.52 155 THR B N 1
ATOM 2563 C CA . THR B 1 155 ? 23.014 29.338 0.047 1.00 29.07 155 THR B CA 1
ATOM 2564 C C . THR B 1 155 ? 21.630 29.935 -0.165 1.00 28.71 155 THR B C 1
ATOM 2565 O O . THR B 1 155 ? 21.476 30.974 -0.806 1.00 29.05 155 THR B O 1
ATOM 2569 N N . VAL B 1 156 ? 20.618 29.259 0.351 1.00 26.84 156 VAL B N 1
ATOM 2570 C CA . VAL B 1 156 ? 19.276 29.806 0.297 1.00 25.52 156 VAL B CA 1
ATOM 2571 C C . VAL B 1 156 ? 18.863 30.314 1.672 1.00 26.22 156 VAL B C 1
ATOM 2572 O O . VAL B 1 156 ? 19.102 29.676 2.707 1.00 27.07 156 VAL B O 1
ATOM 2576 N N . THR B 1 157 ? 18.259 31.490 1.672 1.00 26.42 157 THR B N 1
ATOM 2577 C CA . THR B 1 157 ? 17.987 32.188 2.900 1.00 25.87 157 THR B CA 1
ATOM 2578 C C . THR B 1 157 ? 16.550 32.647 2.890 1.00 29.76 157 THR B C 1
ATOM 2579 O O . THR B 1 157 ? 16.108 33.347 1.972 1.00 32.32 157 THR B O 1
ATOM 2583 N N . VAL B 1 158 ? 15.820 32.228 3.913 1.00 27.80 158 VAL B N 1
ATOM 2584 C CA . VAL B 1 158 ? 14.429 32.592 4.065 1.00 29.80 158 VAL B CA 1
ATOM 2585 C C . VAL B 1 158 ? 14.303 33.219 5.443 1.00 32.40 158 VAL B C 1
ATOM 2586 O O . VAL B 1 158 ? 14.981 32.805 6.392 1.00 29.89 158 VAL B O 1
ATOM 2590 N N . GLU B 1 159 ? 13.466 34.246 5.533 1.00 30.82 159 GLU B N 1
ATOM 2591 C CA . GLU B 1 159 ? 13.240 34.957 6.773 1.00 29.18 159 GLU B CA 1
ATOM 2592 C C . GLU B 1 159 ? 11.740 35.171 6.904 1.00 32.09 159 GLU B C 1
ATOM 2593 O O . GLU B 1 159 ? 11.103 35.679 5.992 1.00 35.76 159 GLU B O 1
ATOM 2599 N N . GLY B 1 160 ? 11.162 34.768 8.023 1.00 27.25 160 GLY B N 1
ATOM 2600 C CA . GLY B 1 160 ? 9.737 34.872 8.172 1.00 27.16 160 GLY B CA 1
ATOM 2601 C C . GLY B 1 160 ? 9.346 35.237 9.580 1.00 26.68 160 GLY B C 1
ATOM 2602 O O . GLY B 1 160 ? 10.182 35.255 10.478 1.00 21.52 160 GLY B O 1
ATOM 2603 N N . GLN B 1 161 ? 8.061 35.531 9.760 1.00 23.94 161 GLN B N 1
ATOM 2604 C CA . GLN B 1 161 ? 7.506 35.767 11.076 1.00 22.78 161 GLN B CA 1
ATOM 2605 C C . GLN B 1 161 ? 6.138 35.092 11.173 1.00 22.71 161 GLN B C 1
ATOM 2606 O O . GLN B 1 161 ? 5.549 34.714 10.155 1.00 22.69 161 GLN B O 1
ATOM 2612 N N . LEU B 1 162 ? 5.631 34.937 12.392 1.00 21.68 162 LEU B N 1
ATOM 2613 C CA . LEU B 1 162 ? 4.327 34.302 12.595 1.00 20.39 162 LEU B CA 1
ATOM 2614 C C . LEU B 1 162 ? 3.201 35.126 11.978 1.00 20.26 162 LEU B C 1
ATOM 2615 O O . LEU B 1 162 ? 3.061 36.302 12.290 1.00 20.15 162 LEU B O 1
ATOM 2620 N N . GLY B 1 163 ? 2.407 34.500 11.107 1.00 22.20 163 GLY B N 1
ATOM 2621 C CA . GLY B 1 163 ? 1.332 35.174 10.398 1.00 24.94 163 GLY B CA 1
ATOM 2622 C C . GLY B 1 163 ? -0.057 34.988 10.997 1.00 27.55 163 GLY B C 1
ATOM 2623 O O . GLY B 1 163 ? -0.194 34.462 12.109 1.00 27.99 163 GLY B O 1
ATOM 2624 N N . SER B 1 164 ? -1.081 35.421 10.261 1.00 26.19 164 SER B N 1
ATOM 2625 C CA . SER B 1 164 ? -2.477 35.378 10.719 1.00 29.17 164 SER B CA 1
ATOM 2626 C C . SER B 1 164 ? -2.977 33.967 10.893 1.00 31.32 164 SER B C 1
ATOM 2627 O O . SER B 1 164 ? -2.598 33.064 10.152 1.00 33.98 164 SER B O 1
ATOM 2630 N N . LEU B 1 165 ? -3.868 33.785 11.854 1.00 31.17 165 LEU B N 1
ATOM 2631 C CA . LEU B 1 165 ? -4.578 32.531 11.966 1.00 30.65 165 LEU B CA 1
ATOM 2632 C C . LEU B 1 165 ? -5.323 32.269 10.662 1.00 35.73 165 LEU B C 1
ATOM 2633 O O . LEU B 1 165 ? -5.320 31.148 10.137 1.00 39.44 165 LEU B O 1
ATOM 2638 N N . GLU B 1 166 ? -5.946 33.324 10.145 1.00 30.62 166 GLU B N 1
ATOM 2639 C CA . GLU B 1 166 ? -6.746 33.259 8.927 1.00 36.66 166 GLU B CA 1
ATOM 2640 C C . GLU B 1 166 ? -5.964 32.853 7.659 1.00 41.41 166 GLU B C 1
ATOM 2641 O O . GLU B 1 166 ? -6.498 32.140 6.813 1.00 44.73 166 GLU B O 1
ATOM 2647 N N . HIS B 1 167 ? -4.712 33.297 7.520 1.00 43.72 167 HIS B N 1
ATOM 2648 C CA . HIS B 1 167 ? -3.875 32.859 6.393 1.00 42.65 167 HIS B CA 1
ATOM 2649 C C . HIS B 1 167 ? -3.449 31.387 6.465 1.00 45.92 167 HIS B C 1
ATOM 2650 O O . HIS B 1 167 ? -3.425 30.693 5.445 1.00 48.44 167 HIS B O 1
ATOM 2657 N N . HIS B 1 168 ? -3.097 30.921 7.662 1.00 44.10 168 HIS B N 1
ATOM 2658 C CA . HIS B 1 168 ? -2.629 29.548 7.849 1.00 45.31 168 HIS B CA 1
ATOM 2659 C C . HIS B 1 168 ? -3.646 28.478 7.410 1.00 48.97 168 HIS B C 1
ATOM 2660 O O . HIS B 1 168 ? -3.274 27.465 6.815 1.00 51.68 168 HIS B O 1
ATOM 2667 N N . HIS B 1 169 ? -4.922 28.704 7.707 1.00 50.27 169 HIS B N 1
ATOM 2668 C CA . HIS B 1 169 ? -5.973 27.733 7.400 1.00 51.59 169 HIS B CA 1
ATOM 2669 C C . HIS B 1 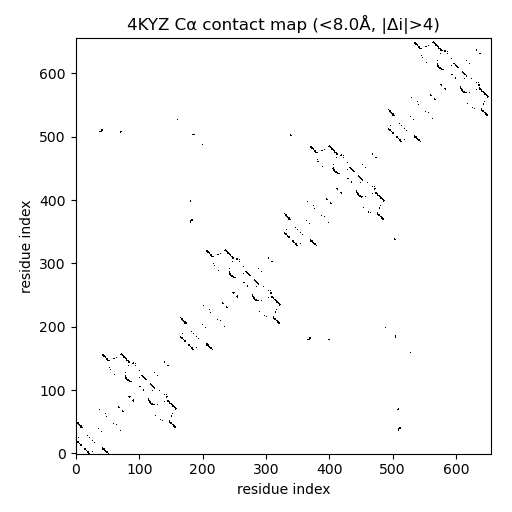169 ? -6.187 27.520 5.892 1.00 49.79 169 HIS B C 1
ATOM 2670 O O . HIS B 1 169 ? -5.907 28.404 5.074 1.00 52.11 169 HIS B O 1
ATOM 2677 N N . ASP C 1 3 ? 51.445 38.380 29.557 1.00 43.89 3 ASP C N 1
ATOM 2678 C CA . ASP C 1 3 ? 50.622 38.639 30.738 1.00 49.88 3 ASP C CA 1
ATOM 2679 C C . ASP C 1 3 ? 49.340 37.800 30.759 1.00 45.63 3 ASP C C 1
ATOM 2680 O O . ASP C 1 3 ? 49.060 37.101 31.738 1.00 47.62 3 ASP C O 1
ATOM 2685 N N . ILE C 1 4 ? 48.552 37.895 29.693 1.00 38.98 4 ILE C N 1
ATOM 2686 C CA . ILE C 1 4 ? 47.338 37.101 29.563 1.00 33.70 4 ILE C CA 1
ATOM 2687 C C . ILE C 1 4 ? 47.467 36.168 28.372 1.00 30.36 4 ILE C C 1
ATOM 2688 O O . ILE C 1 4 ? 47.536 36.612 27.225 1.00 28.97 4 ILE C O 1
ATOM 2693 N N . GLN C 1 5 ? 47.505 34.871 28.636 1.00 29.06 5 GLN C N 1
ATOM 2694 C CA . GLN C 1 5 ? 47.551 33.900 27.547 1.00 25.57 5 GLN C CA 1
ATOM 2695 C C . GLN C 1 5 ? 46.207 33.185 27.349 1.00 23.07 5 GLN C C 1
ATOM 2696 O O . GLN C 1 5 ? 45.587 32.684 28.305 1.00 18.55 5 GLN C O 1
ATOM 2702 N N . VAL C 1 6 ? 45.761 33.150 26.098 1.00 20.04 6 VAL C N 1
ATOM 2703 C CA . VAL C 1 6 ? 44.500 32.500 25.781 1.00 20.99 6 VAL C CA 1
ATOM 2704 C C . VAL C 1 6 ? 44.660 31.501 24.639 1.00 19.90 6 VAL C C 1
ATOM 2705 O O . VAL C 1 6 ? 45.011 31.871 23.513 1.00 16.83 6 VAL C O 1
ATOM 2709 N N . GLN C 1 7 ? 44.423 30.226 24.951 1.00 21.17 7 GLN C N 1
ATOM 2710 C CA . GLN C 1 7 ? 44.525 29.153 23.959 1.00 20.61 7 GLN C CA 1
ATOM 2711 C C . GLN C 1 7 ? 43.150 28.610 23.603 1.00 21.15 7 GLN C C 1
ATOM 2712 O O . GLN C 1 7 ? 42.308 28.379 24.473 1.00 21.21 7 GLN C O 1
ATOM 2718 N N . VAL C 1 8 ? 42.931 28.368 22.322 1.00 22.15 8 VAL C N 1
ATOM 2719 C CA . VAL C 1 8 ? 41.634 27.898 21.868 1.00 21.80 8 VAL C CA 1
ATOM 2720 C C . VAL C 1 8 ? 41.767 26.644 21.017 1.00 21.70 8 VAL C C 1
ATOM 2721 O O . VAL C 1 8 ? 42.570 26.596 20.104 1.00 24.64 8 VAL C O 1
ATOM 2725 N N . ASN C 1 9 ? 40.991 25.622 21.334 1.00 23.82 9 ASN C N 1
ATOM 2726 C CA . ASN C 1 9 ? 40.878 24.475 20.459 1.00 25.16 9 ASN C CA 1
ATOM 2727 C C . ASN C 1 9 ? 39.480 24.423 19.886 1.00 26.11 9 ASN C C 1
ATOM 2728 O O . ASN C 1 9 ? 38.501 24.367 20.619 1.00 23.20 9 ASN C O 1
ATOM 2733 N N . ILE C 1 10 ? 39.389 24.466 18.569 1.00 27.19 10 ILE C N 1
ATOM 2734 C CA . ILE C 1 10 ? 38.112 24.341 17.920 1.00 24.24 10 ILE C CA 1
ATOM 2735 C C . ILE C 1 10 ? 38.098 23.002 17.225 1.00 28.90 10 ILE C C 1
ATOM 2736 O O . ILE C 1 10 ? 38.872 22.769 16.304 1.00 31.29 10 ILE C O 1
ATOM 2741 N N . ASP C 1 11 ? 37.222 22.121 17.690 1.00 29.16 11 ASP C N 1
ATOM 2742 C CA . ASP C 1 11 ? 37.045 20.803 17.115 1.00 34.32 11 ASP C CA 1
ATOM 2743 C C . ASP C 1 11 ? 35.836 20.851 16.186 1.00 32.88 11 ASP C C 1
ATOM 2744 O O . ASP C 1 11 ? 34.704 21.013 16.630 1.00 32.33 11 ASP C O 1
ATOM 2749 N N . ASP C 1 12 ? 36.080 20.724 14.892 1.00 39.87 12 ASP C N 1
ATOM 2750 C CA . ASP C 1 12 ? 35.002 20.822 13.915 1.00 42.14 12 ASP C CA 1
ATOM 2751 C C . ASP C 1 12 ? 34.818 19.521 13.144 1.00 45.90 12 ASP C C 1
ATOM 2752 O O . ASP C 1 12 ? 34.759 19.546 11.911 1.00 47.91 12 ASP C O 1
ATOM 2757 N N . ASN C 1 13 ? 34.728 18.402 13.873 1.00 44.96 13 ASN C N 1
ATOM 2758 C CA . ASN C 1 13 ? 34.450 17.088 13.283 1.00 49.09 13 ASN C CA 1
ATOM 2759 C C . ASN C 1 13 ? 35.443 16.630 12.229 1.00 52.81 13 ASN C C 1
ATOM 2760 O O . ASN C 1 13 ? 35.388 17.087 11.078 1.00 51.53 13 ASN C O 1
ATOM 2765 N N . GLY C 1 14 ? 36.322 15.701 12.605 1.00 53.07 14 GLY C N 1
ATOM 2766 C CA . GLY C 1 14 ? 37.272 15.120 11.666 1.00 46.09 14 GLY C CA 1
ATOM 2767 C C . GLY C 1 14 ? 38.368 16.094 11.282 1.00 43.95 14 GLY C C 1
ATOM 2768 O O . GLY C 1 14 ? 39.298 15.750 10.547 1.00 38.90 14 GLY C O 1
ATOM 2769 N N . LYS C 1 15 ? 38.224 17.320 11.781 1.00 44.95 15 LYS C N 1
ATOM 2770 C CA . LYS C 1 15 ? 39.199 18.388 11.623 1.00 45.33 15 LYS C CA 1
ATOM 2771 C C . LYS C 1 15 ? 39.240 19.173 12.938 1.00 46.32 15 LYS C C 1
ATOM 2772 O O . LYS C 1 15 ? 38.255 19.213 13.688 1.00 43.62 15 LYS C O 1
ATOM 2778 N N . ASN C 1 16 ? 40.378 19.799 13.213 1.00 41.12 16 ASN C N 1
ATOM 2779 C CA . ASN C 1 16 ? 40.632 20.348 14.528 1.00 36.49 16 ASN C CA 1
ATOM 2780 C C . ASN C 1 16 ? 41.565 21.562 14.433 1.00 35.68 16 ASN C C 1
ATOM 2781 O O . ASN C 1 16 ? 42.566 21.511 13.723 1.00 39.40 16 ASN C O 1
ATOM 2786 N N . PHE C 1 17 ? 41.238 22.653 15.126 1.00 31.18 17 PHE C N 1
ATOM 2787 C CA . PHE C 1 17 ? 42.031 23.884 15.013 1.00 29.74 17 PHE C CA 1
ATOM 2788 C C . PHE C 1 17 ? 42.532 24.491 16.345 1.00 27.97 17 PHE C C 1
ATOM 2789 O O . PHE C 1 17 ? 41.751 24.720 17.262 1.00 27.97 17 PHE C O 1
ATOM 2797 N N . ASP C 1 18 ? 43.835 24.753 16.436 1.00 25.68 18 ASP C N 1
ATOM 2798 C CA . ASP C 1 18 ? 44.448 25.287 17.656 1.00 23.81 18 ASP C CA 1
ATOM 2799 C C . ASP C 1 18 ? 45.221 26.572 17.405 1.00 23.45 18 ASP C C 1
ATOM 2800 O O . ASP C 1 18 ? 45.998 26.677 16.459 1.00 23.37 18 ASP C O 1
ATOM 2805 N N . TYR C 1 19 ? 45.038 27.537 18.286 1.00 19.61 19 TYR C N 1
ATOM 2806 C CA . TYR C 1 19 ? 45.802 28.753 18.216 1.00 18.91 19 TYR C CA 1
ATOM 2807 C C . TYR C 1 19 ? 45.825 29.375 19.585 1.00 19.05 19 TYR C C 1
ATOM 2808 O O . TYR C 1 19 ? 45.060 28.979 20.460 1.00 19.26 19 TYR C O 1
ATOM 2817 N N . THR C 1 20 ? 46.699 30.356 19.755 1.00 17.10 20 THR C N 1
ATOM 2818 C CA . THR C 1 20 ? 46.898 31.003 21.030 1.00 18.43 20 THR C CA 1
ATOM 2819 C C . THR C 1 20 ? 47.186 32.471 20.789 1.00 20.34 20 THR C C 1
ATOM 2820 O O . THR C 1 20 ? 47.855 32.836 19.815 1.00 20.93 20 THR C O 1
ATOM 2824 N N . TYR C 1 21 ? 46.684 33.319 21.674 1.00 20.03 21 TYR C N 1
ATOM 2825 C CA . TYR C 1 21 ? 47.089 34.714 21.677 1.00 20.57 21 TYR C CA 1
ATOM 2826 C C . TYR C 1 21 ? 47.678 35.053 23.031 1.00 21.51 21 TYR C C 1
ATOM 2827 O O . TYR C 1 21 ? 47.140 34.652 24.071 1.00 21.01 21 TYR C O 1
ATOM 2836 N N . THR C 1 22 ? 48.768 35.807 23.023 1.00 17.90 22 THR C N 1
ATOM 2837 C CA . THR C 1 22 ? 49.189 36.478 24.227 1.00 22.92 22 THR C CA 1
ATOM 2838 C C . THR C 1 22 ? 48.792 37.938 24.119 1.00 23.59 22 THR C C 1
ATOM 2839 O O . THR C 1 22 ? 49.081 38.595 23.117 1.00 26.58 22 THR C O 1
ATOM 2843 N N . VAL C 1 23 ? 48.124 38.437 25.152 1.00 24.86 23 VAL C N 1
ATOM 2844 C CA . VAL C 1 23 ? 47.659 39.819 25.199 1.00 27.65 23 VAL C CA 1
ATOM 2845 C C . VAL C 1 23 ? 47.973 40.450 26.556 1.00 28.73 23 VAL C C 1
ATOM 2846 O O . VAL C 1 23 ? 48.374 39.763 27.492 1.00 31.62 23 VAL C O 1
ATOM 2850 N N . THR C 1 24 ? 47.787 41.759 26.669 1.00 30.94 24 THR C N 1
ATOM 2851 C CA . THR C 1 24 ? 48.175 42.460 27.889 1.00 32.80 24 THR C CA 1
ATOM 2852 C C . THR C 1 24 ? 47.021 43.143 28.607 1.00 34.11 24 THR C C 1
ATOM 2853 O O . THR C 1 24 ? 47.189 43.595 29.735 1.00 39.43 24 THR C O 1
ATOM 2857 N N . THR C 1 25 ? 45.855 43.216 27.971 1.00 30.36 25 THR C N 1
ATOM 2858 C CA . THR C 1 25 ? 44.707 43.875 28.592 1.00 32.13 25 THR C CA 1
ATOM 2859 C C . THR C 1 25 ? 43.419 43.069 28.509 1.00 31.63 25 THR C C 1
ATOM 2860 O O . THR C 1 25 ? 43.236 42.255 27.611 1.00 29.67 25 THR C O 1
ATOM 2864 N N . GLU C 1 26 ? 42.519 43.324 29.451 1.00 35.23 26 GLU C N 1
ATOM 2865 C CA . GLU C 1 26 ? 41.197 42.737 29.412 1.00 31.15 26 GLU C CA 1
ATOM 2866 C C . GLU C 1 26 ? 40.540 43.058 28.080 1.00 29.44 26 GLU C C 1
ATOM 2867 O O . GLU C 1 26 ? 39.818 42.238 27.533 1.00 31.82 26 GLU C O 1
ATOM 2873 N N . SER C 1 27 ? 40.824 44.234 27.540 1.00 29.30 27 SER C N 1
ATOM 2874 C CA . SER C 1 27 ? 40.242 44.642 26.266 1.00 28.91 27 SER C CA 1
ATOM 2875 C C . SER C 1 27 ? 40.779 43.902 25.031 1.00 28.19 27 SER C C 1
ATOM 2876 O O . SER C 1 27 ? 40.068 43.744 24.050 1.00 24.27 27 SER C O 1
ATOM 2879 N N . GLU C 1 28 ? 42.029 43.454 25.058 1.00 32.41 28 GLU C N 1
ATOM 2880 C CA . GLU C 1 28 ? 42.546 42.695 23.914 1.00 29.75 28 GLU C CA 1
ATOM 2881 C C . GLU C 1 28 ? 42.087 41.239 23.960 1.00 25.01 28 GLU C C 1
ATOM 2882 O O . GLU C 1 28 ? 41.848 40.609 22.929 1.00 22.99 28 GLU C O 1
ATOM 2888 N N . LEU C 1 29 ? 41.955 40.727 25.174 1.00 22.47 29 LEU C N 1
ATOM 2889 C CA . LEU C 1 29 ? 41.430 39.410 25.401 1.00 19.90 29 LEU C CA 1
ATOM 2890 C C . LEU C 1 29 ? 39.983 39.349 24.896 1.00 24.39 29 LEU C C 1
ATOM 2891 O O . LEU C 1 29 ? 39.583 38.404 24.200 1.00 22.20 29 LEU C O 1
ATOM 2896 N N . GLN C 1 30 ? 39.196 40.365 25.244 1.00 23.05 30 GLN C N 1
ATOM 2897 C CA . GLN C 1 30 ? 37.806 40.411 24.835 1.00 19.45 30 GLN C CA 1
ATOM 2898 C C . GLN C 1 30 ? 37.690 40.410 23.316 1.00 19.89 30 GLN C C 1
ATOM 2899 O O . GLN C 1 30 ? 36.804 39.760 22.758 1.00 20.77 30 GLN C O 1
ATOM 2905 N N . LYS C 1 31 ? 38.589 41.115 22.640 1.00 18.13 31 LYS C N 1
ATOM 2906 C CA . LYS C 1 31 ? 38.541 41.152 21.183 1.00 18.90 31 LYS C CA 1
ATOM 2907 C C . LYS C 1 31 ? 38.781 39.773 20.546 1.00 20.51 31 LYS C C 1
ATOM 2908 O O . LYS C 1 31 ? 38.150 39.435 19.547 1.00 19.20 31 LYS C O 1
ATOM 2914 N N . VAL C 1 32 ? 39.684 38.985 21.133 1.00 19.12 32 VAL C N 1
ATOM 2915 C CA . VAL C 1 32 ? 39.922 37.614 20.706 1.00 17.56 32 VAL C CA 1
ATOM 2916 C C . VAL C 1 32 ? 38.649 36.770 20.849 1.00 17.85 32 VAL C C 1
ATOM 2917 O O . VAL C 1 32 ? 38.245 36.057 19.932 1.00 16.33 32 VAL C O 1
ATOM 2921 N N . LEU C 1 33 ? 38.016 36.873 22.007 1.00 16.97 33 LEU C N 1
ATOM 2922 C CA . LEU C 1 33 ? 36.766 36.173 22.263 1.00 18.37 33 LEU C CA 1
ATOM 2923 C C . LEU C 1 33 ? 35.610 36.632 21.350 1.00 21.58 33 LEU C C 1
ATOM 2924 O O . LEU C 1 33 ? 34.770 35.815 20.956 1.00 21.19 33 LEU C O 1
ATOM 2929 N N . ASN C 1 34 ? 35.579 37.912 20.976 1.00 19.52 34 ASN C N 1
ATOM 2930 C CA . ASN C 1 34 ? 34.569 38.354 20.014 1.00 18.86 34 ASN C CA 1
ATOM 2931 C C . ASN C 1 34 ? 34.796 37.721 18.664 1.00 20.59 34 ASN C C 1
ATOM 2932 O O . ASN C 1 34 ? 33.828 37.399 17.966 1.00 21.12 34 ASN C O 1
ATOM 2937 N N . GLU C 1 35 ? 36.065 37.581 18.269 1.00 21.08 35 GLU C N 1
ATOM 2938 C CA . GLU C 1 35 ? 36.367 36.946 16.990 1.00 21.54 35 GLU C CA 1
ATOM 2939 C C . GLU C 1 35 ? 35.854 35.511 17.041 1.00 19.19 35 GLU C C 1
ATOM 2940 O O . GLU C 1 35 ? 35.322 34.994 16.069 1.00 19.54 35 GLU C O 1
ATOM 2946 N N . LEU C 1 36 ? 35.994 34.893 18.202 1.00 17.44 36 LEU C N 1
ATOM 2947 C CA . LEU C 1 36 ? 35.660 33.498 18.348 1.00 19.41 36 LEU C CA 1
ATOM 2948 C C . LEU C 1 36 ? 34.145 33.343 18.399 1.00 20.42 36 LEU C C 1
ATOM 2949 O O . LEU C 1 36 ? 33.580 32.436 17.811 1.00 18.85 36 LEU C O 1
ATOM 2962 N N . ASP C 1 38 ? 31.886 35.387 17.039 1.00 17.64 38 ASP C N 1
ATOM 2963 C CA . ASP C 1 38 ? 31.391 35.624 15.689 1.00 19.71 38 ASP C CA 1
ATOM 2964 C C . ASP C 1 38 ? 31.575 34.405 14.814 1.00 20.25 38 ASP C C 1
ATOM 2965 O O . ASP C 1 38 ? 30.688 34.043 14.047 1.00 24.29 38 ASP C O 1
ATOM 2970 N N . TYR C 1 39 ? 32.726 33.768 14.918 1.00 18.61 39 TYR C N 1
ATOM 2971 C CA . TYR C 1 39 ? 33.006 32.659 14.034 1.00 19.93 39 TYR C CA 1
ATOM 2972 C C . TYR C 1 39 ? 32.095 31.499 14.400 1.00 18.94 39 TYR C C 1
ATOM 2973 O O . TYR C 1 39 ? 31.451 30.894 13.536 1.00 18.71 39 TYR C O 1
ATOM 2982 N N . ILE C 1 40 ? 32.031 31.205 15.692 1.00 15.58 40 ILE C N 1
ATOM 2983 C CA . ILE C 1 40 ? 31.221 30.107 16.158 1.00 19.35 40 ILE C CA 1
ATOM 2984 C C . ILE C 1 40 ? 29.739 30.276 15.753 1.00 21.31 40 ILE C C 1
ATOM 2985 O O . ILE C 1 40 ? 29.117 29.319 15.318 1.00 17.85 40 ILE C O 1
ATOM 2990 N N . LYS C 1 41 ? 29.211 31.502 15.856 1.00 19.87 41 LYS C N 1
ATOM 2991 C CA . LYS C 1 41 ? 27.819 31.791 15.515 1.00 19.20 41 LYS C CA 1
ATOM 2992 C C . LYS C 1 41 ? 27.521 31.543 14.041 1.00 22.00 41 LYS C C 1
ATOM 2993 O O . LYS C 1 41 ? 26.401 31.152 13.684 1.00 19.12 41 LYS C O 1
ATOM 2999 N N . LYS C 1 42 ? 28.519 31.768 13.187 1.00 20.36 42 LYS C N 1
ATOM 3000 C CA . LYS C 1 42 ? 28.319 31.641 11.745 1.00 19.19 42 LYS C CA 1
ATOM 3001 C C . LYS C 1 42 ? 28.797 30.316 11.155 1.00 21.55 42 LYS C C 1
ATOM 3002 O O . LYS C 1 42 ? 28.384 29.952 10.054 1.00 25.08 42 LYS C O 1
ATOM 3008 N N . GLN C 1 43 ? 29.654 29.596 11.878 1.00 20.00 43 GLN C N 1
ATOM 3009 C CA . GLN C 1 43 ? 30.263 28.376 11.344 1.00 21.94 43 GLN C CA 1
ATOM 3010 C C . GLN C 1 43 ? 30.108 27.160 12.255 1.00 22.61 43 GLN C C 1
ATOM 3011 O O . GLN C 1 43 ? 30.361 26.036 11.835 1.00 28.59 43 GLN C O 1
ATOM 3017 N N . GLY C 1 44 ? 29.712 27.383 13.504 1.00 22.38 44 GLY C N 1
ATOM 3018 C CA . GLY C 1 44 ? 29.502 26.296 14.442 1.00 19.87 44 GLY C CA 1
ATOM 3019 C C . GLY C 1 44 ? 30.783 25.554 14.750 1.00 23.46 44 GLY C C 1
ATOM 3020 O O . GLY C 1 44 ? 31.848 25.890 14.246 1.00 25.29 44 GLY C O 1
ATOM 3021 N N . ALA C 1 45 ? 30.680 24.532 15.583 1.00 24.53 45 ALA C N 1
ATOM 3022 C CA . ALA C 1 45 ? 31.807 23.662 15.860 1.00 25.00 45 ALA C CA 1
ATOM 3023 C C . ALA C 1 45 ? 31.236 22.436 16.546 1.00 25.80 45 ALA C C 1
ATOM 3024 O O . ALA C 1 45 ? 30.116 22.489 17.049 1.00 25.25 45 ALA C O 1
ATOM 3026 N N . LYS C 1 46 ? 31.979 21.334 16.568 1.00 25.96 46 LYS C N 1
ATOM 3027 C CA . LYS C 1 46 ? 31.542 20.183 17.342 1.00 24.14 46 LYS C CA 1
ATOM 3028 C C . LYS C 1 46 ? 31.796 20.413 18.839 1.00 28.66 46 LYS C C 1
ATOM 3029 O O . LYS C 1 46 ? 31.018 19.974 19.693 1.00 30.64 46 LYS C O 1
ATOM 3035 N N . ARG C 1 47 ? 32.869 21.139 19.150 1.00 28.26 47 ARG C N 1
ATOM 3036 C CA . ARG C 1 47 ? 33.288 21.340 20.530 1.00 26.55 47 ARG C CA 1
ATOM 3037 C C . ARG C 1 47 ? 34.275 22.517 20.612 1.00 26.86 47 ARG C C 1
ATOM 3038 O O . ARG C 1 47 ? 34.961 22.835 19.644 1.00 24.24 47 ARG C O 1
ATOM 3046 N N . VAL C 1 48 ? 34.343 23.188 21.750 1.00 23.12 48 VAL C N 1
ATOM 3047 C CA . VAL C 1 48 ? 35.241 24.321 21.866 1.00 22.28 48 VAL C CA 1
ATOM 3048 C C . VAL C 1 48 ? 35.864 24.340 23.247 1.00 22.69 48 VAL C C 1
ATOM 3049 O O . VAL C 1 48 ? 35.166 24.176 24.243 1.00 25.27 48 VAL C O 1
ATOM 3053 N N . ARG C 1 49 ? 37.183 24.515 23.300 1.00 21.21 49 ARG C N 1
ATOM 3054 C CA . ARG C 1 49 ? 37.906 24.615 24.564 1.00 21.24 49 ARG C CA 1
ATOM 3055 C C . ARG C 1 49 ? 38.661 25.949 24.627 1.00 21.83 49 ARG C C 1
ATOM 3056 O O . ARG C 1 49 ? 39.308 26.363 23.653 1.00 18.21 49 ARG C O 1
ATOM 3064 N N . ILE C 1 50 ? 38.551 26.636 25.760 1.00 19.05 50 ILE C N 1
ATOM 3065 C CA . ILE C 1 50 ? 39.242 27.899 25.934 1.00 18.44 50 ILE C CA 1
ATOM 3066 C C . ILE C 1 50 ? 40.013 27.834 27.231 1.00 22.68 50 ILE C C 1
ATOM 3067 O O . ILE C 1 50 ? 39.469 27.426 28.263 1.00 19.55 50 ILE C O 1
ATOM 3072 N N . SER C 1 51 ? 41.297 28.198 27.158 1.00 21.65 51 SER C N 1
ATOM 3073 C CA . SER C 1 51 ? 42.149 28.292 28.332 1.00 19.79 51 SER C CA 1
ATOM 3074 C C . SER C 1 51 ? 42.614 29.728 28.485 1.00 21.10 51 SER C C 1
ATOM 3075 O O . SER C 1 51 ? 43.060 30.359 27.529 1.00 21.06 51 SER C O 1
ATOM 3078 N N . ILE C 1 52 ? 42.485 30.259 29.687 1.00 21.15 52 ILE C N 1
ATOM 3079 C CA . ILE C 1 52 ? 42.999 31.580 29.955 1.00 22.59 52 ILE C CA 1
ATOM 3080 C C . ILE C 1 52 ? 43.927 31.523 31.165 1.00 25.25 52 ILE C C 1
ATOM 3081 O O . ILE C 1 52 ? 43.579 30.938 32.198 1.00 23.56 52 ILE C O 1
ATOM 3086 N N . THR C 1 53 ? 45.113 32.116 31.015 1.00 23.85 53 THR C N 1
ATOM 3087 C CA . THR C 1 53 ? 46.138 32.069 32.059 1.00 26.57 53 THR C CA 1
ATOM 3088 C C . THR C 1 53 ? 46.326 33.395 32.783 1.00 26.80 53 THR C C 1
ATOM 3089 O O . THR C 1 53 ? 46.733 34.386 32.197 1.00 29.46 53 THR C O 1
ATOM 3093 N N . ALA C 1 54 ? 46.008 33.384 34.070 1.00 29.83 54 ALA C N 1
ATOM 3094 C CA . ALA C 1 54 ? 46.006 34.572 34.904 1.00 35.25 54 ALA C CA 1
ATOM 3095 C C . ALA C 1 54 ? 47.284 34.667 35.721 1.00 36.99 54 ALA C C 1
ATOM 3096 O O . ALA C 1 54 ? 48.044 33.705 35.809 1.00 38.53 54 ALA C O 1
ATOM 3098 N N . ARG C 1 55 ? 47.510 35.825 36.335 1.00 36.29 55 ARG C N 1
ATOM 3099 C CA . ARG C 1 55 ? 48.627 35.976 37.250 1.00 35.42 55 ARG C CA 1
ATOM 3100 C C . ARG C 1 55 ? 48.161 35.944 38.707 1.00 36.58 55 ARG C C 1
ATOM 3101 O O . ARG C 1 55 ? 48.981 35.798 39.614 1.00 38.74 55 ARG C O 1
ATOM 3109 N N . SER C 1 56 ? 46.847 36.063 38.919 1.00 38.13 56 SER C N 1
ATOM 3110 C CA . SER C 1 56 ? 46.264 36.141 40.265 1.00 35.93 56 SER C CA 1
ATOM 3111 C C . SER C 1 56 ? 44.862 35.539 40.410 1.00 36.78 56 SER C C 1
ATOM 3112 O O . SER C 1 56 ? 44.206 35.188 39.434 1.00 37.50 56 SER C O 1
ATOM 3115 N N . SER C 1 57 ? 44.394 35.451 41.647 1.00 37.13 57 SER C N 1
ATOM 3116 C CA . SER C 1 57 ? 43.089 34.867 41.910 1.00 38.35 57 SER C CA 1
ATOM 3117 C C . SER C 1 57 ? 41.931 35.765 41.451 1.00 42.58 57 SER C C 1
ATOM 3118 O O . SER C 1 57 ? 40.911 35.266 40.959 1.00 39.76 57 SER C O 1
ATOM 3121 N N . LYS C 1 58 ? 42.075 37.080 41.616 1.00 41.16 58 LYS C N 1
ATOM 3122 C CA . LYS C 1 58 ? 41.041 37.998 41.150 1.00 41.90 58 LYS C CA 1
ATOM 3123 C C . LYS C 1 58 ? 40.872 37.844 39.648 1.00 41.58 58 LYS C C 1
ATOM 3124 O O . LYS C 1 58 ? 39.753 37.840 39.139 1.00 41.20 58 LYS C O 1
ATOM 3130 N N . GLU C 1 59 ? 41.991 37.695 38.947 1.00 40.81 59 GLU C N 1
ATOM 3131 C CA . GLU C 1 59 ? 41.959 37.478 37.504 1.00 40.50 59 GLU C CA 1
ATOM 3132 C C . GLU C 1 59 ? 41.361 36.124 37.140 1.00 37.05 59 GLU C C 1
ATOM 3133 O O . GLU C 1 59 ? 40.653 36.001 36.144 1.00 35.28 59 GLU C O 1
ATOM 3139 N N . ALA C 1 60 ? 41.665 35.103 37.932 1.00 36.61 60 ALA C N 1
ATOM 3140 C CA . ALA C 1 60 ? 41.091 33.791 37.679 1.00 36.50 60 ALA C CA 1
ATOM 3141 C C . ALA C 1 60 ? 39.582 33.885 37.842 1.00 35.81 60 ALA C C 1
ATOM 3142 O O . ALA C 1 60 ? 38.832 33.314 37.058 1.00 36.52 60 ALA C O 1
ATOM 3144 N N . TYR C 1 61 ? 39.147 34.618 38.861 1.00 36.32 61 TYR C N 1
ATOM 3145 C CA . TYR C 1 61 ? 37.733 34.880 39.068 1.00 36.92 61 TYR C CA 1
ATOM 3146 C C . TYR C 1 61 ? 37.140 35.554 37.832 1.00 36.55 61 TYR C C 1
ATOM 3147 O O . TYR C 1 61 ? 36.190 35.058 37.239 1.00 33.48 61 TYR C O 1
ATOM 3156 N N . LYS C 1 62 ? 37.722 36.685 37.447 1.00 38.08 62 LYS C N 1
ATOM 3157 C CA . LYS C 1 62 ? 37.241 37.451 36.306 1.00 36.02 62 LYS C CA 1
ATOM 3158 C C . LYS C 1 62 ? 37.192 36.599 35.042 1.00 34.71 62 LYS C C 1
ATOM 3159 O O . LYS C 1 62 ? 36.229 36.667 34.271 1.00 34.02 62 LYS C O 1
ATOM 3165 N N . PHE C 1 63 ? 38.218 35.775 34.850 1.00 33.38 63 PHE C N 1
ATOM 3166 C CA . PHE C 1 63 ? 38.332 34.955 33.655 1.00 30.68 63 PHE C CA 1
ATOM 3167 C C . PHE C 1 63 ? 37.290 33.823 33.640 1.00 30.14 63 PHE C C 1
ATOM 3168 O O . PHE C 1 63 ? 36.711 33.500 32.598 1.00 29.95 63 PHE C O 1
ATOM 3176 N N . LEU C 1 64 ? 37.021 33.237 34.797 1.00 29.69 64 LEU C N 1
ATOM 3177 C CA . LEU C 1 64 ? 35.984 32.213 34.877 1.00 29.43 64 LEU C CA 1
ATOM 3178 C C . LEU C 1 64 ? 34.608 32.800 34.536 1.00 32.67 64 LEU C C 1
ATOM 3179 O O . LEU C 1 64 ? 33.760 32.136 33.923 1.00 32.72 64 LEU C O 1
ATOM 3184 N N . ALA C 1 65 ? 34.397 34.057 34.916 1.00 30.63 65 ALA C N 1
ATOM 3185 C CA . ALA C 1 65 ? 33.134 34.724 34.643 1.00 30.91 65 ALA C CA 1
ATOM 3186 C C . ALA C 1 65 ? 33.031 35.126 33.177 1.00 28.25 65 ALA C C 1
ATOM 3187 O O . ALA C 1 65 ? 31.951 35.062 32.575 1.00 27.04 65 ALA C O 1
ATOM 3189 N N . ILE C 1 66 ? 34.153 35.550 32.609 1.00 25.66 66 ILE C N 1
ATOM 3190 C CA . ILE C 1 66 ? 34.171 35.906 31.197 1.00 27.84 66 ILE C CA 1
ATOM 3191 C C . ILE C 1 66 ? 33.892 34.682 30.320 1.00 28.12 66 ILE C C 1
ATOM 3192 O O . ILE C 1 66 ? 33.129 34.758 29.354 1.00 28.26 66 ILE C O 1
ATOM 3197 N N . LEU C 1 67 ? 34.508 33.557 30.673 1.00 29.17 67 LEU C N 1
ATOM 3198 C CA . LEU C 1 67 ? 34.275 32.297 29.971 1.00 29.31 67 LEU C CA 1
ATOM 3199 C C . LEU C 1 67 ? 32.791 31.924 30.007 1.00 27.79 67 LEU C C 1
ATOM 3200 O O . LEU C 1 67 ? 32.222 31.500 29.001 1.00 27.63 67 LEU C O 1
ATOM 3205 N N . ALA C 1 68 ? 32.167 32.097 31.169 1.00 27.80 68 ALA C N 1
ATOM 3206 C CA . ALA C 1 68 ? 30.746 31.803 31.311 1.00 29.35 68 ALA C CA 1
ATOM 3207 C C . ALA C 1 68 ? 29.898 32.662 30.383 1.00 28.76 68 ALA C C 1
ATOM 3208 O O . ALA C 1 68 ? 28.944 32.162 29.801 1.00 30.89 68 ALA C O 1
ATOM 3210 N N . LYS C 1 69 ? 30.244 33.937 30.218 1.00 26.53 69 LYS C N 1
ATOM 3211 C CA . LYS C 1 69 ? 29.454 34.790 29.324 1.00 28.87 69 LYS C CA 1
ATOM 3212 C C . LYS C 1 69 ? 29.621 34.357 27.873 1.00 25.26 69 LYS C C 1
ATOM 3213 O O . LYS C 1 69 ? 28.700 34.457 27.061 1.00 26.87 69 LYS C O 1
ATOM 3219 N N . VAL C 1 70 ? 30.812 33.883 27.556 1.00 24.61 70 VAL C N 1
ATOM 3220 C CA . VAL C 1 70 ? 31.103 33.414 26.222 1.00 24.76 70 VAL C CA 1
ATOM 3221 C C . VAL C 1 70 ? 30.197 32.240 25.885 1.00 25.42 70 VAL C C 1
ATOM 3222 O O . VAL C 1 70 ? 29.510 32.254 24.867 1.00 23.44 70 VAL C O 1
ATOM 3226 N N . PHE C 1 71 ? 30.194 31.217 26.736 1.00 24.52 71 PHE C N 1
ATOM 3227 C CA . PHE C 1 71 ? 29.386 30.039 26.435 1.00 25.60 71 PHE C CA 1
ATOM 3228 C C . PHE C 1 71 ? 27.883 30.355 26.488 1.00 27.80 71 PHE C C 1
ATOM 3229 O O . PHE C 1 71 ? 27.110 29.899 25.630 1.00 25.51 71 PHE C O 1
ATOM 3237 N N . ALA C 1 72 ? 27.494 31.183 27.456 1.00 26.74 72 ALA C N 1
ATOM 3238 C CA . ALA C 1 72 ? 26.144 31.737 27.501 1.00 25.04 72 ALA C CA 1
ATOM 3239 C C . ALA C 1 72 ? 25.727 32.334 26.160 1.00 22.70 72 ALA C C 1
ATOM 3240 O O . ALA C 1 72 ? 24.731 31.926 25.567 1.00 25.27 72 ALA C O 1
ATOM 3242 N N . GLU C 1 73 ? 26.504 33.286 25.675 1.00 21.50 73 GLU C N 1
ATOM 3243 C CA . GLU C 1 73 ? 26.169 33.983 24.438 1.00 23.62 73 GLU C CA 1
ATOM 3244 C C . GLU C 1 73 ? 26.034 33.008 23.279 1.00 23.29 73 GLU C C 1
ATOM 3245 O O . GLU C 1 73 ? 25.214 33.197 22.379 1.00 19.83 73 GLU C O 1
ATOM 3251 N N . LEU C 1 74 ? 26.846 31.954 23.321 1.00 22.61 74 LEU C N 1
ATOM 3252 C CA . LEU C 1 74 ? 26.912 30.993 22.232 1.00 19.68 74 LEU C CA 1
ATOM 3253 C C . LEU C 1 74 ? 25.829 29.942 22.345 1.00 19.70 74 LEU C C 1
ATOM 3254 O O . LEU C 1 74 ? 25.606 29.186 21.403 1.00 17.59 74 LEU C O 1
ATOM 3259 N N . GLY C 1 75 ? 25.162 29.901 23.499 1.00 20.09 75 GLY C N 1
ATOM 3260 C CA . GLY C 1 75 ? 24.171 28.882 23.773 1.00 20.84 75 GLY C CA 1
ATOM 3261 C C . GLY C 1 75 ? 24.843 27.541 23.996 1.00 24.07 75 GLY C C 1
ATOM 3262 O O . GLY C 1 75 ? 24.332 26.485 23.601 1.00 25.25 75 GLY C O 1
ATOM 3263 N N . TYR C 1 76 ? 26.010 27.591 24.631 1.00 24.27 76 TYR C N 1
ATOM 3264 C CA . TYR C 1 76 ? 26.847 26.426 24.811 1.00 22.54 76 TYR C CA 1
ATOM 3265 C C . TYR C 1 76 ? 26.762 25.949 26.249 1.00 27.18 76 TYR C C 1
ATOM 3266 O O . TYR C 1 76 ? 26.757 26.755 27.185 1.00 25.08 76 TYR C O 1
ATOM 3275 N N . ASN C 1 77 ? 26.702 24.631 26.411 1.00 25.38 77 ASN C N 1
ATOM 3276 C CA . ASN C 1 77 ? 26.778 24.015 27.716 1.00 30.23 77 ASN C CA 1
ATOM 3277 C C . ASN C 1 77 ? 28.219 23.862 28.154 1.00 34.48 77 ASN C C 1
ATOM 3278 O O . ASN C 1 77 ? 29.022 23.236 27.463 1.00 32.81 77 ASN C O 1
ATOM 3283 N N . ASP C 1 78 ? 28.536 24.437 29.306 1.00 36.96 78 ASP C N 1
ATOM 3284 C CA . ASP C 1 78 ? 29.750 24.101 30.015 1.00 38.75 78 ASP C CA 1
ATOM 3285 C C . ASP C 1 78 ? 29.698 22.612 30.378 1.00 44.65 78 ASP C C 1
ATOM 3286 O O . ASP C 1 78 ? 29.087 22.226 31.377 1.00 45.43 78 ASP C O 1
ATOM 3291 N N . ILE C 1 79 ? 30.318 21.775 29.553 1.00 38.82 79 ILE C N 1
ATOM 3292 C CA . ILE C 1 79 ? 30.300 20.347 29.800 1.00 40.30 79 ILE C CA 1
ATOM 3293 C C . ILE C 1 79 ? 31.450 19.968 30.721 1.00 47.18 79 ILE C C 1
ATOM 3294 O O . ILE C 1 79 ? 31.473 18.867 31.268 1.00 49.93 79 ILE C O 1
ATOM 3299 N N . ASN C 1 80 ? 32.386 20.892 30.920 1.00 43.66 80 ASN C N 1
ATOM 3300 C CA . ASN C 1 80 ? 33.665 20.526 31.502 1.00 40.08 80 ASN C CA 1
ATOM 3301 C C . ASN C 1 80 ? 34.492 21.724 31.934 1.00 37.94 80 ASN C C 1
ATOM 3302 O O . ASN C 1 80 ? 34.553 22.718 31.225 1.00 37.22 80 ASN C O 1
ATOM 3307 N N . ARG C 1 81 ? 35.152 21.619 33.083 1.00 36.96 81 ARG C N 1
ATOM 3308 C CA . ARG C 1 81 ? 35.994 22.703 33.567 1.00 35.11 81 ARG C CA 1
ATOM 3309 C C . ARG C 1 81 ? 37.113 22.196 34.479 1.00 36.21 81 ARG C C 1
ATOM 3310 O O . ARG C 1 81 ? 36.953 21.211 35.197 1.00 38.84 81 ARG C O 1
ATOM 3318 N N . LYS C 1 82 ? 38.253 22.873 34.432 1.00 30.07 82 LYS C N 1
ATOM 3319 C CA . LYS C 1 82 ? 39.388 22.502 35.251 1.00 32.80 82 LYS C CA 1
ATOM 3320 C C . LYS C 1 82 ? 40.326 23.692 35.423 1.00 33.38 82 LYS C C 1
ATOM 3321 O O . LYS C 1 82 ? 40.149 24.742 34.795 1.00 30.18 82 LYS C O 1
ATOM 3335 N N . THR C 1 84 ? 44.547 24.802 36.239 1.00 25.03 84 THR C N 1
ATOM 3336 C CA . THR C 1 84 ? 45.944 24.455 36.436 1.00 26.85 84 THR C CA 1
ATOM 3337 C C . THR C 1 84 ? 46.742 25.568 37.120 1.00 27.37 84 THR C C 1
ATOM 3338 O O . THR C 1 84 ? 46.785 26.718 36.668 1.00 26.28 84 THR C O 1
ATOM 3342 N N . VAL C 1 85 ? 47.364 25.198 38.228 1.00 26.68 85 VAL C N 1
ATOM 3343 C CA . VAL C 1 85 ? 48.217 26.090 38.989 1.00 27.30 85 VAL C CA 1
ATOM 3344 C C . VAL C 1 85 ? 49.681 25.740 38.745 1.00 26.55 85 VAL C C 1
ATOM 3345 O O . VAL C 1 85 ? 50.089 24.590 38.860 1.00 24.56 85 VAL C O 1
ATOM 3349 N N . ARG C 1 86 ? 50.473 26.743 38.406 1.00 26.41 86 ARG C N 1
ATOM 3350 C CA . ARG C 1 86 ? 51.891 26.537 38.214 1.00 26.90 86 ARG C CA 1
ATOM 3351 C C . ARG C 1 86 ? 52.700 27.382 39.209 1.00 30.22 86 ARG C C 1
ATOM 3352 O O . ARG C 1 86 ? 52.627 28.618 39.212 1.00 29.62 86 ARG C O 1
ATOM 3360 N N . PHE C 1 87 ? 53.444 26.688 40.069 1.00 31.85 87 PHE C N 1
ATOM 3361 C CA . PHE C 1 87 ? 54.358 27.307 41.033 1.00 32.78 87 PHE C CA 1
ATOM 3362 C C . PHE C 1 87 ? 55.810 27.190 40.561 1.00 31.60 87 PHE C C 1
ATOM 3363 O O . PHE C 1 87 ? 56.216 26.161 40.009 1.00 31.95 87 PHE C O 1
ATOM 3371 N N . ARG C 1 88 ? 56.598 28.232 40.806 1.00 35.98 88 ARG C N 1
ATOM 3372 C CA . ARG C 1 88 ? 58.008 28.253 40.411 1.00 35.63 88 ARG C CA 1
ATOM 3373 C C . ARG C 1 88 ? 58.881 28.832 41.526 1.00 37.01 88 ARG C C 1
ATOM 3374 O O . ARG C 1 88 ? 58.694 29.981 41.922 1.00 38.77 88 ARG C O 1
ATOM 3382 N N . GLY C 1 89 ? 59.823 28.037 42.038 1.00 38.76 89 GLY C N 1
ATOM 3383 C CA . GLY C 1 89 ? 60.672 28.468 43.143 1.00 42.67 89 GLY C CA 1
ATOM 3384 C C . GLY C 1 89 ? 61.981 27.704 43.293 1.00 45.15 89 GLY C C 1
ATOM 3385 O O . GLY C 1 89 ? 62.125 26.619 42.740 1.00 45.34 89 GLY C O 1
ATOM 3386 N N . ASP C 1 90 ? 62.936 28.271 44.032 1.00 46.75 90 ASP C N 1
ATOM 3387 C CA . ASP C 1 90 ? 64.229 27.621 44.284 1.00 42.46 90 ASP C CA 1
ATOM 3388 C C . ASP C 1 90 ? 64.165 26.696 45.482 1.00 43.09 90 ASP C C 1
ATOM 3389 O O . ASP C 1 90 ? 64.676 25.579 45.450 1.00 47.10 90 ASP C O 1
ATOM 3394 N N . ASP C 1 91 ? 63.562 27.183 46.559 1.00 43.59 91 ASP C N 1
ATOM 3395 C CA . ASP C 1 91 ? 63.423 26.390 47.773 1.00 44.52 91 ASP C CA 1
ATOM 3396 C C . ASP C 1 91 ? 62.494 25.213 47.494 1.00 44.78 91 ASP C C 1
ATOM 3397 O O . ASP C 1 91 ? 61.275 25.370 47.427 1.00 44.41 91 ASP C O 1
ATOM 3402 N N . LEU C 1 92 ? 63.088 24.036 47.329 1.00 45.02 92 LEU C N 1
ATOM 3403 C CA . LEU C 1 92 ? 62.343 22.815 47.053 1.00 38.98 92 LEU C CA 1
ATOM 3404 C C . LEU C 1 92 ? 61.359 22.458 48.154 1.00 41.04 92 LEU C C 1
ATOM 3405 O O . LEU C 1 92 ? 60.266 21.962 47.878 1.00 44.12 92 LEU C O 1
ATOM 3410 N N . GLU C 1 93 ? 61.756 22.683 49.402 1.00 42.52 93 GLU C N 1
ATOM 3411 C CA . GLU C 1 93 ? 60.924 22.307 50.535 1.00 41.11 93 GLU C CA 1
ATOM 3412 C C . GLU C 1 93 ? 59.676 23.186 50.576 1.00 43.72 93 GLU C C 1
ATOM 3413 O O . GLU C 1 93 ? 58.595 22.734 50.974 1.00 42.92 93 GLU C O 1
ATOM 3419 N N . ALA C 1 94 ? 59.841 24.439 50.150 1.00 42.95 94 ALA C N 1
ATOM 3420 C CA . ALA C 1 94 ? 58.749 25.413 50.079 1.00 44.97 94 ALA C CA 1
ATOM 3421 C C . ALA C 1 94 ? 57.690 24.960 49.080 1.00 45.00 94 ALA C C 1
ATOM 3422 O O . ALA C 1 94 ? 56.485 24.991 49.363 1.00 44.40 94 ALA C O 1
ATOM 3424 N N . LEU C 1 95 ? 58.170 24.542 47.912 1.00 41.67 95 LEU C N 1
ATOM 3425 C CA . LEU C 1 95 ? 57.344 24.018 46.838 1.00 38.28 95 LEU C CA 1
ATOM 3426 C C . LEU C 1 95 ? 56.523 22.823 47.280 1.00 38.33 95 LEU C C 1
ATOM 3427 O O . LEU C 1 95 ? 55.325 22.750 47.014 1.00 39.27 95 LEU C O 1
ATOM 3432 N N . GLU C 1 96 ? 57.170 21.879 47.950 1.00 40.28 96 GLU C N 1
ATOM 3433 C CA . GLU C 1 96 ? 56.493 20.648 48.342 1.00 39.94 96 GLU C CA 1
ATOM 3434 C C . GLU C 1 96 ? 55.497 20.872 49.466 1.00 37.66 96 GLU C C 1
ATOM 3435 O O . GLU C 1 96 ? 54.511 20.143 49.584 1.00 36.45 96 GLU C O 1
ATOM 3441 N N . LYS C 1 97 ? 55.756 21.886 50.284 1.00 40.15 97 LYS C N 1
ATOM 3442 C CA . LYS C 1 97 ? 54.779 22.314 51.278 1.00 45.56 97 LYS C CA 1
ATOM 3443 C C . LYS C 1 97 ? 53.577 22.955 50.566 1.00 41.97 97 LYS C C 1
ATOM 3444 O O . LYS C 1 97 ? 52.425 22.594 50.823 1.00 41.29 97 LYS C O 1
ATOM 3450 N N . ALA C 1 98 ? 53.862 23.887 49.660 1.00 39.70 98 ALA C N 1
ATOM 3451 C CA . ALA C 1 98 ? 52.837 24.466 48.801 1.00 40.83 98 ALA C CA 1
ATOM 3452 C C . ALA C 1 98 ? 52.026 23.365 48.122 1.00 38.37 98 ALA C C 1
ATOM 3453 O O . ALA C 1 98 ? 50.800 23.413 48.102 1.00 39.55 98 ALA C O 1
ATOM 3455 N N . LEU C 1 99 ? 52.713 22.365 47.584 1.00 34.82 99 LEU C N 1
ATOM 3456 C CA . LEU C 1 99 ? 52.038 21.247 46.942 1.00 34.51 99 LEU C CA 1
ATOM 3457 C C . LEU C 1 99 ? 51.146 20.493 47.921 1.00 35.58 99 LEU C C 1
ATOM 3458 O O . LEU C 1 99 ? 50.005 20.155 47.599 1.00 34.61 99 LEU C O 1
ATOM 3463 N N . LYS C 1 100 ? 51.665 20.226 49.116 1.00 37.19 100 LYS C N 1
ATOM 3464 C CA . LYS C 1 100 ? 50.924 19.426 50.087 1.00 38.57 100 LYS C CA 1
ATOM 3465 C C . LYS C 1 100 ? 49.588 20.078 50.442 1.00 36.89 100 LYS C C 1
ATOM 3466 O O . LYS C 1 100 ? 48.554 19.428 50.433 1.00 34.29 100 LYS C O 1
ATOM 3472 N N . GLU C 1 101 ? 49.633 21.378 50.722 1.00 39.20 101 GLU C N 1
ATOM 3473 C CA . GLU C 1 101 ? 48.474 22.127 51.185 1.00 40.37 101 GLU C CA 1
ATOM 3474 C C . GLU C 1 101 ? 47.461 22.328 50.080 1.00 42.12 101 GLU C C 1
ATOM 3475 O O . GLU C 1 101 ? 46.261 22.235 50.314 1.00 47.82 101 GLU C O 1
ATOM 3489 N N . ILE C 1 103 ? 46.864 20.378 47.373 1.00 36.64 103 ILE C N 1
ATOM 3490 C CA . ILE C 1 103 ? 46.104 19.156 47.123 1.00 35.59 103 ILE C CA 1
ATOM 3491 C C . ILE C 1 103 ? 45.234 18.719 48.308 1.00 39.69 103 ILE C C 1
ATOM 3492 O O . ILE C 1 103 ? 44.248 17.992 48.132 1.00 41.26 103 ILE C O 1
ATOM 3497 N N . ARG C 1 104 ? 45.579 19.148 49.517 1.00 38.08 104 ARG C N 1
ATOM 3498 C CA . ARG C 1 104 ? 44.702 18.843 50.637 1.00 43.22 104 ARG C CA 1
ATOM 3499 C C . ARG C 1 104 ? 43.393 19.625 50.487 1.00 44.22 104 ARG C C 1
ATOM 3500 O O . ARG C 1 104 ? 42.303 19.066 50.621 1.00 37.94 104 ARG C O 1
ATOM 3508 N N . GLN C 1 105 ? 43.526 20.918 50.196 1.00 44.17 105 GLN C N 1
ATOM 3509 C CA . GLN C 1 105 ? 42.386 21.801 49.962 1.00 45.56 105 GLN C CA 1
ATOM 3510 C C . GLN C 1 105 ? 41.526 21.359 48.778 1.00 45.41 105 GLN C C 1
ATOM 3511 O O . GLN C 1 105 ? 40.301 21.480 48.806 1.00 46.76 105 GLN C O 1
ATOM 3517 N N . ALA C 1 106 ? 42.171 20.870 47.726 1.00 40.46 106 ALA C N 1
ATOM 3518 C CA . ALA C 1 106 ? 41.434 20.449 46.551 1.00 39.36 106 ALA C CA 1
ATOM 3519 C C . ALA C 1 106 ? 40.586 19.248 46.904 1.00 39.61 106 ALA C C 1
ATOM 3520 O O . ALA C 1 106 ? 39.381 19.238 46.673 1.00 40.28 106 ALA C O 1
ATOM 3522 N N . ARG C 1 107 ? 41.220 18.232 47.473 1.00 41.42 107 ARG C N 1
ATOM 3523 C CA . ARG C 1 107 ? 40.497 17.024 47.867 1.00 44.34 107 ARG C CA 1
ATOM 3524 C C . ARG C 1 107 ? 39.462 17.304 48.961 1.00 43.06 107 ARG C C 1
ATOM 3525 O O . ARG C 1 107 ? 38.421 16.648 49.017 1.00 41.83 107 ARG C O 1
ATOM 3533 N N . LYS C 1 108 ? 39.762 18.285 49.812 1.00 42.11 108 LYS C N 1
ATOM 3534 C CA . LYS C 1 108 ? 38.843 18.756 50.846 1.00 44.60 108 LYS C CA 1
ATOM 3535 C C . LYS C 1 108 ? 37.463 18.975 50.260 1.00 45.55 108 LYS C C 1
ATOM 3536 O O . LYS C 1 108 ? 36.472 18.463 50.780 1.00 44.74 108 LYS C O 1
ATOM 3542 N N . PHE C 1 109 ? 37.419 19.722 49.157 1.00 46.97 109 PHE C N 1
ATOM 3543 C CA . PHE C 1 109 ? 36.175 20.027 48.460 1.00 41.25 109 PHE C CA 1
ATOM 3544 C C . PHE C 1 109 ? 35.874 19.072 47.313 1.00 40.93 109 PHE C C 1
ATOM 3545 O O . PHE C 1 109 ? 35.229 19.453 46.340 1.00 45.51 109 PHE C O 1
ATOM 3553 N N . ALA C 1 110 ? 36.355 17.835 47.443 1.00 43.50 110 ALA C N 1
ATOM 3554 C CA . ALA C 1 110 ? 36.004 16.720 46.552 1.00 40.27 110 ALA C CA 1
ATOM 3555 C C . ALA C 1 110 ? 36.637 16.788 45.167 1.00 39.82 110 ALA C C 1
ATOM 3556 O O . ALA C 1 110 ? 36.162 16.147 44.234 1.00 39.93 110 ALA C O 1
ATOM 3558 N N . GLY C 1 111 ? 37.714 17.552 45.033 1.00 38.82 111 GLY C N 1
ATOM 3559 C CA . GLY C 1 111 ? 38.388 17.654 43.759 1.00 34.08 111 GLY C CA 1
ATOM 3560 C C . GLY C 1 111 ? 39.345 16.500 43.544 1.00 37.62 111 GLY C C 1
ATOM 3561 O O . GLY C 1 111 ? 39.853 15.931 44.504 1.00 39.30 111 GLY C O 1
ATOM 3562 N N . THR C 1 112 ? 39.573 16.150 42.280 1.00 35.90 112 THR C N 1
ATOM 3563 C CA . THR C 1 112 ? 40.599 15.194 41.898 1.00 34.23 112 THR C CA 1
ATOM 3564 C C . THR C 1 112 ? 41.783 15.957 41.299 1.00 34.53 112 THR C C 1
ATOM 3565 O O . THR C 1 112 ? 41.590 16.822 40.433 1.00 32.42 112 THR C O 1
ATOM 3569 N N . VAL C 1 113 ? 42.993 15.622 41.753 1.00 30.61 113 VAL C N 1
ATOM 3570 C CA . VAL C 1 113 ? 44.206 16.342 41.368 1.00 29.15 113 VAL C CA 1
ATOM 3571 C C . VAL C 1 113 ? 45.212 15.507 40.585 1.00 28.40 113 VAL C C 1
ATOM 3572 O O . VAL C 1 113 ? 45.255 14.277 40.676 1.00 26.69 113 VAL C O 1
ATOM 3576 N N . THR C 1 114 ? 46.049 16.222 39.847 1.00 25.75 114 THR C N 1
ATOM 3577 C CA . THR C 1 114 ? 47.142 15.651 39.093 1.00 24.53 114 THR C CA 1
ATOM 3578 C C . THR C 1 114 ? 48.280 16.646 39.277 1.00 26.52 114 THR C C 1
ATOM 3579 O O . THR C 1 114 ? 48.045 17.854 39.358 1.00 27.21 114 THR C O 1
ATOM 3583 N N . TYR C 1 115 ? 49.506 16.155 39.384 1.00 23.96 115 TYR C N 1
ATOM 3584 C CA . TYR C 1 115 ? 50.641 17.050 39.546 1.00 24.08 115 TYR C CA 1
ATOM 3585 C C . TYR C 1 115 ? 51.953 16.456 39.092 1.00 22.14 115 TYR C C 1
ATOM 3586 O O . TYR C 1 115 ? 52.145 15.244 39.109 1.00 22.06 115 TYR C O 1
ATOM 3595 N N . THR C 1 116 ? 52.853 17.337 38.684 1.00 21.31 116 THR C N 1
ATOM 3596 C CA . THR C 1 116 ? 54.211 16.949 38.390 1.00 22.02 116 THR C CA 1
ATOM 3597 C C . THR C 1 116 ? 55.161 17.993 38.952 1.00 22.87 116 THR C C 1
ATOM 3598 O O . THR C 1 116 ? 54.872 19.192 38.920 1.00 24.50 116 THR C O 1
ATOM 3602 N N . LEU C 1 117 ? 56.285 17.535 39.487 1.00 22.91 117 LEU C N 1
ATOM 3603 C CA . LEU C 1 117 ? 57.335 18.440 39.943 1.00 23.77 117 LEU C CA 1
ATOM 3604 C C . LEU C 1 117 ? 58.593 18.175 39.147 1.00 26.12 117 LEU C C 1
ATOM 3605 O O . LEU C 1 117 ? 59.075 17.045 39.067 1.00 22.97 117 LEU C O 1
ATOM 3610 N N . ASP C 1 118 ? 59.121 19.230 38.551 1.00 30.26 118 ASP C N 1
ATOM 3611 C CA . ASP C 1 118 ? 60.269 19.099 37.680 1.00 30.40 118 ASP C CA 1
ATOM 3612 C C . ASP C 1 118 ? 61.128 20.315 37.891 1.00 32.33 118 ASP C C 1
ATOM 3613 O O . ASP C 1 118 ? 60.748 21.417 37.496 1.00 32.74 118 ASP C O 1
ATOM 3618 N N . GLY C 1 119 ? 62.271 20.114 38.537 1.00 29.64 119 GLY C N 1
ATOM 3619 C CA . GLY C 1 119 ? 63.190 21.196 38.832 1.00 29.50 119 GLY C CA 1
ATOM 3620 C C . GLY C 1 119 ? 62.558 22.279 39.678 1.00 33.02 119 GLY C C 1
ATOM 3621 O O . GLY C 1 119 ? 62.039 22.012 40.755 1.00 33.53 119 GLY C O 1
ATOM 3622 N N . ASN C 1 120 ? 62.597 23.508 39.184 1.00 34.53 120 ASN C N 1
ATOM 3623 C CA . ASN C 1 120 ? 61.995 24.627 39.897 1.00 38.80 120 ASN C CA 1
ATOM 3624 C C . ASN C 1 120 ? 60.493 24.794 39.648 1.00 35.90 120 ASN C C 1
ATOM 3625 O O . ASN C 1 120 ? 59.864 25.663 40.240 1.00 36.16 120 ASN C O 1
ATOM 3630 N N . ASP C 1 121 ? 59.928 23.967 38.776 1.00 32.72 121 ASP C N 1
ATOM 3631 C CA . ASP C 1 121 ? 58.537 24.137 38.358 1.00 33.85 121 ASP C CA 1
ATOM 3632 C C . ASP C 1 121 ? 57.610 23.112 38.993 1.00 31.04 121 ASP C C 1
ATOM 3633 O O . ASP C 1 121 ? 57.971 21.942 39.127 1.00 32.67 121 ASP C O 1
ATOM 3638 N N . LEU C 1 122 ? 56.416 23.555 39.373 1.00 29.16 122 LEU C N 1
ATOM 3639 C CA . LEU C 1 122 ? 55.410 22.670 39.958 1.00 27.69 122 LEU C CA 1
ATOM 3640 C C . LEU C 1 122 ? 54.044 22.911 39.311 1.00 28.42 122 LEU C C 1
ATOM 3641 O O . LEU C 1 122 ? 53.530 24.030 39.337 1.00 25.91 122 LEU C O 1
ATOM 3646 N N . GLU C 1 123 ? 53.450 21.854 38.758 1.00 24.91 123 GLU C N 1
ATOM 3647 C CA . GLU C 1 123 ? 52.193 21.971 38.043 1.00 24.01 123 GLU C CA 1
ATOM 3648 C C . GLU C 1 123 ? 51.067 21.171 38.703 1.00 23.92 123 GLU C C 1
ATOM 3649 O O . GLU C 1 123 ? 51.171 19.968 38.860 1.00 24.56 123 GLU C O 1
ATOM 3655 N N . ILE C 1 124 ? 49.978 21.837 39.065 1.00 21.44 124 ILE C N 1
ATOM 3656 C CA . ILE C 1 124 ? 48.854 21.142 39.666 1.00 25.34 124 ILE C CA 1
ATOM 3657 C C . ILE C 1 124 ? 47.521 21.455 38.966 1.00 28.57 124 ILE C C 1
ATOM 3658 O O . ILE C 1 124 ? 47.114 22.621 38.831 1.00 27.02 124 ILE C O 1
ATOM 3663 N N . THR C 1 125 ? 46.843 20.390 38.547 1.00 26.56 125 THR C N 1
ATOM 3664 C CA . THR C 1 125 ? 45.606 20.476 37.797 1.00 28.85 125 THR C CA 1
ATOM 3665 C C . THR C 1 125 ? 44.451 19.938 38.635 1.00 32.40 125 THR C C 1
ATOM 3666 O O . THR C 1 125 ? 44.470 18.792 39.079 1.00 32.72 125 THR C O 1
ATOM 3670 N N . ILE C 1 126 ? 43.438 20.763 38.850 1.00 31.35 126 ILE C N 1
ATOM 3671 C CA . ILE C 1 126 ? 42.289 20.321 39.613 1.00 31.15 126 ILE C CA 1
ATOM 3672 C C . ILE C 1 126 ? 41.068 20.192 38.715 1.00 33.09 126 ILE C C 1
ATOM 3673 O O . ILE C 1 126 ? 40.808 21.060 37.892 1.00 32.45 126 ILE C O 1
ATOM 3678 N N . THR C 1 127 ? 40.326 19.099 38.870 1.00 35.95 127 THR C N 1
ATOM 3679 C CA . THR C 1 127 ? 39.180 18.817 38.010 1.00 35.96 127 THR C CA 1
ATOM 3680 C C . THR C 1 127 ? 37.931 18.395 38.802 1.00 37.31 127 THR C C 1
ATOM 3681 O O . THR C 1 127 ? 37.956 18.296 40.031 1.00 35.73 127 THR C O 1
ATOM 3685 N N . GLY C 1 128 ? 36.837 18.164 38.081 1.00 41.94 128 GLY C N 1
ATOM 3686 C CA . GLY C 1 128 ? 35.612 17.640 38.662 1.00 38.69 128 GLY C CA 1
ATOM 3687 C C . GLY C 1 128 ? 34.990 18.425 39.806 1.00 40.90 128 GLY C C 1
ATOM 3688 O O . GLY C 1 128 ? 34.455 17.828 40.744 1.00 43.39 128 GLY C O 1
ATOM 3689 N N . VAL C 1 129 ? 35.055 19.753 39.754 1.00 39.53 129 VAL C N 1
ATOM 3690 C CA . VAL C 1 129 ? 34.358 20.565 40.750 1.00 41.98 129 VAL C CA 1
ATOM 3691 C C . VAL C 1 129 ? 33.611 21.714 40.094 1.00 43.18 129 VAL C C 1
ATOM 3692 O O . VAL C 1 129 ? 33.919 22.094 38.968 1.00 43.75 129 VAL C O 1
ATOM 3696 N N . PRO C 1 130 ? 32.599 22.254 40.786 1.00 43.29 130 PRO C N 1
ATOM 3697 C CA . PRO C 1 130 ? 31.913 23.423 40.226 1.00 40.31 130 PRO C CA 1
ATOM 3698 C C . PRO C 1 130 ? 32.791 24.663 40.259 1.00 42.09 130 PRO C C 1
ATOM 3699 O O . PRO C 1 130 ? 33.694 24.771 41.086 1.00 41.39 130 PRO C O 1
ATOM 3703 N N . ARG C 1 131 ? 32.506 25.588 39.351 1.00 44.39 131 ARG C N 1
ATOM 3704 C CA . ARG C 1 131 ? 33.237 26.834 39.218 1.00 38.12 131 ARG C CA 1
ATOM 3705 C C . ARG C 1 131 ? 33.448 27.564 40.542 1.00 40.46 131 ARG C C 1
ATOM 3706 O O . ARG C 1 131 ? 34.490 28.189 40.754 1.00 41.04 131 ARG C O 1
ATOM 3714 N N . GLN C 1 132 ? 32.465 27.479 41.434 1.00 43.03 132 GLN C N 1
ATOM 3715 C CA . GLN C 1 132 ? 32.565 28.113 42.750 1.00 45.62 132 GLN C CA 1
ATOM 3716 C C . GLN C 1 132 ? 33.768 27.579 43.547 1.00 43.59 132 GLN C C 1
ATOM 3717 O O . GLN C 1 132 ? 34.486 28.344 44.197 1.00 41.26 132 GLN C O 1
ATOM 3723 N N . VAL C 1 133 ? 33.985 26.268 43.484 1.00 42.57 133 VAL C N 1
ATOM 37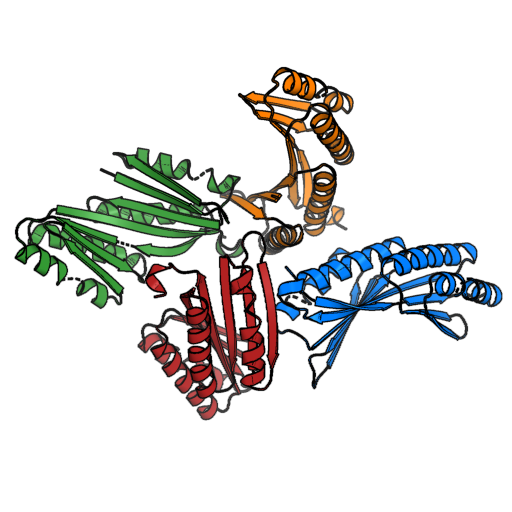24 C CA . VAL C 1 133 ? 35.115 25.653 44.163 1.00 41.75 133 VAL C CA 1
ATOM 3725 C C . VAL C 1 133 ? 36.417 26.163 43.546 1.00 41.13 133 VAL C C 1
ATOM 3726 O O . VAL C 1 133 ? 37.326 26.588 44.265 1.00 39.54 133 VAL C O 1
ATOM 3730 N N . LEU C 1 134 ? 36.489 26.132 42.216 1.00 40.06 134 LEU C N 1
ATOM 3731 C CA . LEU C 1 134 ? 37.659 26.622 41.491 1.00 38.55 134 LEU C CA 1
ATOM 3732 C C . LEU C 1 134 ? 38.030 28.033 41.937 1.00 38.41 134 LEU C C 1
ATOM 3733 O O . LEU C 1 134 ? 39.206 28.332 42.116 1.00 38.96 134 LEU C O 1
ATOM 3738 N N . GLU C 1 135 ? 37.030 28.886 42.148 1.00 38.40 135 GLU C N 1
ATOM 3739 C CA . GLU C 1 135 ? 37.290 30.260 42.578 1.00 38.42 135 GLU C CA 1
ATOM 3740 C C . GLU C 1 135 ? 37.987 30.301 43.938 1.00 39.71 135 GLU C C 1
ATOM 3741 O O . GLU C 1 135 ? 38.882 31.116 44.150 1.00 38.05 135 GLU C O 1
ATOM 3747 N N . GLU C 1 136 ? 37.576 29.427 44.855 1.00 41.22 136 GLU C N 1
ATOM 3748 C CA . GLU C 1 136 ? 38.189 29.372 46.184 1.00 41.85 136 GLU C CA 1
ATOM 3749 C C . GLU C 1 136 ? 39.632 28.891 46.126 1.00 40.56 136 GLU C C 1
ATOM 3750 O O . GLU C 1 136 ? 40.531 29.513 46.688 1.00 41.47 136 GLU C O 1
ATOM 3756 N N . LEU C 1 137 ? 39.838 27.772 45.444 1.00 38.45 137 LEU C N 1
ATOM 3757 C CA . LEU C 1 137 ? 41.159 27.199 45.286 1.00 36.85 137 LEU C CA 1
ATOM 3758 C C . LEU C 1 137 ? 42.145 28.189 44.670 1.00 39.58 137 LEU C C 1
ATOM 3759 O O . LEU C 1 137 ? 43.342 28.141 44.958 1.00 41.28 137 LEU C O 1
ATOM 3764 N N . ALA C 1 138 ? 41.654 29.095 43.836 1.00 36.42 138 ALA C N 1
ATOM 3765 C CA . ALA C 1 138 ? 42.528 30.102 43.254 1.00 36.80 138 ALA C CA 1
ATOM 3766 C C . ALA C 1 138 ? 43.082 31.042 44.323 1.00 38.34 138 ALA C C 1
ATOM 3767 O O . ALA C 1 138 ? 44.279 31.339 44.341 1.00 38.91 138 ALA C O 1
ATOM 3769 N N . LYS C 1 139 ? 42.206 31.504 45.209 1.00 38.24 139 LYS C N 1
ATOM 3770 C CA . LYS C 1 139 ? 42.607 32.398 46.294 1.00 43.06 139 LYS C CA 1
ATOM 3771 C C . LYS C 1 139 ? 43.580 31.690 47.215 1.00 37.92 139 LYS C C 1
ATOM 3772 O O . LYS C 1 139 ? 44.557 32.280 47.670 1.00 36.41 139 LYS C O 1
ATOM 3778 N N . GLU C 1 140 ? 43.295 30.420 47.484 1.00 36.98 140 GLU C N 1
ATOM 3779 C CA . GLU C 1 140 ? 44.162 29.594 48.305 1.00 41.38 140 GLU C CA 1
ATOM 3780 C C . GLU C 1 140 ? 45.567 29.522 47.701 1.00 45.09 140 GLU C C 1
ATOM 3781 O O . GLU C 1 140 ? 46.579 29.666 48.400 1.00 42.35 140 GLU C O 1
ATOM 3787 N N . ALA C 1 141 ? 45.612 29.308 46.392 1.00 42.96 141 ALA C N 1
ATOM 3788 C CA . ALA C 1 141 ? 46.864 29.136 45.684 1.00 41.70 141 ALA C CA 1
ATOM 3789 C C . ALA C 1 141 ? 47.676 30.427 45.706 1.00 41.71 141 ALA C C 1
ATOM 3790 O O . ALA C 1 141 ? 48.897 30.402 45.869 1.00 40.55 141 ALA C O 1
ATOM 3792 N N . GLU C 1 142 ? 46.990 31.552 45.540 1.00 39.54 142 GLU C N 1
ATOM 3793 C CA . GLU C 1 142 ? 47.644 32.849 45.578 1.00 38.74 142 GLU C CA 1
ATOM 3794 C C . GLU C 1 142 ? 48.162 33.071 46.983 1.00 41.53 142 GLU C C 1
ATOM 3795 O O . GLU C 1 142 ? 49.299 33.514 47.176 1.00 40.95 142 GLU C O 1
ATOM 3801 N N . ARG C 1 143 ? 47.317 32.742 47.959 1.00 39.13 143 ARG C N 1
ATOM 3802 C CA . ARG C 1 143 ? 47.677 32.851 49.362 1.00 41.66 143 ARG C CA 1
ATOM 3803 C C . ARG C 1 143 ? 48.955 32.070 49.640 1.00 43.64 143 ARG C C 1
ATOM 3804 O O . ARG C 1 143 ? 49.853 32.560 50.333 1.00 41.91 143 ARG C O 1
ATOM 3812 N N . LEU C 1 144 ? 49.026 30.859 49.088 1.00 44.55 144 LEU C N 1
ATOM 3813 C CA . LEU C 1 144 ? 50.173 29.978 49.285 1.00 44.03 144 LEU C CA 1
ATOM 3814 C C . LEU C 1 144 ? 51.428 30.537 48.641 1.00 42.92 144 LEU C C 1
ATOM 3815 O O . LEU C 1 144 ? 52.504 30.505 49.239 1.00 48.03 144 LEU C O 1
ATOM 3820 N N . ALA C 1 145 ? 51.290 31.046 47.423 1.00 41.93 145 ALA C N 1
ATOM 3821 C CA . ALA C 1 145 ? 52.430 31.597 46.703 1.00 42.10 145 ALA C CA 1
ATOM 3822 C C . ALA C 1 145 ? 53.085 32.670 47.553 1.00 43.18 145 ALA C C 1
ATOM 3823 O O . ALA C 1 145 ? 54.311 32.727 47.676 1.00 41.61 145 ALA C O 1
ATOM 3825 N N . LYS C 1 146 ? 52.242 33.489 48.172 1.00 45.25 146 LYS C N 1
ATOM 3826 C CA . LYS C 1 146 ? 52.700 34.564 49.046 1.00 47.50 146 LYS C CA 1
ATOM 3827 C C . LYS C 1 146 ? 53.408 34.034 50.289 1.00 46.86 146 LYS C C 1
ATOM 3828 O O . LYS C 1 146 ? 54.517 34.475 50.610 1.00 46.84 146 LYS C O 1
ATOM 3834 N N . GLU C 1 147 ? 52.771 33.083 50.968 1.00 40.27 147 GLU C N 1
ATOM 3835 C CA . GLU C 1 147 ? 53.329 32.505 52.186 1.00 43.29 147 GLU C CA 1
ATOM 3836 C C . GLU C 1 147 ? 54.699 31.868 51.963 1.00 46.53 147 GLU C C 1
ATOM 3837 O O . GLU C 1 147 ? 55.624 32.083 52.742 1.00 46.61 147 GLU C O 1
ATOM 3843 N N . PHE C 1 148 ? 54.838 31.095 50.894 1.00 43.76 148 PHE C N 1
ATOM 3844 C CA . PHE C 1 148 ? 56.083 30.380 50.680 1.00 43.91 148 PHE C CA 1
ATOM 3845 C C . PHE C 1 148 ? 57.012 31.083 49.712 1.00 42.88 148 PHE C C 1
ATOM 3846 O O . PHE C 1 148 ? 58.070 30.559 49.366 1.00 44.54 148 PHE C O 1
ATOM 3854 N N . ASN C 1 149 ? 56.614 32.280 49.300 1.00 44.50 149 ASN C N 1
ATOM 3855 C CA . ASN C 1 149 ? 57.429 33.113 48.432 1.00 42.08 149 ASN C CA 1
ATOM 3856 C C . ASN C 1 149 ? 57.769 32.397 47.134 1.00 44.58 149 ASN C C 1
ATOM 3857 O O . ASN C 1 149 ? 58.936 32.127 46.852 1.00 47.85 149 ASN C O 1
ATOM 3862 N N . ILE C 1 150 ? 56.740 32.069 46.354 1.00 43.74 150 ILE C N 1
ATOM 3863 C CA . ILE C 1 150 ? 56.941 31.474 45.038 1.00 39.11 150 ILE C CA 1
ATOM 3864 C C . ILE C 1 150 ? 56.062 32.152 44.004 1.00 38.83 150 ILE C C 1
ATOM 3865 O O . ILE C 1 150 ? 54.999 32.668 44.338 1.00 42.64 150 ILE C O 1
ATOM 3870 N N . THR C 1 151 ? 56.508 32.167 42.752 1.00 36.84 151 THR C N 1
ATOM 3871 C CA . THR C 1 151 ? 55.717 32.761 41.679 1.00 35.26 151 THR C CA 1
ATOM 3872 C C . THR C 1 151 ? 54.534 31.855 41.306 1.00 37.20 151 THR C C 1
ATOM 3873 O O . THR C 1 151 ? 54.592 30.639 41.507 1.00 37.42 151 THR C O 1
ATOM 3877 N N . ILE C 1 152 ? 53.457 32.436 40.776 1.00 35.56 152 ILE C N 1
ATOM 3878 C CA . ILE C 1 152 ? 52.249 31.653 40.486 1.00 32.30 152 ILE C CA 1
ATOM 3879 C C . ILE C 1 152 ? 51.553 31.986 39.157 1.00 32.49 152 ILE C C 1
ATOM 3880 O O . ILE C 1 152 ? 51.418 33.140 38.775 1.00 35.67 152 ILE C O 1
ATOM 3885 N N . THR C 1 153 ? 51.118 30.953 38.455 1.00 33.58 153 THR C N 1
ATOM 3886 C CA . THR C 1 153 ? 50.270 31.110 37.284 1.00 31.47 153 THR C CA 1
ATOM 3887 C C . THR C 1 153 ? 48.945 30.456 37.626 1.00 32.06 153 THR C C 1
ATOM 3888 O O . THR C 1 153 ? 48.920 29.498 38.398 1.00 31.47 153 THR C O 1
ATOM 3892 N N . ILE C 1 154 ? 47.837 30.963 37.085 1.00 34.84 154 ILE C N 1
ATOM 3893 C CA . ILE C 1 154 ? 46.582 30.222 37.183 1.00 29.99 154 ILE C CA 1
ATOM 3894 C C . ILE C 1 154 ? 45.907 30.126 35.823 1.00 32.20 154 ILE C C 1
ATOM 3895 O O . ILE C 1 154 ? 45.620 31.136 35.185 1.00 31.38 154 ILE C O 1
ATOM 3900 N N . THR C 1 155 ? 45.669 28.897 35.376 1.00 29.52 155 THR C N 1
ATOM 3901 C CA . THR C 1 155 ? 45.043 28.681 34.082 1.00 28.95 155 THR C CA 1
ATOM 3902 C C . THR C 1 155 ? 43.658 28.089 34.306 1.00 29.87 155 THR C C 1
ATOM 3903 O O . THR C 1 155 ? 43.507 27.081 34.997 1.00 28.93 155 THR C O 1
ATOM 3907 N N . VAL C 1 156 ? 42.640 28.727 33.750 1.00 28.30 156 VAL C N 1
ATOM 3908 C CA . VAL C 1 156 ? 41.307 28.152 33.827 1.00 26.85 156 VAL C CA 1
ATOM 3909 C C . VAL C 1 156 ? 40.855 27.681 32.459 1.00 25.03 156 VAL C C 1
ATOM 3910 O O . VAL C 1 156 ? 41.027 28.363 31.438 1.00 23.06 156 VAL C O 1
ATOM 3914 N N . THR C 1 157 ? 40.313 26.478 32.438 1.00 24.83 157 THR C N 1
ATOM 3915 C CA . THR C 1 157 ? 39.963 25.872 31.186 1.00 25.53 157 THR C CA 1
ATOM 3916 C C . THR C 1 157 ? 38.546 25.407 31.253 1.00 28.24 157 THR C C 1
ATOM 3917 O O . THR C 1 157 ? 38.153 24.722 32.193 1.00 31.86 157 THR C O 1
ATOM 3921 N N . VAL C 1 158 ? 37.777 25.798 30.247 1.00 28.96 158 VAL C N 1
ATOM 3922 C CA . VAL C 1 158 ? 36.380 25.429 30.147 1.00 27.16 158 VAL C CA 1
ATOM 3923 C C . VAL C 1 158 ? 36.160 24.863 28.755 1.00 28.30 158 VAL C C 1
ATOM 3924 O O . VAL C 1 158 ? 36.615 25.428 27.774 1.00 27.75 158 VAL C O 1
ATOM 3928 N N . GLU C 1 159 ? 35.472 23.735 28.681 1.00 30.27 159 GLU C N 1
ATOM 3929 C CA . GLU C 1 159 ? 35.176 23.084 27.424 1.00 27.95 159 GLU C CA 1
ATOM 3930 C C . GLU C 1 159 ? 33.655 23.010 27.269 1.00 34.55 159 GLU C C 1
ATOM 3931 O O . GLU C 1 159 ? 32.930 22.862 28.247 1.00 39.09 159 GLU C O 1
ATOM 3937 N N . GLY C 1 160 ? 33.153 23.121 26.050 1.00 30.16 160 GLY C N 1
ATOM 3938 C CA . GLY C 1 160 ? 31.724 23.123 25.872 1.00 27.13 160 GLY C CA 1
ATOM 3939 C C . GLY C 1 160 ? 31.295 22.708 24.492 1.00 25.07 160 GLY C C 1
ATOM 3940 O O . GLY C 1 160 ? 32.115 22.568 23.597 1.00 24.42 160 GLY C O 1
ATOM 3941 N N . GLN C 1 161 ? 29.994 22.501 24.327 1.00 24.38 161 GLN C N 1
ATOM 3942 C CA . GLN C 1 161 ? 29.426 22.228 23.014 1.00 26.30 161 GLN C CA 1
ATOM 3943 C C . GLN C 1 161 ? 28.092 22.946 22.885 1.00 23.81 161 GLN C C 1
ATOM 3944 O O . GLN C 1 161 ? 27.524 23.393 23.879 1.00 24.48 161 GLN C O 1
ATOM 3950 N N . LEU C 1 162 ? 27.603 23.074 21.660 1.00 22.51 162 LEU C N 1
ATOM 3951 C CA . LEU C 1 162 ? 26.324 23.725 21.422 1.00 20.84 162 LEU C CA 1
ATOM 3952 C C . LEU C 1 162 ? 25.208 22.935 22.080 1.00 22.79 162 LEU C C 1
ATOM 3953 O O . LEU C 1 162 ? 25.041 21.753 21.804 1.00 25.81 162 LEU C O 1
ATOM 3958 N N . GLY C 1 163 ? 24.440 23.607 22.932 1.00 24.96 163 GLY C N 1
ATOM 3959 C CA . GLY C 1 163 ? 23.403 22.972 23.720 1.00 27.01 163 GLY C CA 1
ATOM 3960 C C . GLY C 1 163 ? 22.028 23.060 23.085 1.00 27.08 163 GLY C C 1
ATOM 3961 O O . GLY C 1 163 ? 21.877 23.462 21.926 1.00 24.34 163 GLY C O 1
ATOM 3962 N N . SER C 1 164 ? 21.020 22.673 23.854 1.00 27.55 164 SER C N 1
ATOM 3963 C CA . SER C 1 164 ? 19.651 22.598 23.356 1.00 30.45 164 SER C CA 1
ATOM 3964 C C . SER C 1 164 ? 19.011 23.974 23.291 1.00 29.07 164 SER C C 1
ATOM 3965 O O . SER C 1 164 ? 19.260 24.810 24.156 1.00 29.32 164 SER C O 1
ATOM 3968 N N . LEU C 1 165 ? 18.174 24.203 22.285 1.00 26.77 165 LEU C N 1
ATOM 3969 C CA . LEU C 1 165 ? 17.381 25.428 22.216 1.00 28.42 165 LEU C CA 1
ATOM 3970 C C . LEU C 1 165 ? 16.625 25.731 23.513 1.00 34.79 165 LEU C C 1
ATOM 3971 O O . LEU C 1 165 ? 16.657 26.861 24.029 1.00 39.02 165 LEU C O 1
ATOM 3976 N N . GLU C 1 166 ? 15.959 24.712 24.042 1.00 29.57 166 GLU C N 1
ATOM 3977 C CA . GLU C 1 166 ? 15.131 24.868 25.226 1.00 33.12 166 GLU C CA 1
ATOM 3978 C C . GLU C 1 166 ? 15.947 25.208 26.485 1.00 37.26 166 GLU C C 1
ATOM 3979 O O . GLU C 1 166 ? 15.428 25.849 27.398 1.00 43.14 166 GLU C O 1
ATOM 3985 N N . HIS C 1 167 ? 17.214 24.798 26.544 1.00 40.15 167 HIS C N 1
ATOM 3986 C CA . HIS C 1 167 ? 18.065 25.181 27.681 1.00 41.58 167 HIS C CA 1
ATOM 3987 C C . HIS C 1 167 ? 18.592 26.627 27.619 1.00 42.16 167 HIS C C 1
ATOM 3988 O O . HIS C 1 167 ? 18.604 27.324 28.636 1.00 45.97 167 HIS C O 1
ATOM 3995 N N . HIS C 1 168 ? 19.040 27.058 26.440 1.00 40.01 168 HIS C N 1
ATOM 3996 C CA . HIS C 1 168 ? 19.450 28.446 26.210 1.00 43.81 168 HIS C CA 1
ATOM 3997 C C . HIS C 1 168 ? 18.477 29.461 26.815 1.00 46.56 168 HIS C C 1
ATOM 3998 O O . HIS C 1 168 ? 18.859 30.280 27.661 1.00 47.75 168 HIS C O 1
ATOM 4005 N N . HIS C 1 169 ? 17.221 29.383 26.372 1.00 47.89 169 HIS C N 1
ATOM 4006 C CA . HIS C 1 169 ? 16.149 30.285 26.806 1.00 48.39 169 HIS C CA 1
ATOM 4007 C C . HIS C 1 169 ? 15.815 30.212 28.311 1.00 45.69 169 HIS C C 1
ATOM 4008 O O . HIS C 1 169 ? 15.755 29.129 28.910 1.00 43.63 169 HIS C O 1
ATOM 4015 N N . ASP D 1 3 ? 13.253 -8.172 29.861 1.00 40.39 3 ASP D N 1
ATOM 4016 C CA . ASP D 1 3 ? 14.271 -8.538 30.847 1.00 44.03 3 ASP D CA 1
ATOM 4017 C C . ASP D 1 3 ? 15.531 -7.657 30.767 1.00 41.58 3 ASP D C 1
ATOM 4018 O O . ASP D 1 3 ? 15.791 -6.857 31.670 1.00 43.26 3 ASP D O 1
ATOM 4023 N N . ILE D 1 4 ? 16.324 -7.820 29.710 1.00 35.05 4 ILE D N 1
ATOM 4024 C CA . ILE D 1 4 ? 17.529 -7.006 29.535 1.00 31.61 4 ILE D CA 1
ATOM 4025 C C . ILE D 1 4 ? 17.370 -6.064 28.350 1.00 26.61 4 ILE D C 1
ATOM 4026 O O . ILE D 1 4 ? 17.112 -6.494 27.230 1.00 25.00 4 ILE D O 1
ATOM 4031 N N . GLN D 1 5 ? 17.504 -4.770 28.601 1.00 27.94 5 GLN D N 1
ATOM 4032 C CA . GLN D 1 5 ? 17.401 -3.795 27.522 1.00 23.97 5 GLN D CA 1
ATOM 4033 C C . GLN D 1 5 ? 18.701 -3.015 27.344 1.00 23.18 5 GLN D C 1
ATOM 4034 O O . GLN D 1 5 ? 19.237 -2.455 28.302 1.00 19.87 5 GLN D O 1
ATOM 4040 N N . VAL D 1 6 ? 19.200 -2.983 26.110 1.00 20.49 6 VAL D N 1
ATOM 4041 C CA . VAL D 1 6 ? 20.441 -2.280 25.821 1.00 20.45 6 VAL D CA 1
ATOM 4042 C C . VAL D 1 6 ? 20.235 -1.263 24.696 1.00 20.50 6 VAL D C 1
ATOM 4043 O O . VAL D 1 6 ? 19.755 -1.609 23.615 1.00 19.05 6 VAL D O 1
ATOM 4047 N N . GLN D 1 7 ? 20.585 -0.005 24.973 1.00 21.03 7 GLN D N 1
ATOM 4048 C CA . GLN D 1 7 ? 20.406 1.106 24.034 1.00 19.67 7 GLN D CA 1
ATOM 4049 C C . GLN D 1 7 ? 21.756 1.709 23.673 1.00 21.64 7 GLN D C 1
ATOM 4050 O O . GLN D 1 7 ? 22.550 2.058 24.549 1.00 22.06 7 GLN D O 1
ATOM 4056 N N . VAL D 1 8 ? 22.010 1.853 22.381 1.00 20.86 8 VAL D N 1
ATOM 4057 C CA . VAL D 1 8 ? 23.293 2.347 21.924 1.00 21.41 8 VAL D CA 1
ATOM 4058 C C . VAL D 1 8 ? 23.144 3.646 21.139 1.00 22.85 8 VAL D C 1
ATOM 4059 O O . VAL D 1 8 ? 22.238 3.789 20.331 1.00 23.89 8 VAL D O 1
ATOM 4063 N N . ASN D 1 9 ? 24.015 4.606 21.416 1.00 25.73 9 ASN D N 1
ATOM 4064 C CA . ASN D 1 9 ? 24.129 5.797 20.587 1.00 26.05 9 ASN D CA 1
ATOM 4065 C C . ASN D 1 9 ? 25.545 5.901 20.040 1.00 28.26 9 ASN D C 1
ATOM 4066 O O . ASN D 1 9 ? 26.502 5.998 20.798 1.00 25.42 9 ASN D O 1
ATOM 4071 N N . ILE D 1 10 ? 25.664 5.846 18.720 1.00 27.54 10 ILE D N 1
ATOM 4072 C CA . ILE D 1 10 ? 26.932 6.024 18.046 1.00 25.72 10 ILE D CA 1
ATOM 4073 C C . ILE D 1 10 ? 26.918 7.368 17.330 1.00 31.95 10 ILE D C 1
ATOM 4074 O O . ILE D 1 10 ? 26.092 7.604 16.451 1.00 31.74 10 ILE D O 1
ATOM 4079 N N . ASP D 1 11 ? 27.820 8.260 17.722 1.00 34.65 11 ASP D N 1
ATOM 4080 C CA . ASP D 1 11 ? 27.908 9.569 17.111 1.00 35.89 11 ASP D CA 1
ATOM 4081 C C . ASP D 1 11 ? 29.110 9.550 16.190 1.00 37.90 11 ASP D C 1
ATOM 4082 O O . ASP D 1 11 ? 30.258 9.469 16.631 1.00 35.98 11 ASP D O 1
ATOM 4087 N N . ASP D 1 12 ? 28.854 9.609 14.895 1.00 41.50 12 ASP D N 1
ATOM 4088 C CA . ASP D 1 12 ? 29.959 9.570 13.947 1.00 43.93 12 ASP D CA 1
ATOM 4089 C C . ASP D 1 12 ? 30.177 10.994 13.412 1.00 44.89 12 ASP D C 1
ATOM 4090 O O . ASP D 1 12 ? 30.755 11.191 12.333 1.00 49.90 12 ASP D O 1
ATOM 4095 N N . ASN D 1 13 ? 29.722 11.979 14.195 1.00 47.87 13 ASN D N 1
ATOM 4096 C CA . ASN D 1 13 ? 30.019 13.406 13.986 1.00 49.06 13 ASN D CA 1
ATOM 4097 C C . ASN D 1 13 ? 29.663 13.958 12.603 1.00 53.73 13 ASN D C 1
ATOM 4098 O O . ASN D 1 13 ? 30.458 13.849 11.667 1.00 49.18 13 ASN D O 1
ATOM 4103 N N . GLY D 1 14 ? 28.485 14.582 12.501 1.00 55.53 14 GLY D N 1
ATOM 4104 C CA . GLY D 1 14 ? 27.903 14.963 11.219 1.00 46.91 14 GLY D CA 1
ATOM 4105 C C . GLY D 1 14 ? 26.629 14.153 11.039 1.00 51.90 14 GLY D C 1
ATOM 4106 O O . GLY D 1 14 ? 25.593 14.656 10.555 1.00 43.13 14 GLY D O 1
ATOM 4107 N N . LYS D 1 15 ? 26.724 12.882 11.434 1.00 48.78 15 LYS D N 1
ATOM 4108 C CA . LYS D 1 15 ? 25.567 12.010 11.566 1.00 47.98 15 LYS D CA 1
ATOM 4109 C C . LYS D 1 15 ? 25.583 11.406 12.959 1.00 49.26 15 LYS D C 1
ATOM 4110 O O . LYS D 1 15 ? 26.444 11.748 13.782 1.00 47.85 15 LYS D O 1
ATOM 4116 N N . ASN D 1 16 ? 24.651 10.489 13.201 1.00 43.39 16 ASN D N 1
ATOM 4117 C CA . ASN D 1 16 ? 24.363 10.026 14.543 1.00 38.21 16 ASN D CA 1
ATOM 4118 C C . ASN D 1 16 ? 23.324 8.890 14.485 1.00 40.54 16 ASN D C 1
ATOM 4119 O O . ASN D 1 16 ? 22.284 9.025 13.834 1.00 43.37 16 ASN D O 1
ATOM 4124 N N . PHE D 1 17 ? 23.608 7.769 15.146 1.00 34.45 17 PHE D N 1
ATOM 4125 C CA . PHE D 1 17 ? 22.771 6.582 15.019 1.00 31.08 17 PHE D CA 1
ATOM 4126 C C . PHE D 1 17 ? 22.374 5.942 16.365 1.00 30.51 17 PHE D C 1
ATOM 4127 O O . PHE D 1 17 ? 23.227 5.704 17.220 1.00 30.12 17 PHE D O 1
ATOM 4135 N N . ASP D 1 18 ? 21.078 5.662 16.527 1.00 25.54 18 ASP D N 1
ATOM 4136 C CA . ASP D 1 18 ? 20.499 5.123 17.762 1.00 21.09 18 ASP D CA 1
ATOM 4137 C C . ASP D 1 18 ? 19.676 3.848 17.516 1.00 21.54 18 ASP D C 1
ATOM 4138 O O . ASP D 1 18 ? 18.881 3.760 16.578 1.00 20.26 18 ASP D O 1
ATOM 4143 N N . TYR D 1 19 ? 19.868 2.858 18.370 1.00 17.94 19 TYR D N 1
ATOM 4144 C CA . TYR D 1 19 ? 19.117 1.633 18.255 1.00 18.65 19 TYR D CA 1
ATOM 4145 C C . TYR D 1 19 ? 19.072 0.986 19.607 1.00 19.49 19 TYR D C 1
ATOM 4146 O O . TYR D 1 19 ? 19.760 1.427 20.524 1.00 18.05 19 TYR D O 1
ATOM 4155 N N . THR D 1 20 ? 18.259 -0.061 19.711 1.00 18.11 20 THR D N 1
ATOM 4156 C CA . THR D 1 20 ? 18.015 -0.737 20.965 1.00 17.71 20 THR D CA 1
ATOM 4157 C C . THR D 1 20 ? 17.626 -2.184 20.720 1.00 19.93 20 THR D C 1
ATOM 4158 O O . THR D 1 20 ? 16.760 -2.475 19.883 1.00 19.94 20 THR D O 1
ATOM 4162 N N . TYR D 1 21 ? 18.267 -3.095 21.445 1.00 17.89 21 TYR D N 1
ATOM 4163 C CA . TYR D 1 21 ? 17.802 -4.478 21.515 1.00 18.53 21 TYR D CA 1
ATOM 4164 C C . TYR D 1 21 ? 17.220 -4.787 22.907 1.00 20.77 21 TYR D C 1
ATOM 4165 O O . TYR D 1 21 ? 17.739 -4.335 23.939 1.00 22.40 21 TYR D O 1
ATOM 4174 N N . THR D 1 22 ? 16.137 -5.549 22.940 1.00 20.91 22 THR D N 1
ATOM 4175 C CA . THR D 1 22 ? 15.760 -6.212 24.174 1.00 22.33 22 THR D CA 1
ATOM 4176 C C . THR D 1 22 ? 16.137 -7.665 24.017 1.00 22.42 22 THR D C 1
ATOM 4177 O O . THR D 1 22 ? 15.895 -8.257 22.965 1.00 23.79 22 THR D O 1
ATOM 4181 N N . VAL D 1 23 ? 16.744 -8.230 25.052 1.00 22.36 23 VAL D N 1
ATOM 4182 C CA . VAL D 1 23 ? 17.202 -9.610 25.023 1.00 26.74 23 VAL D CA 1
ATOM 4183 C C . VAL D 1 23 ? 16.908 -10.269 26.371 1.00 29.34 23 VAL D C 1
ATOM 4184 O O . VAL D 1 23 ? 16.508 -9.597 27.329 1.00 29.92 23 VAL D O 1
ATOM 4188 N N . THR D 1 24 ? 17.109 -11.580 26.456 1.00 30.13 24 THR D N 1
ATOM 4189 C CA . THR D 1 24 ? 16.769 -12.297 27.681 1.00 33.07 24 THR D CA 1
ATOM 4190 C C . THR D 1 24 ? 17.945 -12.985 28.397 1.00 36.00 24 THR D C 1
ATOM 4191 O O . THR D 1 24 ? 17.809 -13.373 29.562 1.00 40.32 24 THR D O 1
ATOM 4195 N N . THR D 1 25 ? 19.089 -13.136 27.731 1.00 28.65 25 THR D N 1
ATOM 4196 C CA . THR D 1 25 ? 20.241 -13.754 28.391 1.00 31.42 25 THR D CA 1
ATOM 4197 C C . THR D 1 25 ? 21.508 -12.923 28.307 1.00 29.92 25 THR D C 1
ATOM 4198 O O . THR D 1 25 ? 21.676 -12.131 27.389 1.00 29.45 25 THR D O 1
ATOM 4202 N N . GLU D 1 26 ? 22.413 -13.135 29.257 1.00 30.21 26 GLU D N 1
ATOM 4203 C CA . GLU D 1 26 ? 23.712 -12.497 29.213 1.00 28.52 26 GLU D CA 1
ATOM 4204 C C . GLU D 1 26 ? 24.409 -12.780 27.887 1.00 27.96 26 GLU D C 1
ATOM 4205 O O . GLU D 1 26 ? 25.190 -11.968 27.411 1.00 30.59 26 GLU D O 1
ATOM 4211 N N . SER D 1 27 ? 24.110 -13.922 27.281 1.00 26.12 27 SER D N 1
ATOM 4212 C CA . SER D 1 27 ? 24.751 -14.310 26.038 1.00 24.22 27 SER D CA 1
ATOM 4213 C C . SER D 1 27 ? 24.201 -13.595 24.799 1.00 25.98 27 SER D C 1
ATOM 4214 O O . SER D 1 27 ? 24.901 -13.444 23.806 1.00 25.61 27 SER D O 1
ATOM 4217 N N . GLU D 1 28 ? 22.943 -13.171 24.832 1.00 29.30 28 GLU D N 1
ATOM 4218 C CA . GLU D 1 28 ? 22.408 -12.406 23.707 1.00 28.02 28 GLU D CA 1
ATOM 4219 C C . GLU D 1 28 ? 22.808 -10.943 23.833 1.00 23.78 28 GLU D C 1
ATOM 4220 O O . GLU D 1 28 ? 22.958 -10.243 22.843 1.00 22.95 28 GLU D O 1
ATOM 4226 N N . LEU D 1 29 ? 22.995 -10.501 25.065 1.00 22.04 29 LEU D N 1
ATOM 4227 C CA . LEU D 1 29 ? 23.561 -9.205 25.341 1.00 21.43 29 LEU D CA 1
ATOM 4228 C C . LEU D 1 29 ? 25.014 -9.140 24.854 1.00 23.59 29 LEU D C 1
ATOM 4229 O O . LEU D 1 29 ? 25.487 -8.105 24.378 1.00 22.00 29 LEU D O 1
ATOM 4234 N N . GLN D 1 30 ? 25.734 -10.246 24.982 1.00 23.08 30 GLN D N 1
ATOM 4235 C CA . GLN D 1 30 ? 27.145 -10.242 24.642 1.00 21.14 30 GLN D CA 1
ATOM 4236 C C . GLN D 1 30 ? 27.277 -10.145 23.127 1.00 20.77 30 GLN D C 1
ATOM 4237 O O . GLN D 1 30 ? 28.136 -9.435 22.607 1.00 20.38 30 GLN D O 1
ATOM 4243 N N . LYS D 1 31 ? 26.383 -10.826 22.421 1.00 21.78 31 LYS D N 1
ATOM 4244 C CA . LYS D 1 31 ? 26.382 -10.816 20.963 1.00 21.44 31 LYS D CA 1
ATOM 4245 C C . LYS D 1 31 ? 26.083 -9.439 20.356 1.00 22.66 31 LYS D C 1
ATOM 4246 O O . LYS D 1 31 ? 26.574 -9.118 19.272 1.00 23.00 31 LYS D O 1
ATOM 4252 N N . VAL D 1 32 ? 25.280 -8.632 21.047 1.00 20.55 32 VAL D N 1
ATOM 4253 C CA . VAL D 1 32 ? 24.978 -7.283 20.582 1.00 18.68 32 VAL D CA 1
ATOM 4254 C C . VAL D 1 32 ? 26.230 -6.417 20.712 1.00 20.36 32 VAL D C 1
ATOM 4255 O O . VAL D 1 32 ? 26.617 -5.700 19.782 1.00 20.33 32 VAL D O 1
ATOM 4259 N N . LEU D 1 33 ? 26.878 -6.513 21.865 1.00 17.73 33 LEU D N 1
ATOM 4260 C CA . LEU D 1 33 ? 28.090 -5.755 22.124 1.00 18.82 33 LEU D CA 1
ATOM 4261 C C . LEU D 1 33 ? 29.273 -6.186 21.246 1.00 22.06 33 LEU D C 1
ATOM 4262 O O . LEU D 1 33 ? 30.083 -5.338 20.840 1.00 19.45 33 LEU D O 1
ATOM 4267 N N . ASN D 1 34 ? 29.381 -7.488 20.953 1.00 19.95 34 ASN D N 1
ATOM 4268 C CA . ASN D 1 34 ? 30.453 -7.971 20.077 1.00 20.83 34 ASN D CA 1
ATOM 4269 C C . ASN D 1 34 ? 30.305 -7.358 18.705 1.00 21.51 34 ASN D C 1
ATOM 4270 O O . ASN D 1 34 ? 31.301 -7.023 18.054 1.00 20.56 34 ASN D O 1
ATOM 4275 N N . GLU D 1 35 ? 29.049 -7.268 18.254 1.00 21.09 35 GLU D N 1
ATOM 4276 C CA . GLU D 1 35 ? 28.727 -6.644 16.975 1.00 22.39 35 GLU D CA 1
ATOM 4277 C C . GLU D 1 35 ? 29.148 -5.184 17.017 1.00 20.84 35 GLU D C 1
ATOM 4278 O O . GLU D 1 35 ? 29.757 -4.679 16.083 1.00 22.46 35 GLU D O 1
ATOM 4284 N N . LEU D 1 36 ? 28.823 -4.512 18.113 1.00 18.69 36 LEU D N 1
ATOM 4285 C CA . LEU D 1 36 ? 29.227 -3.130 18.296 1.00 18.15 36 LEU D CA 1
ATOM 4286 C C . LEU D 1 36 ? 30.765 -3.010 18.301 1.00 18.91 36 LEU D C 1
ATOM 4287 O O . LEU D 1 36 ? 31.329 -2.140 17.653 1.00 19.27 36 LEU D O 1
ATOM 4300 N N . ASP D 1 38 ? 33.114 -5.079 16.962 1.00 17.23 38 ASP D N 1
ATOM 4301 C CA . ASP D 1 38 ? 33.587 -5.275 15.587 1.00 21.03 38 ASP D CA 1
ATOM 4302 C C . ASP D 1 38 ? 33.435 -4.020 14.743 1.00 18.99 38 ASP D C 1
ATOM 4303 O O . ASP D 1 38 ? 34.325 -3.672 13.979 1.00 22.58 38 ASP D O 1
ATOM 4308 N N . TYR D 1 39 ? 32.309 -3.342 14.885 1.00 16.94 39 TYR D N 1
ATOM 4309 C CA . TYR D 1 39 ? 32.025 -2.201 14.047 1.00 18.85 39 TYR D CA 1
ATOM 4310 C C . TYR D 1 39 ? 32.918 -1.016 14.402 1.00 20.26 39 TYR D C 1
ATOM 4311 O O . TYR D 1 39 ? 33.542 -0.398 13.530 1.00 19.07 39 TYR D O 1
ATOM 4320 N N . ILE D 1 40 ? 32.953 -0.699 15.693 1.00 16.48 40 ILE D N 1
ATOM 4321 C CA . ILE D 1 40 ? 33.759 0.392 16.190 1.00 20.93 40 ILE D CA 1
ATOM 4322 C C . ILE D 1 40 ? 35.230 0.203 15.801 1.00 21.57 40 ILE D C 1
ATOM 4323 O O . ILE D 1 40 ? 35.905 1.160 15.427 1.00 19.37 40 ILE D O 1
ATOM 4328 N N . LYS D 1 41 ? 35.698 -1.044 15.848 1.00 19.87 41 LYS D N 1
ATOM 4329 C CA . LYS D 1 41 ? 37.083 -1.361 15.504 1.00 19.66 41 LYS D CA 1
ATOM 4330 C C . LYS D 1 41 ? 37.395 -1.118 14.033 1.00 19.51 41 LYS D C 1
ATOM 4331 O O . LYS D 1 41 ? 38.507 -0.728 13.696 1.00 22.33 41 LYS D O 1
ATOM 4337 N N . LYS D 1 42 ? 36.426 -1.340 13.159 1.00 20.48 42 LYS D N 1
ATOM 4338 C CA . LYS D 1 42 ? 36.658 -1.191 11.722 1.00 22.21 42 LYS D CA 1
ATOM 4339 C C . LYS D 1 42 ? 36.159 0.135 11.109 1.00 26.05 42 LYS D C 1
ATOM 4340 O O . LYS D 1 42 ? 36.545 0.482 9.984 1.00 28.43 42 LYS D O 1
ATOM 4346 N N . GLN D 1 43 ? 35.322 0.877 11.838 1.00 22.27 43 GLN D N 1
ATOM 4347 C CA . GLN D 1 43 ? 34.727 2.104 11.301 1.00 22.21 43 GLN D CA 1
ATOM 4348 C C . GLN D 1 43 ? 34.916 3.316 12.206 1.00 21.68 43 GLN D C 1
ATOM 4349 O O . GLN D 1 43 ? 34.722 4.441 11.777 1.00 24.16 43 GLN D O 1
ATOM 4355 N N . GLY D 1 44 ? 35.281 3.085 13.465 1.00 23.69 44 GLY D N 1
ATOM 4356 C CA . GLY D 1 44 ? 35.514 4.161 14.416 1.00 18.70 44 GLY D CA 1
ATOM 4357 C C . GLY D 1 44 ? 34.244 4.911 14.750 1.00 21.42 44 GLY D C 1
ATOM 4358 O O . GLY D 1 44 ? 33.189 4.637 14.193 1.00 22.85 44 GLY D O 1
ATOM 4359 N N . ALA D 1 45 ? 34.342 5.862 15.668 1.00 22.85 45 ALA D N 1
ATOM 4360 C CA . ALA D 1 45 ? 33.228 6.759 15.966 1.00 23.32 45 ALA D CA 1
ATOM 4361 C C . ALA D 1 45 ? 33.741 7.983 16.721 1.00 25.39 45 ALA D C 1
ATOM 4362 O O . ALA D 1 45 ? 34.806 7.929 17.337 1.00 27.03 45 ALA D O 1
ATOM 4364 N N . LYS D 1 46 ? 33.009 9.090 16.692 1.00 25.88 46 LYS D N 1
ATOM 4365 C CA . LYS D 1 46 ? 33.412 10.215 17.527 1.00 26.79 46 LYS D CA 1
ATOM 4366 C C . LYS D 1 46 ? 33.105 9.925 19.008 1.00 30.19 46 LYS D C 1
ATOM 4367 O O . LYS D 1 46 ? 33.887 10.280 19.899 1.00 28.60 46 LYS D O 1
ATOM 4373 N N . ARG D 1 47 ? 31.980 9.255 19.259 1.00 29.58 47 ARG D N 1
ATOM 4374 C CA . ARG D 1 47 ? 31.540 8.970 20.620 1.00 25.85 47 ARG D CA 1
ATOM 4375 C C . ARG D 1 47 ? 30.565 7.788 20.669 1.00 26.00 47 ARG D C 1
ATOM 4376 O O . ARG D 1 47 ? 29.831 7.526 19.720 1.00 24.12 47 ARG D O 1
ATOM 4384 N N . VAL D 1 48 ? 30.561 7.070 21.783 1.00 24.85 48 VAL D N 1
ATOM 4385 C CA . VAL D 1 48 ? 29.613 5.992 21.983 1.00 21.97 48 VAL D CA 1
ATOM 4386 C C . VAL D 1 48 ? 29.007 6.091 23.370 1.00 22.13 48 VAL D C 1
ATOM 4387 O O . VAL D 1 48 ? 29.707 6.320 24.342 1.00 22.90 48 VAL D O 1
ATOM 4391 N N . ARG D 1 49 ? 27.693 5.918 23.452 1.00 26.36 49 ARG D N 1
ATOM 4392 C CA . ARG D 1 49 ? 27.009 5.806 24.731 1.00 27.00 49 ARG D CA 1
ATOM 4393 C C . ARG D 1 49 ? 26.255 4.468 24.772 1.00 24.48 49 ARG D C 1
ATOM 4394 O O . ARG D 1 49 ? 25.573 4.101 23.807 1.00 21.22 49 ARG D O 1
ATOM 4402 N N . ILE D 1 50 ? 26.412 3.721 25.865 1.00 22.03 50 ILE D N 1
ATOM 4403 C CA . ILE D 1 50 ? 25.711 2.450 26.009 1.00 21.51 50 ILE D CA 1
ATOM 4404 C C . ILE D 1 50 ? 24.913 2.422 27.303 1.00 24.15 50 ILE D C 1
ATOM 4405 O O . ILE D 1 50 ? 25.428 2.764 28.370 1.00 21.87 50 ILE D O 1
ATOM 4410 N N . SER D 1 51 ? 23.647 2.025 27.197 1.00 23.60 51 SER D N 1
ATOM 4411 C CA . SER D 1 51 ? 22.773 1.920 28.352 1.00 20.58 51 SER D CA 1
ATOM 4412 C C . SER D 1 51 ? 22.277 0.510 28.430 1.00 22.16 51 SER D C 1
ATOM 4413 O O . SER D 1 51 ? 21.784 -0.030 27.445 1.00 21.22 51 SER D O 1
ATOM 4416 N N . ILE D 1 52 ? 22.435 -0.101 29.595 1.00 23.21 52 ILE D N 1
ATOM 4417 C CA . ILE D 1 52 ? 21.877 -1.417 29.829 1.00 21.02 52 ILE D CA 1
ATOM 4418 C C . ILE D 1 52 ? 20.963 -1.357 31.041 1.00 24.64 52 ILE D C 1
ATOM 4419 O O . ILE D 1 52 ? 21.355 -0.881 32.113 1.00 23.87 52 ILE D O 1
ATOM 4424 N N . THR D 1 53 ? 19.737 -1.837 30.845 1.00 25.88 53 THR D N 1
ATOM 4425 C CA . THR D 1 53 ? 18.676 -1.769 31.843 1.00 26.63 53 THR D CA 1
ATOM 4426 C C . THR D 1 53 ? 18.360 -3.154 32.403 1.00 28.23 53 THR D C 1
ATOM 4427 O O . THR D 1 53 ? 18.033 -4.078 31.656 1.00 26.28 53 THR D O 1
ATOM 4431 N N . ALA D 1 54 ? 18.481 -3.283 33.723 1.00 32.38 54 ALA D N 1
ATOM 4432 C CA . ALA D 1 54 ? 18.323 -4.557 34.428 1.00 33.75 54 ALA D CA 1
ATOM 4433 C C . ALA D 1 54 ? 17.191 -4.520 35.449 1.00 36.89 54 ALA D C 1
ATOM 4434 O O . ALA D 1 54 ? 16.593 -3.473 35.699 1.00 36.93 54 ALA D O 1
ATOM 4436 N N . ARG D 1 55 ? 16.923 -5.669 36.064 1.00 41.09 55 ARG D N 1
ATOM 4437 C CA . ARG D 1 55 ? 15.911 -5.756 37.107 1.00 37.76 55 ARG D CA 1
ATOM 4438 C C . ARG D 1 55 ? 16.523 -5.814 38.503 1.00 34.87 55 ARG D C 1
ATOM 4439 O O . ARG D 1 55 ? 15.877 -5.436 39.476 1.00 36.41 55 ARG D O 1
ATOM 4447 N N . SER D 1 56 ? 17.760 -6.291 38.603 1.00 37.19 56 SER D N 1
ATOM 4448 C CA . SER D 1 56 ? 18.391 -6.494 39.910 1.00 36.90 56 SER D CA 1
ATOM 4449 C C . SER D 1 56 ? 19.704 -5.758 40.007 1.00 31.02 56 SER D C 1
ATOM 4450 O O . SER D 1 56 ? 20.239 -5.323 39.007 1.00 35.24 56 SER D O 1
ATOM 4453 N N . SER D 1 57 ? 20.225 -5.627 41.216 1.00 31.58 57 SER D N 1
ATOM 4454 C CA . SER D 1 57 ? 21.528 -4.995 41.406 1.00 34.75 57 SER D CA 1
ATOM 4455 C C . SER D 1 57 ? 22.708 -5.902 40.987 1.00 35.64 57 SER D C 1
ATOM 4456 O O . SER D 1 57 ? 23.733 -5.416 40.489 1.00 33.65 57 SER D O 1
ATOM 4459 N N . LYS D 1 58 ? 22.563 -7.213 41.178 1.00 33.70 58 LYS D N 1
ATOM 4460 C CA . LYS D 1 58 ? 23.592 -8.155 40.736 1.00 37.48 58 LYS D CA 1
ATOM 4461 C C . LYS D 1 58 ? 23.768 -8.097 39.230 1.00 34.76 58 LYS D C 1
ATOM 4462 O O . LYS D 1 58 ? 24.877 -8.245 38.730 1.00 36.10 58 LYS D O 1
ATOM 4468 N N . GLU D 1 59 ? 22.672 -7.890 38.509 1.00 34.66 59 GLU D N 1
ATOM 4469 C CA . GLU D 1 59 ? 22.754 -7.672 37.071 1.00 35.11 59 GLU D CA 1
ATOM 4470 C C . GLU D 1 59 ? 23.415 -6.325 36.780 1.00 32.25 59 GLU D C 1
ATOM 4471 O O . GLU D 1 59 ? 24.217 -6.208 35.864 1.00 29.62 59 GLU D O 1
ATOM 4477 N N . ALA D 1 60 ? 23.080 -5.310 37.568 1.00 31.46 60 ALA D N 1
ATOM 4478 C CA . ALA D 1 60 ? 23.636 -3.984 37.335 1.00 31.95 60 ALA D CA 1
ATOM 4479 C C . ALA D 1 60 ? 25.133 -4.003 37.567 1.00 33.28 60 ALA D C 1
ATOM 4480 O O . ALA D 1 60 ? 25.896 -3.451 36.773 1.00 32.64 60 ALA D O 1
ATOM 4482 N N . TYR D 1 61 ? 25.541 -4.636 38.667 1.00 34.26 61 TYR D N 1
ATOM 4483 C CA . TYR D 1 61 ? 26.954 -4.859 38.963 1.00 34.63 61 TYR D CA 1
ATOM 4484 C C . TYR D 1 61 ? 27.612 -5.527 37.760 1.00 32.76 61 TYR D C 1
ATOM 4485 O O . TYR D 1 61 ? 28.617 -5.049 37.227 1.00 30.83 61 TYR D O 1
ATOM 4494 N N . LYS D 1 62 ? 27.021 -6.636 37.336 1.00 31.20 62 LYS D N 1
ATOM 4495 C CA . LYS D 1 62 ? 27.560 -7.413 36.235 1.00 33.72 62 LYS D CA 1
ATOM 4496 C C . LYS D 1 62 ? 27.631 -6.587 34.941 1.00 33.15 62 LYS D C 1
ATOM 4497 O O . LYS D 1 62 ? 28.600 -6.693 34.177 1.00 31.42 62 LYS D O 1
ATOM 4503 N N . PHE D 1 63 ? 26.622 -5.745 34.719 1.00 29.63 63 PHE D N 1
ATOM 4504 C CA . PHE D 1 63 ? 26.547 -4.931 33.512 1.00 29.07 63 PHE D CA 1
ATOM 4505 C C . PHE D 1 63 ? 27.601 -3.830 33.489 1.00 28.10 63 PHE D C 1
ATOM 4506 O O . PHE D 1 63 ? 28.143 -3.501 32.437 1.00 28.48 63 PHE D O 1
ATOM 4514 N N . LEU D 1 64 ? 27.912 -3.273 34.651 1.00 28.32 64 LEU D N 1
ATOM 4515 C CA . LEU D 1 64 ? 28.963 -2.267 34.728 1.00 29.68 64 LEU D CA 1
ATOM 4516 C C . LEU D 1 64 ? 30.335 -2.867 34.419 1.00 30.34 64 LEU D C 1
ATOM 4517 O O . LEU D 1 64 ? 31.200 -2.215 33.822 1.00 28.35 64 LEU D O 1
ATOM 4522 N N . ALA D 1 65 ? 30.541 -4.110 34.835 1.00 28.59 65 ALA D N 1
ATOM 4523 C CA . ALA D 1 65 ? 31.820 -4.755 34.595 1.00 30.80 65 ALA D CA 1
ATOM 4524 C C . ALA D 1 65 ? 31.928 -5.104 33.121 1.00 28.55 65 ALA D C 1
ATOM 4525 O O . ALA D 1 65 ? 33.023 -5.076 32.541 1.00 26.50 65 ALA D O 1
ATOM 4527 N N . ILE D 1 66 ? 30.784 -5.411 32.518 1.00 24.42 66 ILE D N 1
ATOM 4528 C CA . ILE D 1 66 ? 30.739 -5.730 31.099 1.00 26.60 66 ILE D CA 1
ATOM 4529 C C . ILE D 1 66 ? 30.961 -4.481 30.240 1.00 26.64 66 ILE D C 1
ATOM 4530 O O . ILE D 1 66 ? 31.652 -4.533 29.224 1.00 25.16 66 ILE D O 1
ATOM 4535 N N . LEU D 1 67 ? 30.375 -3.356 30.643 1.00 28.01 67 LEU D N 1
ATOM 4536 C CA . LEU D 1 67 ? 30.644 -2.094 29.948 1.00 26.90 67 LEU D CA 1
ATOM 4537 C C . LEU D 1 67 ? 32.134 -1.737 30.044 1.00 23.93 67 LEU D C 1
ATOM 4538 O O . LEU D 1 67 ? 32.721 -1.284 29.061 1.00 23.67 67 LEU D O 1
ATOM 4543 N N . ALA D 1 68 ? 32.741 -1.954 31.214 1.00 22.01 68 ALA D N 1
ATOM 4544 C CA . ALA D 1 68 ? 34.186 -1.708 31.377 1.00 26.33 68 ALA D CA 1
ATOM 4545 C C . ALA D 1 68 ? 35.029 -2.518 30.405 1.00 23.48 68 ALA D C 1
ATOM 4546 O O . ALA D 1 68 ? 35.941 -1.980 29.790 1.00 23.83 68 ALA D O 1
ATOM 4548 N N . LYS D 1 69 ? 34.713 -3.797 30.240 1.00 21.31 69 LYS D N 1
ATOM 4549 C CA . LYS D 1 69 ? 35.508 -4.612 29.338 1.00 21.16 69 LYS D CA 1
ATOM 4550 C C . LYS D 1 69 ? 35.316 -4.124 27.924 1.00 21.32 69 LYS D C 1
ATOM 4551 O O . LYS D 1 69 ? 36.253 -4.146 27.132 1.00 23.14 69 LYS D O 1
ATOM 4557 N N . VAL D 1 70 ? 34.108 -3.658 27.618 1.00 22.31 70 VAL D N 1
ATOM 4558 C CA . VAL D 1 70 ? 33.810 -3.159 26.281 1.00 22.33 70 VAL D CA 1
ATOM 4559 C C . VAL D 1 70 ? 34.727 -1.992 25.921 1.00 22.20 70 VAL D C 1
ATOM 4560 O O . VAL D 1 70 ? 35.486 -2.077 24.956 1.00 21.14 70 VAL D O 1
ATOM 4564 N N . PHE D 1 71 ? 34.665 -0.912 26.700 1.00 22.25 71 PHE D N 1
ATOM 4565 C CA . PHE D 1 71 ? 35.476 0.268 26.401 1.00 21.97 71 PHE D CA 1
ATOM 4566 C C . PHE D 1 71 ? 36.976 -0.067 26.430 1.00 25.29 71 PHE D C 1
ATOM 4567 O O . PHE D 1 71 ? 37.719 0.353 25.532 1.00 22.14 71 PHE D O 1
ATOM 4575 N N . ALA D 1 72 ? 37.395 -0.866 27.419 1.00 22.49 72 ALA D N 1
ATOM 4576 C CA . ALA D 1 72 ? 38.776 -1.335 27.498 1.00 21.44 72 ALA D CA 1
ATOM 4577 C C . ALA D 1 72 ? 39.220 -1.997 26.208 1.00 21.02 72 ALA D C 1
ATOM 4578 O O . ALA D 1 72 ? 40.150 -1.532 25.545 1.00 24.39 72 ALA D O 1
ATOM 4580 N N . GLU D 1 73 ? 38.553 -3.072 25.845 1.00 18.27 73 GLU D N 1
ATOM 4581 C CA . GLU D 1 73 ? 38.817 -3.715 24.569 1.00 21.27 73 GLU D CA 1
ATOM 4582 C C . GLU D 1 73 ? 38.902 -2.709 23.401 1.00 22.56 73 GLU D C 1
ATOM 4583 O O . GLU D 1 73 ? 39.739 -2.846 22.513 1.00 18.38 73 GLU D O 1
ATOM 4589 N N . LEU D 1 74 ? 38.045 -1.684 23.420 1.00 23.66 74 LEU D N 1
ATOM 4590 C CA . LEU D 1 74 ? 38.019 -0.705 22.328 1.00 24.33 74 LEU D CA 1
ATOM 4591 C C . LEU D 1 74 ? 39.095 0.360 22.490 1.00 21.87 74 LEU D C 1
ATOM 4592 O O . LEU D 1 74 ? 39.353 1.134 21.569 1.00 20.85 74 LEU D O 1
ATOM 4597 N N . GLY D 1 75 ? 39.721 0.392 23.659 1.00 20.09 75 GLY D N 1
ATOM 4598 C CA . GLY D 1 75 ? 40.667 1.446 23.967 1.00 21.63 75 GLY D CA 1
ATOM 4599 C C . GLY D 1 75 ? 39.965 2.782 24.103 1.00 23.44 75 GLY D C 1
ATOM 4600 O O . GLY D 1 75 ? 40.445 3.818 23.630 1.00 27.21 75 GLY D O 1
ATOM 4601 N N . TYR D 1 76 ? 38.801 2.758 24.735 1.00 24.94 76 TYR D N 1
ATOM 4602 C CA . TYR D 1 76 ? 38.011 3.967 24.935 1.00 26.23 76 TYR D CA 1
ATOM 4603 C C . TYR D 1 76 ? 38.158 4.462 26.365 1.00 30.11 76 TYR D C 1
ATOM 4604 O O . TYR D 1 76 ? 38.194 3.671 27.311 1.00 27.79 76 TYR D O 1
ATOM 4613 N N . ASN D 1 77 ? 38.233 5.779 26.510 1.00 30.68 77 ASN D N 1
ATOM 4614 C CA . ASN D 1 77 ? 38.241 6.396 27.819 1.00 32.70 77 ASN D CA 1
ATOM 4615 C C . ASN D 1 77 ? 36.825 6.528 28.347 1.00 38.67 77 ASN D C 1
ATOM 4616 O O . ASN D 1 77 ? 35.925 7.018 27.658 1.00 34.81 77 ASN D O 1
ATOM 4621 N N . ASP D 1 78 ? 36.641 6.068 29.578 1.00 42.36 78 ASP D N 1
ATOM 4622 C CA . ASP D 1 78 ? 35.378 6.194 30.274 1.00 41.35 78 ASP D CA 1
ATOM 4623 C C . ASP D 1 78 ? 35.152 7.651 30.691 1.00 43.28 78 ASP D C 1
ATOM 4624 O O . ASP D 1 78 ? 35.509 8.049 31.802 1.00 47.89 78 ASP D O 1
ATOM 4629 N N . ILE D 1 79 ? 34.564 8.446 29.800 1.00 39.01 79 ILE D N 1
ATOM 4630 C CA . ILE D 1 79 ? 34.409 9.880 30.047 1.00 41.19 79 ILE D CA 1
ATOM 4631 C C . ILE D 1 79 ? 33.159 10.251 30.868 1.00 45.47 79 ILE D C 1
ATOM 4632 O O . ILE D 1 79 ? 33.032 11.382 31.333 1.00 44.49 79 ILE D O 1
ATOM 4637 N N . ASN D 1 80 ? 32.251 9.298 31.062 1.00 44.45 80 ASN D N 1
ATOM 4638 C CA . ASN D 1 80 ? 30.964 9.594 31.681 1.00 40.22 80 ASN D CA 1
ATOM 4639 C C . ASN D 1 80 ? 30.287 8.337 32.220 1.00 39.04 80 ASN D C 1
ATOM 4640 O O . ASN D 1 80 ? 30.387 7.269 31.617 1.00 37.47 80 ASN D O 1
ATOM 4645 N N . ARG D 1 81 ? 29.610 8.462 33.359 1.00 37.86 81 ARG D N 1
ATOM 4646 C CA . ARG D 1 81 ? 28.840 7.352 33.925 1.00 36.22 81 ARG D CA 1
ATOM 4647 C C . ARG D 1 81 ? 27.700 7.868 34.779 1.00 37.04 81 ARG D C 1
ATOM 4648 O O . ARG D 1 81 ? 27.850 8.849 35.512 1.00 39.51 81 ARG D O 1
ATOM 4656 N N . LYS D 1 82 ? 26.552 7.215 34.671 1.00 29.13 82 LYS D N 1
ATOM 4657 C CA . LYS D 1 82 ? 25.408 7.585 35.482 1.00 32.61 82 LYS D CA 1
ATOM 4658 C C . LYS D 1 82 ? 24.481 6.399 35.672 1.00 33.49 82 LYS D C 1
ATOM 4659 O O . LYS D 1 82 ? 24.708 5.303 35.152 1.00 31.22 82 LYS D O 1
ATOM 4673 N N . THR D 1 84 ? 20.198 5.265 36.360 1.00 23.97 84 THR D N 1
ATOM 4674 C CA . THR D 1 84 ? 18.807 5.636 36.462 1.00 25.82 84 THR D CA 1
ATOM 4675 C C . THR D 1 84 ? 18.007 4.504 37.076 1.00 26.11 84 THR D C 1
ATOM 4676 O O . THR D 1 84 ? 18.024 3.367 36.600 1.00 23.58 84 THR D O 1
ATOM 4680 N N . VAL D 1 85 ? 17.332 4.842 38.167 1.00 28.17 85 VAL D N 1
ATOM 4681 C CA . VAL D 1 85 ? 16.497 3.918 38.899 1.00 21.98 85 VAL D CA 1
ATOM 4682 C C . VAL D 1 85 ? 15.064 4.334 38.678 1.00 26.24 85 VAL D C 1
ATOM 4683 O O . VAL D 1 85 ? 14.706 5.507 38.838 1.00 25.86 85 VAL D O 1
ATOM 4687 N N . ARG D 1 86 ? 14.247 3.360 38.309 1.00 27.35 86 ARG D N 1
ATOM 4688 C CA . ARG D 1 86 ? 12.840 3.575 38.066 1.00 25.96 86 ARG D CA 1
ATOM 4689 C C . ARG D 1 86 ? 12.014 2.670 38.974 1.00 29.91 86 ARG D C 1
ATOM 4690 O O . ARG D 1 86 ? 12.024 1.446 38.823 1.00 30.38 86 ARG D O 1
ATOM 4698 N N . PHE D 1 87 ? 11.309 3.279 39.923 1.00 31.58 87 PHE D N 1
ATOM 4699 C CA . PHE D 1 87 ? 10.353 2.561 40.763 1.00 28.96 87 PHE D CA 1
ATOM 4700 C C . PHE D 1 87 ? 8.939 2.732 40.225 1.00 30.75 87 PHE D C 1
ATOM 4701 O O . PHE D 1 87 ? 8.567 3.814 39.769 1.00 31.31 87 PHE D O 1
ATOM 4709 N N . ARG D 1 88 ? 8.143 1.671 40.292 1.00 34.00 88 ARG D N 1
ATOM 4710 C CA . ARG D 1 88 ? 6.734 1.743 39.898 1.00 37.32 88 ARG D CA 1
ATOM 4711 C C . ARG D 1 88 ? 5.844 1.161 41.004 1.00 38.18 88 ARG D C 1
ATOM 4712 O O . ARG D 1 88 ? 6.057 0.032 41.459 1.00 38.84 88 ARG D O 1
ATOM 4720 N N . GLY D 1 89 ? 4.870 1.942 41.457 1.00 37.21 89 GLY D N 1
ATOM 4721 C CA . GLY D 1 89 ? 4.027 1.520 42.564 1.00 36.81 89 GLY D CA 1
ATOM 4722 C C . GLY D 1 89 ? 2.680 2.218 42.597 1.00 41.13 89 GLY D C 1
ATOM 4723 O O . GLY D 1 89 ? 2.567 3.390 42.235 1.00 41.39 89 GLY D O 1
ATOM 4724 N N . ASP D 1 90 ? 1.653 1.492 43.025 1.00 43.24 90 ASP D N 1
ATOM 4725 C CA . ASP D 1 90 ? 0.320 2.058 43.181 1.00 39.74 90 ASP D CA 1
ATOM 4726 C C . ASP D 1 90 ? 0.273 2.992 44.377 1.00 40.14 90 ASP D C 1
ATOM 4727 O O . ASP D 1 90 ? -0.526 3.914 44.430 1.00 45.58 90 ASP D O 1
ATOM 4732 N N . ASP D 1 91 ? 1.146 2.747 45.336 1.00 39.41 91 ASP D N 1
ATOM 4733 C CA . ASP D 1 91 ? 1.128 3.480 46.584 1.00 40.87 91 ASP D CA 1
ATOM 4734 C C . ASP D 1 91 ? 2.066 4.690 46.482 1.00 40.92 91 ASP D C 1
ATOM 4735 O O . ASP D 1 91 ? 3.284 4.543 46.486 1.00 42.06 91 ASP D O 1
ATOM 4740 N N . LEU D 1 92 ? 1.483 5.882 46.389 1.00 39.98 92 LEU D N 1
ATOM 4741 C CA . LEU D 1 92 ? 2.225 7.140 46.319 1.00 32.48 92 LEU D CA 1
ATOM 4742 C C . LEU D 1 92 ? 3.080 7.377 47.538 1.00 34.56 92 LEU D C 1
ATOM 4743 O O . LEU D 1 92 ? 4.146 7.976 47.454 1.00 38.86 92 LEU D O 1
ATOM 4748 N N . GLU D 1 93 ? 2.582 6.948 48.687 1.00 39.39 93 GLU D N 1
ATOM 4749 C CA . GLU D 1 93 ? 3.259 7.178 49.955 1.00 38.75 93 GLU D CA 1
ATOM 4750 C C . GLU D 1 93 ? 4.553 6.376 49.974 1.00 38.44 93 GLU D C 1
ATOM 4751 O O . GLU D 1 93 ? 5.599 6.861 50.419 1.00 37.37 93 GLU D O 1
ATOM 4757 N N . ALA D 1 94 ? 4.464 5.150 49.458 1.00 38.26 94 ALA D N 1
ATOM 4758 C CA . ALA D 1 94 ? 5.595 4.238 49.351 1.00 40.03 94 ALA D CA 1
ATOM 4759 C C . ALA D 1 94 ? 6.669 4.792 48.400 1.00 37.79 94 ALA D C 1
ATOM 4760 O O . ALA D 1 94 ? 7.845 4.905 48.760 1.00 37.29 94 ALA D O 1
ATOM 4762 N N . LEU D 1 95 ? 6.243 5.139 47.193 1.00 34.01 95 LEU D N 1
ATOM 4763 C CA . LEU D 1 95 ? 7.092 5.797 46.214 1.00 33.40 95 LEU D CA 1
ATOM 4764 C C . LEU D 1 95 ? 7.840 6.978 46.820 1.00 34.80 95 LEU D C 1
ATOM 4765 O O . LEU D 1 95 ? 9.073 7.042 46.750 1.00 35.34 95 LEU D O 1
ATOM 4770 N N . GLU D 1 96 ? 7.113 7.901 47.442 1.00 31.26 96 GLU D N 1
ATOM 4771 C CA . GLU D 1 96 ? 7.774 9.070 48.015 1.00 33.02 96 GLU D CA 1
ATOM 4772 C C . GLU D 1 96 ? 8.758 8.767 49.152 1.00 37.10 96 GLU D C 1
ATOM 4773 O O . GLU D 1 96 ? 9.657 9.574 49.428 1.00 32.78 96 GLU D O 1
ATOM 4779 N N . LYS D 1 97 ? 8.605 7.607 49.793 1.00 36.88 97 LYS D N 1
ATOM 4780 C CA . LYS D 1 97 ? 9.565 7.197 50.817 1.00 38.40 97 LYS D CA 1
ATOM 4781 C C . LYS D 1 97 ? 10.807 6.609 50.156 1.00 35.97 97 LYS D C 1
ATOM 4782 O O . LYS D 1 97 ? 11.932 6.952 50.515 1.00 36.34 97 LYS D O 1
ATOM 4788 N N . ALA D 1 98 ? 10.596 5.742 49.173 1.00 34.60 98 ALA D N 1
ATOM 4789 C CA . ALA D 1 98 ? 11.694 5.257 48.349 1.00 35.95 98 ALA D CA 1
ATOM 4790 C C . ALA D 1 98 ? 12.479 6.440 47.766 1.00 36.29 98 ALA D C 1
ATOM 4791 O O . ALA D 1 98 ? 13.704 6.452 47.812 1.00 36.34 98 ALA D O 1
ATOM 4793 N N . LEU D 1 99 ? 11.773 7.448 47.257 1.00 34.25 99 LEU D N 1
ATOM 4794 C CA . LEU D 1 99 ? 12.435 8.664 46.774 1.00 35.05 99 LEU D CA 1
ATOM 4795 C C . LEU D 1 99 ? 13.284 9.351 47.846 1.00 35.96 99 LEU D C 1
ATOM 4796 O O . LEU D 1 99 ? 14.434 9.736 47.587 1.00 37.24 99 LEU D O 1
ATOM 4801 N N . LYS D 1 100 ? 12.727 9.492 49.044 1.00 33.37 100 LYS D N 1
ATOM 4802 C CA . LYS D 1 100 ? 13.404 10.210 50.117 1.00 35.50 100 LYS D CA 1
ATOM 4803 C C . LYS D 1 100 ? 14.721 9.529 50.479 1.00 39.70 100 LYS D C 1
ATOM 4804 O O . LYS D 1 100 ? 15.777 10.167 50.549 1.00 38.01 100 LYS D O 1
ATOM 4810 N N . GLU D 1 101 ? 14.639 8.221 50.698 1.00 38.35 101 GLU D N 1
ATOM 4811 C CA . GLU D 1 101 ? 15.778 7.425 51.129 1.00 40.38 101 GLU D CA 1
ATOM 4812 C C . GLU D 1 101 ? 16.845 7.411 50.059 1.00 40.74 101 GLU D C 1
ATOM 4813 O O . GLU D 1 101 ? 18.021 7.632 50.337 1.00 41.33 101 GLU D O 1
ATOM 4827 N N . ILE D 1 103 ? 17.567 9.476 47.633 1.00 38.59 103 ILE D N 1
ATOM 4828 C CA . ILE D 1 103 ? 18.313 10.697 47.358 1.00 39.83 103 ILE D CA 1
ATOM 4829 C C . ILE D 1 103 ? 19.215 11.121 48.515 1.00 41.01 103 ILE D C 1
ATOM 4830 O O . ILE D 1 103 ? 20.211 11.831 48.316 1.00 40.85 103 ILE D O 1
ATOM 4835 N N . ARG D 1 104 ? 18.868 10.692 49.723 1.00 40.29 104 ARG D N 1
ATOM 4836 C CA . ARG D 1 104 ? 19.732 10.924 50.870 1.00 40.66 104 ARG D CA 1
ATOM 4837 C C . ARG D 1 104 ? 21.017 10.104 50.677 1.00 42.78 104 ARG D C 1
ATOM 4838 O O . ARG D 1 104 ? 22.120 10.655 50.581 1.00 40.81 104 ARG D O 1
ATOM 4846 N N . GLN D 1 105 ? 20.848 8.784 50.591 1.00 42.03 105 GLN D N 1
ATOM 4847 C CA . GLN D 1 105 ? 21.942 7.849 50.360 1.00 40.98 105 GLN D CA 1
ATOM 4848 C C . GLN D 1 105 ? 22.763 8.234 49.149 1.00 40.53 105 GLN D C 1
ATOM 4849 O O . GLN D 1 105 ? 23.949 7.946 49.083 1.00 41.30 105 GLN D O 1
ATOM 4855 N N . ALA D 1 106 ? 22.120 8.862 48.174 1.00 41.55 106 ALA D N 1
ATOM 4856 C CA . ALA D 1 106 ? 22.816 9.317 46.984 1.00 38.92 106 ALA D CA 1
ATOM 4857 C C . ALA D 1 106 ? 23.710 10.493 47.317 1.00 39.75 106 ALA D C 1
ATOM 4858 O O . ALA D 1 106 ? 24.876 10.533 46.919 1.00 43.66 106 ALA D O 1
ATOM 4860 N N . ARG D 1 107 ? 23.167 11.451 48.052 1.00 37.64 107 ARG D N 1
ATOM 4861 C CA . ARG D 1 107 ? 23.924 12.654 48.367 1.00 43.41 107 ARG D CA 1
ATOM 4862 C C . ARG D 1 107 ? 24.993 12.381 49.420 1.00 44.10 107 ARG D C 1
ATOM 4863 O O . ARG D 1 107 ? 26.074 12.971 49.377 1.00 41.06 107 ARG D O 1
ATOM 4871 N N . LYS D 1 108 ? 24.682 11.473 50.346 1.00 46.61 108 LYS D N 1
ATOM 4872 C CA . LYS D 1 108 ? 25.641 10.990 51.349 1.00 46.35 108 LYS D CA 1
ATOM 4873 C C . LYS D 1 108 ? 26.986 10.656 50.705 1.00 42.20 108 LYS D C 1
ATOM 4874 O O . LYS D 1 108 ? 28.032 10.901 51.283 1.00 42.95 108 LYS D O 1
ATOM 4880 N N . PHE D 1 109 ? 26.942 10.118 49.490 1.00 43.45 109 PHE D N 1
ATOM 4881 C CA . PHE D 1 109 ? 28.152 9.814 48.735 1.00 44.64 109 PHE D CA 1
ATOM 4882 C C . PHE D 1 109 ? 28.549 10.906 47.745 1.00 42.30 109 PHE D C 1
ATOM 4883 O O . PHE D 1 109 ? 29.173 10.609 46.726 1.00 42.27 109 PHE D O 1
ATOM 4891 N N . ALA D 1 110 ? 28.190 12.155 48.047 1.00 41.94 110 ALA D N 1
ATOM 4892 C CA . ALA D 1 110 ? 28.507 13.308 47.189 1.00 40.79 110 ALA D CA 1
ATOM 4893 C C . ALA D 1 110 ? 27.930 13.188 45.778 1.00 43.46 110 ALA D C 1
ATOM 4894 O O . ALA D 1 110 ? 28.433 13.801 44.828 1.00 37.49 110 ALA D O 1
ATOM 4896 N N . GLY D 1 111 ? 26.868 12.397 45.651 1.00 42.51 111 GLY D N 1
ATOM 4897 C CA . GLY D 1 111 ? 26.208 12.220 44.376 1.00 38.42 111 GLY D CA 1
ATOM 4898 C C . GLY D 1 111 ? 25.248 13.355 44.113 1.00 38.62 111 GLY D C 1
ATOM 4899 O O . GLY D 1 111 ? 24.935 14.132 45.007 1.00 42.46 111 GLY D O 1
ATOM 4900 N N . THR D 1 112 ? 24.790 13.456 42.874 1.00 40.89 112 THR D N 1
ATOM 4901 C CA . THR D 1 112 ? 23.793 14.451 42.488 1.00 38.54 112 THR D CA 1
ATOM 4902 C C . THR D 1 112 ? 22.584 13.781 41.822 1.00 34.97 112 THR D C 1
ATOM 4903 O O . THR D 1 112 ? 22.736 12.909 40.963 1.00 32.79 112 THR D O 1
ATOM 4907 N N . VAL D 1 113 ? 21.386 14.187 42.228 1.00 34.34 113 VAL D N 1
ATOM 4908 C CA . VAL D 1 113 ? 20.179 13.541 41.737 1.00 30.64 113 VAL D CA 1
ATOM 4909 C C . VAL D 1 113 ? 19.284 14.430 40.891 1.00 27.76 113 VAL D C 1
ATOM 4910 O O . VAL D 1 113 ? 19.227 15.654 41.028 1.00 27.92 113 VAL D O 1
ATOM 4914 N N . THR D 1 114 ? 18.582 13.763 40.004 1.00 25.40 114 THR D N 1
ATOM 4915 C CA . THR D 1 114 ? 17.549 14.369 39.216 1.00 24.95 114 THR D CA 1
ATOM 4916 C C . THR D 1 114 ? 16.409 13.393 39.388 1.00 23.45 114 THR D C 1
ATOM 4917 O O . THR D 1 114 ? 16.644 12.188 39.482 1.00 24.83 114 THR D O 1
ATOM 4921 N N . TYR D 1 115 ? 15.181 13.881 39.470 1.00 24.19 115 TYR D N 1
ATOM 4922 C CA . TYR D 1 115 ? 14.048 12.966 39.568 1.00 23.17 115 TYR D CA 1
ATOM 4923 C C . TYR D 1 115 ? 12.761 13.565 39.081 1.00 20.34 115 TYR D C 1
ATOM 4924 O O . TYR D 1 115 ? 12.586 14.780 39.113 1.00 19.57 115 TYR D O 1
ATOM 4933 N N . THR D 1 116 ? 11.865 12.694 38.621 1.00 19.37 116 THR D N 1
ATOM 4934 C CA . THR D 1 116 ? 10.500 13.094 38.324 1.00 20.31 116 THR D CA 1
ATOM 4935 C C . THR D 1 116 ? 9.525 12.056 38.841 1.00 21.54 116 THR D C 1
ATOM 4936 O O . THR D 1 116 ? 9.736 10.846 38.677 1.00 23.77 116 THR D O 1
ATOM 4940 N N . LEU D 1 117 ? 8.471 12.529 39.493 1.00 22.12 117 LEU D N 1
ATOM 4941 C CA . LEU D 1 117 ? 7.387 11.641 39.898 1.00 26.73 117 LEU D CA 1
ATOM 4942 C C . LEU D 1 117 ? 6.165 11.903 39.044 1.00 23.82 117 LEU D C 1
ATOM 4943 O O . LEU D 1 117 ? 5.677 13.030 38.953 1.00 23.97 117 LEU D O 1
ATOM 4948 N N . ASP D 1 118 ? 5.659 10.851 38.428 1.00 25.53 118 ASP D N 1
ATOM 4949 C CA . ASP D 1 118 ? 4.554 11.011 37.514 1.00 28.05 118 ASP D CA 1
ATOM 4950 C C . ASP D 1 118 ? 3.654 9.789 37.605 1.00 28.10 118 ASP D C 1
ATOM 4951 O O . ASP D 1 118 ? 4.022 8.709 37.144 1.00 30.10 118 ASP D O 1
ATOM 4956 N N . GLY D 1 119 ? 2.482 9.967 38.209 1.00 30.20 119 GLY D N 1
ATOM 4957 C CA . GLY D 1 119 ? 1.516 8.888 38.385 1.00 29.64 119 GLY D CA 1
ATOM 4958 C C . GLY D 1 119 ? 2.052 7.691 39.162 1.00 32.31 119 GLY D C 1
ATOM 4959 O O . GLY D 1 119 ? 2.355 7.796 40.351 1.00 32.39 119 GLY D O 1
ATOM 4960 N N . ASN D 1 120 ? 2.173 6.554 38.484 1.00 30.83 120 ASN D N 1
ATOM 4961 C CA . ASN D 1 120 ? 2.644 5.323 39.104 1.00 32.90 120 ASN D CA 1
ATOM 4962 C C . ASN D 1 120 ? 4.135 5.095 38.924 1.00 34.90 120 ASN D C 1
ATOM 4963 O O . ASN D 1 120 ? 4.694 4.115 39.418 1.00 36.05 120 ASN D O 1
ATOM 4968 N N . ASP D 1 121 ? 4.772 5.999 38.201 1.00 32.92 121 ASP D N 1
ATOM 4969 C CA . ASP D 1 121 ? 6.176 5.858 37.884 1.00 31.37 121 ASP D CA 1
ATOM 4970 C C . ASP D 1 121 ? 6.971 6.894 38.643 1.00 28.64 121 ASP D C 1
ATOM 4971 O O . ASP D 1 121 ? 6.472 7.989 38.930 1.00 30.22 121 ASP D O 1
ATOM 4976 N N . LEU D 1 122 ? 8.208 6.543 38.961 1.00 24.37 122 LEU D N 1
ATOM 4977 C CA . LEU D 1 122 ? 9.125 7.439 39.633 1.00 25.76 122 LEU D CA 1
ATOM 4978 C C . LEU D 1 122 ? 10.48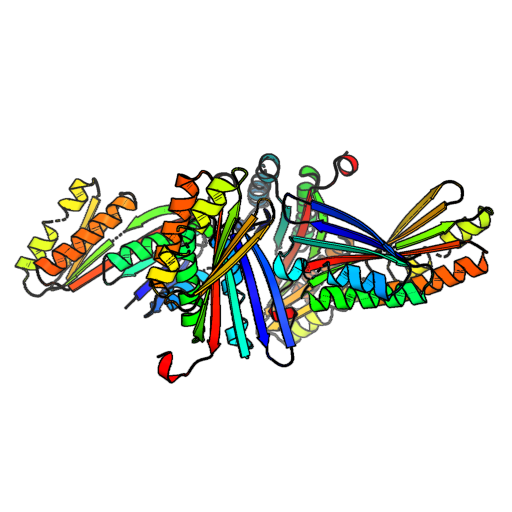8 7.209 39.023 1.00 28.18 122 LEU D C 1
ATOM 4979 O O . LEU D 1 122 ? 10.944 6.073 38.966 1.00 30.04 122 LEU D O 1
ATOM 4984 N N . GLU D 1 123 ? 11.151 8.268 38.577 1.00 23.42 123 GLU D N 1
ATOM 4985 C CA . GLU D 1 123 ? 12.438 8.088 37.931 1.00 23.90 123 GLU D CA 1
ATOM 4986 C C . GLU D 1 123 ? 13.503 8.894 38.649 1.00 23.47 123 GLU D C 1
ATOM 4987 O O . GLU D 1 123 ? 13.302 10.067 38.932 1.00 23.19 123 GLU D O 1
ATOM 4993 N N . ILE D 1 124 ? 14.633 8.259 38.952 1.00 23.59 124 ILE D N 1
ATOM 4994 C CA . ILE D 1 124 ? 15.736 8.942 39.611 1.00 24.29 124 ILE D CA 1
ATOM 4995 C C . ILE D 1 124 ? 17.045 8.688 38.883 1.00 27.08 124 ILE D C 1
ATOM 4996 O O . ILE D 1 124 ? 17.433 7.532 38.655 1.00 27.17 124 ILE D O 1
ATOM 5001 N N . THR D 1 125 ? 17.731 9.776 38.547 1.00 24.49 125 THR D N 1
ATOM 5002 C CA . THR D 1 125 ? 18.984 9.719 37.823 1.00 24.42 125 THR D CA 1
ATOM 5003 C C . THR D 1 125 ? 20.095 10.252 38.706 1.00 29.44 125 THR D C 1
ATOM 5004 O O . THR D 1 125 ? 19.999 11.356 39.246 1.00 29.04 125 THR D O 1
ATOM 5008 N N . ILE D 1 126 ? 21.150 9.455 38.848 1.00 31.22 126 ILE D N 1
ATOM 5009 C CA . ILE D 1 126 ? 22.258 9.783 39.725 1.00 29.58 126 ILE D CA 1
ATOM 5010 C C . ILE D 1 126 ? 23.540 9.896 38.915 1.00 31.84 126 ILE D C 1
ATOM 5011 O O . ILE D 1 126 ? 23.892 8.994 38.157 1.00 33.90 126 ILE D O 1
ATOM 5016 N N . THR D 1 127 ? 24.233 11.018 39.064 1.00 35.62 127 THR D N 1
ATOM 5017 C CA . THR D 1 127 ? 25.436 11.275 38.280 1.00 37.42 127 THR D CA 1
ATOM 5018 C C . THR D 1 127 ? 26.660 11.606 39.144 1.00 41.13 127 THR D C 1
ATOM 5019 O O . THR D 1 127 ? 26.564 11.714 40.368 1.00 40.26 127 THR D O 1
ATOM 5023 N N . GLY D 1 128 ? 27.809 11.755 38.488 1.00 42.12 128 GLY D N 1
ATOM 5024 C CA . GLY D 1 128 ? 28.999 12.294 39.118 1.00 43.92 128 GLY D CA 1
ATOM 5025 C C . GLY D 1 128 ? 29.607 11.492 40.251 1.00 48.38 128 GLY D C 1
ATOM 5026 O O . GLY D 1 128 ? 30.220 12.058 41.155 1.00 51.03 128 GLY D O 1
ATOM 5027 N N . VAL D 1 129 ? 29.448 10.175 40.218 1.00 49.03 129 VAL D N 1
ATOM 5028 C CA . VAL D 1 129 ? 30.111 9.337 41.207 1.00 48.65 129 VAL D CA 1
ATOM 5029 C C . VAL D 1 129 ? 30.911 8.230 40.539 1.00 51.30 129 VAL D C 1
ATOM 5030 O O . VAL D 1 129 ? 30.555 7.776 39.447 1.00 48.72 129 VAL D O 1
ATOM 5034 N N . PRO D 1 130 ? 32.017 7.814 41.182 1.00 50.67 130 PRO D N 1
ATOM 5035 C CA . PRO D 1 130 ? 32.817 6.702 40.658 1.00 49.47 130 PRO D CA 1
ATOM 5036 C C . PRO D 1 130 ? 32.059 5.390 40.741 1.00 46.66 130 PRO D C 1
ATOM 5037 O O . PRO D 1 130 ? 31.191 5.214 41.603 1.00 48.16 130 PRO D O 1
ATOM 5041 N N . ARG D 1 131 ? 32.396 4.481 39.836 1.00 45.65 131 ARG D N 1
ATOM 5042 C CA . ARG D 1 131 ? 31.681 3.221 39.674 1.00 43.89 131 ARG D CA 1
ATOM 5043 C C . ARG D 1 131 ? 31.319 2.513 40.981 1.00 46.61 131 ARG D C 1
ATOM 5044 O O . ARG D 1 131 ? 30.233 1.942 41.097 1.00 48.77 131 ARG D O 1
ATOM 5052 N N . GLN D 1 132 ? 32.216 2.577 41.963 1.00 49.38 132 GLN D N 1
ATOM 5053 C CA . GLN D 1 132 ? 32.019 1.920 43.260 1.00 48.49 132 GLN D CA 1
ATOM 5054 C C . GLN D 1 132 ? 30.726 2.374 43.930 1.00 47.14 132 GLN D C 1
ATOM 5055 O O . GLN D 1 132 ? 29.962 1.563 44.453 1.00 47.38 132 GLN D O 1
ATOM 5061 N N . VAL D 1 133 ? 30.484 3.680 43.889 1.00 48.27 133 VAL D N 1
ATOM 5062 C CA . VAL D 1 133 ? 29.291 4.271 44.483 1.00 47.58 133 VAL D CA 1
ATOM 5063 C C . VAL D 1 133 ? 28.026 3.785 43.773 1.00 45.78 133 VAL D C 1
ATOM 5064 O O . VAL D 1 133 ? 27.020 3.448 44.414 1.00 43.62 133 VAL D O 1
ATOM 5068 N N . LEU D 1 134 ? 28.090 3.760 42.443 1.00 43.84 134 LEU D N 1
ATOM 5069 C CA . LEU D 1 134 ? 26.974 3.320 41.625 1.00 39.68 134 LEU D CA 1
ATOM 5070 C C . LEU D 1 134 ? 26.618 1.891 41.972 1.00 41.46 134 LEU D C 1
ATOM 5071 O O . LEU D 1 134 ? 25.454 1.519 41.954 1.00 41.83 134 LEU D O 1
ATOM 5076 N N . GLU D 1 135 ? 27.617 1.089 42.314 1.00 43.05 135 GLU D N 1
ATOM 5077 C CA . GLU D 1 135 ? 27.343 -0.283 42.725 1.00 44.02 135 GLU D CA 1
ATOM 5078 C C . GLU D 1 135 ? 26.639 -0.330 44.084 1.00 44.15 135 GLU D C 1
ATOM 5079 O O . GLU D 1 135 ? 25.748 -1.146 44.297 1.00 46.40 135 GLU D O 1
ATOM 5085 N N . GLU D 1 136 ? 27.026 0.555 44.995 1.00 46.01 136 GLU D N 1
ATOM 5086 C CA . GLU D 1 136 ? 26.399 0.600 46.310 1.00 46.30 136 GLU D CA 1
ATOM 5087 C C . GLU D 1 136 ? 24.952 1.039 46.201 1.00 43.49 136 GLU D C 1
ATOM 5088 O O . GLU D 1 136 ? 24.070 0.490 46.862 1.00 42.07 136 GLU D O 1
ATOM 5094 N N . LEU D 1 137 ? 24.719 2.048 45.370 1.00 42.72 137 LEU D N 1
ATOM 5095 C CA . LEU D 1 137 ? 23.392 2.624 45.230 1.00 38.15 137 LEU D CA 1
ATOM 5096 C C . LEU D 1 137 ? 22.435 1.638 44.565 1.00 37.79 137 LEU D C 1
ATOM 5097 O O . LEU D 1 137 ? 21.226 1.683 44.780 1.00 37.39 137 LEU D O 1
ATOM 5102 N N . ALA D 1 138 ? 22.974 0.737 43.760 1.00 37.42 138 ALA D N 1
ATOM 5103 C CA . ALA D 1 138 ? 22.131 -0.267 43.128 1.00 41.30 138 ALA D CA 1
ATOM 5104 C C . ALA D 1 138 ? 21.504 -1.201 44.172 1.00 38.06 138 ALA D C 1
ATOM 5105 O O . ALA D 1 138 ? 20.296 -1.434 44.154 1.00 36.50 138 ALA D O 1
ATOM 5107 N N . LYS D 1 139 ? 22.328 -1.722 45.080 1.00 39.68 139 LYS D N 1
ATOM 5108 C CA . LYS D 1 139 ? 21.852 -2.610 46.141 1.00 40.07 139 LYS D CA 1
ATOM 5109 C C . LYS D 1 139 ? 20.829 -1.886 46.996 1.00 36.39 139 LYS D C 1
ATOM 5110 O O . LYS D 1 139 ? 19.806 -2.455 47.378 1.00 36.80 139 LYS D O 1
ATOM 5116 N N . GLU D 1 140 ? 21.111 -0.622 47.288 1.00 37.36 140 GLU D N 1
ATOM 5117 C CA . GLU D 1 140 ? 20.174 0.191 48.048 1.00 40.33 140 GLU D CA 1
ATOM 5118 C C . GLU D 1 140 ? 18.803 0.251 47.372 1.00 38.19 140 GLU D C 1
ATOM 5119 O O . GLU D 1 140 ? 17.767 0.143 48.034 1.00 38.70 140 GLU D O 1
ATOM 5125 N N . ALA D 1 141 ? 18.810 0.413 46.053 1.00 35.84 141 ALA D N 1
ATOM 5126 C CA . ALA D 1 141 ? 17.582 0.624 45.313 1.00 35.50 141 ALA D CA 1
ATOM 5127 C C . ALA D 1 141 ? 16.746 -0.638 45.356 1.00 35.43 141 ALA D C 1
ATOM 5128 O O . ALA D 1 141 ? 15.538 -0.588 45.613 1.00 34.46 141 ALA D O 1
ATOM 5130 N N . GLU D 1 142 ? 17.398 -1.769 45.109 1.00 33.81 142 GLU D N 1
ATOM 5131 C CA . GLU D 1 142 ? 16.730 -3.058 45.181 1.00 34.00 142 GLU D CA 1
ATOM 5132 C C . GLU D 1 142 ? 16.176 -3.252 46.584 1.00 36.71 142 GLU D C 1
ATOM 5133 O O . GLU D 1 142 ? 15.029 -3.685 46.768 1.00 36.80 142 GLU D O 1
ATOM 5139 N N . ARG D 1 143 ? 17.000 -2.916 47.571 1.00 35.69 143 ARG D N 1
ATOM 5140 C CA . ARG D 1 143 ? 16.607 -3.027 48.966 1.00 38.03 143 ARG D CA 1
ATOM 5141 C C . ARG D 1 143 ? 15.290 -2.293 49.211 1.00 39.43 143 ARG D C 1
ATOM 5142 O O . ARG D 1 143 ? 14.380 -2.837 49.840 1.00 40.11 143 ARG D O 1
ATOM 5150 N N . LEU D 1 144 ? 15.185 -1.071 48.685 1.00 40.12 144 LEU D N 1
ATOM 5151 C CA . LEU D 1 144 ? 13.988 -0.244 48.868 1.00 37.19 144 LEU D CA 1
ATOM 5152 C C . LEU D 1 144 ? 12.797 -0.797 48.103 1.00 38.06 144 LEU D C 1
ATOM 5153 O O . LEU D 1 144 ? 11.658 -0.693 48.550 1.00 38.19 144 LEU D O 1
ATOM 5158 N N . ALA D 1 145 ? 13.054 -1.376 46.937 1.00 40.05 145 ALA D N 1
ATOM 5159 C CA . ALA D 1 145 ? 11.970 -1.948 46.148 1.00 39.16 145 ALA D CA 1
ATOM 5160 C C . ALA D 1 145 ? 11.305 -3.073 46.930 1.00 39.13 145 ALA D C 1
ATOM 5161 O O . ALA D 1 145 ? 10.092 -3.078 47.118 1.00 39.31 145 ALA D O 1
ATOM 5163 N N . LYS D 1 146 ? 12.115 -4.014 47.398 1.00 40.87 146 LYS D N 1
ATOM 5164 C CA . LYS D 1 146 ? 11.617 -5.104 48.223 1.00 42.08 146 LYS D CA 1
ATOM 5165 C C . LYS D 1 146 ? 10.922 -4.549 49.460 1.00 42.06 146 LYS D C 1
ATOM 5166 O O . LYS D 1 146 ? 9.793 -4.938 49.776 1.00 36.66 146 LYS D O 1
ATOM 5172 N N . GLU D 1 147 ? 11.602 -3.630 50.148 1.00 39.28 147 GLU D N 1
ATOM 5173 C CA . GLU D 1 147 ? 11.078 -3.060 51.382 1.00 38.18 147 GLU D CA 1
ATOM 5174 C C . GLU D 1 147 ? 9.672 -2.476 51.256 1.00 38.80 147 GLU D C 1
ATOM 5175 O O . GLU D 1 147 ? 8.837 -2.679 52.134 1.00 39.34 147 GLU D O 1
ATOM 5181 N N . PHE D 1 148 ? 9.415 -1.750 50.173 1.00 37.88 148 PHE D N 1
ATOM 5182 C CA . PHE D 1 148 ? 8.137 -1.065 50.010 1.00 37.62 148 PHE D CA 1
ATOM 5183 C C . PHE D 1 148 ? 7.233 -1.755 49.006 1.00 37.23 148 PHE D C 1
ATOM 5184 O O . PHE D 1 148 ? 6.158 -1.257 48.696 1.00 42.56 148 PHE D O 1
ATOM 5192 N N . ASN D 1 149 ? 7.676 -2.895 48.496 1.00 37.61 149 ASN D N 1
ATOM 5193 C CA . ASN D 1 149 ? 6.901 -3.641 47.514 1.00 39.86 149 ASN D CA 1
ATOM 5194 C C . ASN D 1 149 ? 6.497 -2.775 46.314 1.00 44.95 149 ASN D C 1
ATOM 5195 O O . ASN D 1 149 ? 5.309 -2.511 46.077 1.00 45.74 149 ASN D O 1
ATOM 5200 N N . ILE D 1 150 ? 7.508 -2.307 45.588 1.00 41.03 150 ILE D N 1
ATOM 5201 C CA . ILE D 1 150 ? 7.305 -1.626 44.322 1.00 38.98 150 ILE D CA 1
ATOM 5202 C C . ILE D 1 150 ? 8.248 -2.267 43.326 1.00 37.68 150 ILE D C 1
ATOM 5203 O O . ILE D 1 150 ? 9.305 -2.767 43.709 1.00 38.10 150 ILE D O 1
ATOM 5208 N N . THR D 1 151 ? 7.868 -2.259 42.052 1.00 36.09 151 THR D N 1
ATOM 5209 C CA . THR D 1 151 ? 8.711 -2.825 41.003 1.00 34.71 151 THR D CA 1
ATOM 5210 C C . THR D 1 151 ? 9.913 -1.903 40.769 1.00 33.13 151 THR D C 1
ATOM 5211 O O . THR D 1 151 ? 9.836 -0.709 41.049 1.00 34.23 151 THR D O 1
ATOM 5215 N N . ILE D 1 152 ? 11.026 -2.447 40.281 1.00 30.80 152 ILE D N 1
ATOM 5216 C CA . ILE D 1 152 ? 12.242 -1.647 40.119 1.00 29.78 152 ILE D CA 1
ATOM 5217 C C . ILE D 1 152 ? 12.962 -1.916 38.802 1.00 31.01 152 ILE D C 1
ATOM 5218 O O . ILE D 1 152 ? 12.858 -2.996 38.215 1.00 30.59 152 ILE D O 1
ATOM 5223 N N . THR D 1 153 ? 13.700 -0.915 38.344 1.00 31.30 153 THR D N 1
ATOM 5224 C CA . THR D 1 153 ? 14.522 -1.055 37.154 1.00 32.86 153 THR D CA 1
ATOM 5225 C C . THR D 1 153 ? 15.816 -0.258 37.303 1.00 29.46 153 THR D C 1
ATOM 5226 O O . THR D 1 153 ? 15.804 0.859 37.820 1.00 28.46 153 THR D O 1
ATOM 5230 N N . ILE D 1 154 ? 16.938 -0.838 36.888 1.00 28.43 154 ILE D N 1
ATOM 5231 C CA . ILE D 1 154 ? 18.219 -0.157 37.067 1.00 28.58 154 ILE D CA 1
ATOM 5232 C C . ILE D 1 154 ? 19.000 -0.062 35.777 1.00 27.86 154 ILE D C 1
ATOM 5233 O O . ILE D 1 154 ? 19.480 -1.070 35.245 1.00 27.90 154 ILE D O 1
ATOM 5238 N N . THR D 1 155 ? 19.129 1.159 35.275 1.00 25.83 155 THR D N 1
ATOM 5239 C CA . THR D 1 155 ? 19.826 1.377 34.019 1.00 25.77 155 THR D CA 1
ATOM 5240 C C . THR D 1 155 ? 21.213 1.942 34.298 1.00 26.12 155 THR D C 1
ATOM 5241 O O . THR D 1 155 ? 21.356 2.915 35.042 1.00 26.59 155 THR D O 1
ATOM 5245 N N . VAL D 1 156 ? 22.235 1.317 33.725 1.00 24.63 156 VAL D N 1
ATOM 5246 C CA . VAL D 1 156 ? 23.579 1.876 33.794 1.00 23.07 156 VAL D CA 1
ATOM 5247 C C . VAL D 1 156 ? 24.018 2.401 32.435 1.00 24.67 156 VAL D C 1
ATOM 5248 O O . VAL D 1 156 ? 23.725 1.815 31.391 1.00 23.15 156 VAL D O 1
ATOM 5252 N N . THR D 1 157 ? 24.719 3.524 32.454 1.00 27.10 157 THR D N 1
ATOM 5253 C CA . THR D 1 157 ? 25.028 4.234 31.237 1.00 24.71 157 THR D CA 1
ATOM 5254 C C . THR D 1 157 ? 26.455 4.684 31.245 1.00 30.49 157 THR D C 1
ATOM 5255 O O . THR D 1 157 ? 26.890 5.391 32.155 1.00 35.02 157 THR D O 1
ATOM 5259 N N . VAL D 1 158 ? 27.188 4.269 30.223 1.00 30.01 158 VAL D N 1
ATOM 5260 C CA . VAL D 1 158 ? 28.588 4.609 30.112 1.00 28.24 158 VAL D CA 1
ATOM 5261 C C . VAL D 1 158 ? 28.797 5.240 28.749 1.00 31.61 158 VAL D C 1
ATOM 5262 O O . VAL D 1 158 ? 28.389 4.682 27.735 1.00 31.50 158 VAL D O 1
ATOM 5266 N N . GLU D 1 159 ? 29.406 6.423 28.742 1.00 31.74 159 GLU D N 1
ATOM 5267 C CA . GLU D 1 159 ? 29.711 7.147 27.522 1.00 29.05 159 GLU D CA 1
ATOM 5268 C C . GLU D 1 159 ? 31.217 7.329 27.394 1.00 32.69 159 GLU D C 1
ATOM 5269 O O . GLU D 1 159 ? 31.903 7.584 28.378 1.00 36.89 159 GLU D O 1
ATOM 5275 N N . GLY D 1 160 ? 31.744 7.184 26.187 1.00 28.35 160 GLY D N 1
ATOM 5276 C CA . GLY D 1 160 ? 33.175 7.249 26.011 1.00 28.52 160 GLY D CA 1
ATOM 5277 C C . GLY D 1 160 ? 33.620 7.605 24.610 1.00 25.84 160 GLY D C 1
ATOM 5278 O O . GLY D 1 160 ? 32.816 7.665 23.685 1.00 22.65 160 GLY D O 1
ATOM 5279 N N . GLN D 1 161 ? 34.919 7.839 24.468 1.00 22.56 161 GLN D N 1
ATOM 5280 C CA . GLN D 1 161 ? 35.515 8.149 23.184 1.00 24.67 161 GLN D CA 1
ATOM 5281 C C . GLN D 1 161 ? 36.858 7.424 23.081 1.00 23.68 161 GLN D C 1
ATOM 5282 O O . GLN D 1 161 ? 37.432 7.016 24.099 1.00 22.86 161 GLN D O 1
ATOM 5288 N N . LEU D 1 162 ? 37.336 7.237 21.854 1.00 21.73 162 LEU D N 1
ATOM 5289 C CA . LEU D 1 162 ? 38.640 6.610 21.611 1.00 21.90 162 LEU D CA 1
ATOM 5290 C C . LEU D 1 162 ? 39.758 7.369 22.313 1.00 21.53 162 LEU D C 1
ATOM 5291 O O . LEU D 1 162 ? 39.919 8.569 22.117 1.00 24.08 162 LEU D O 1
ATOM 5296 N N . GLY D 1 163 ? 40.528 6.670 23.136 1.00 24.04 163 GLY D N 1
ATOM 5297 C CA . GLY D 1 163 ? 41.584 7.313 23.901 1.00 27.85 163 GLY D CA 1
ATOM 5298 C C . GLY D 1 163 ? 42.918 7.343 23.182 1.00 25.84 163 GLY D C 1
ATOM 5299 O O . GLY D 1 163 ? 42.999 7.050 21.994 1.00 25.92 163 GLY D O 1
ATOM 5300 N N . SER D 1 164 ? 43.963 7.705 23.908 1.00 28.83 164 SER D N 1
ATOM 5301 C CA . SER D 1 164 ? 45.315 7.782 23.356 1.00 32.39 164 SER D CA 1
ATOM 5302 C C . SER D 1 164 ? 45.939 6.399 23.274 1.00 30.75 164 SER D C 1
ATOM 5303 O O . SER D 1 164 ? 45.610 5.525 24.061 1.00 31.85 164 SER D O 1
ATOM 5306 N N . LEU D 1 165 ? 46.856 6.196 22.339 1.00 33.05 165 LEU D N 1
ATOM 5307 C CA . LEU D 1 165 ? 47.583 4.929 22.280 1.00 32.77 165 LEU D CA 1
ATOM 5308 C C . LEU D 1 165 ? 48.322 4.626 23.588 1.00 38.75 165 LEU D C 1
ATOM 5309 O O . LEU D 1 165 ? 48.330 3.484 24.081 1.00 40.48 165 LEU D O 1
ATOM 5314 N N . GLU D 1 166 ? 48.922 5.668 24.147 1.00 33.58 166 GLU D N 1
ATOM 5315 C CA . GLU D 1 166 ? 49.676 5.574 25.382 1.00 36.76 166 GLU D CA 1
ATOM 5316 C C . GLU D 1 166 ? 48.865 5.037 26.560 1.00 42.19 166 GLU D C 1
ATOM 5317 O O . GLU D 1 166 ? 49.325 4.151 27.271 1.00 49.05 166 GLU D O 1
ATOM 5323 N N . HIS D 1 167 ? 47.655 5.547 26.763 1.00 47.83 167 HIS D N 1
ATOM 5324 C CA . HIS D 1 167 ? 46.825 5.056 27.865 1.00 46.77 167 HIS D CA 1
ATOM 5325 C C . HIS D 1 167 ? 46.392 3.590 27.719 1.00 50.05 167 HIS D C 1
ATOM 5326 O O . HIS D 1 167 ? 46.222 2.896 28.722 1.00 59.81 167 HIS D O 1
ATOM 5333 N N . HIS D 1 168 ? 46.226 3.118 26.482 1.00 49.57 168 HIS D N 1
ATOM 5334 C CA . HIS D 1 168 ? 45.798 1.734 26.220 1.00 50.10 168 HIS D CA 1
ATOM 5335 C C . HIS D 1 168 ? 46.744 0.678 26.810 1.00 53.74 168 HIS D C 1
ATOM 5336 O O . HIS D 1 168 ? 46.337 -0.144 27.638 1.00 56.99 168 HIS D O 1
ATOM 5343 N N . HIS D 1 169 ? 48.003 0.718 26.374 1.00 56.72 169 HIS D N 1
ATOM 5344 C CA . HIS D 1 169 ? 49.041 -0.226 26.804 1.00 55.75 169 HIS D CA 1
ATOM 5345 C C . HIS D 1 169 ? 49.266 -0.274 28.325 1.00 54.22 169 HIS D C 1
ATOM 5346 O O . HIS D 1 169 ? 49.154 0.740 29.024 1.00 55.15 169 HIS D O 1
#